Protein AF-0000000085763020 (afdb_homodimer)

pLDDT: mean 85.74, std 18.68, range [18.06, 98.75]

Organism: Holothuria leucospilota (NCBI:txid206669)

Radius of gyration: 32.92 Å; Cα contacts (8 Å, |Δi|>4): 733; chains: 2; bounding box: 54×94×70 Å

Nearest PDB structures (foldseek):
  8j07-assembly1_u7  TM=5.754E-01  e=4.103E-04  Homo sapiens
  1upl-assembly2_B  TM=3.733E-01  e=7.242E-03  Homo sapiens
  1upk-assembly1_A  TM=3.192E-01  e=2.207E-02  Homo sapiens
  8brh-assembly1_A  TM=4.349E-01  e=1.225E-01  Kluyveromyces lactis
  8tno-assembly2_B  TM=2.117E-01  e=2.918E+00  synthetic construct

Solvent-accessible surface area (backbone atoms only — not comparable to full-atom values): 30835 Å² total; per-residue (Å²): 133,74,77,74,65,64,71,57,46,73,58,44,50,56,48,50,54,51,34,58,72,61,44,41,54,61,53,41,44,50,46,42,56,35,86,82,45,52,68,69,56,27,50,52,38,34,43,39,47,25,56,57,42,29,76,89,64,37,41,73,73,55,49,58,64,39,63,87,41,46,63,60,41,50,47,32,36,51,48,47,40,64,71,48,81,47,41,65,57,35,35,34,27,37,42,26,52,33,39,49,55,73,75,42,75,70,47,44,56,48,38,50,73,62,43,42,48,43,45,55,38,51,34,42,74,70,61,45,48,71,50,70,70,36,42,36,26,52,30,46,39,48,31,55,33,21,73,37,69,72,31,34,52,46,27,55,74,43,52,36,57,65,52,38,57,54,44,41,65,45,70,59,85,79,64,80,56,89,70,53,90,69,52,52,72,64,55,54,50,48,45,52,49,32,43,50,27,25,22,34,20,26,45,20,53,29,42,32,15,74,39,54,70,49,31,51,50,40,51,73,68,44,41,60,61,50,42,49,49,43,61,73,36,45,78,68,42,74,66,39,61,68,37,40,53,30,34,37,53,22,50,36,37,38,39,69,54,67,35,69,88,76,49,58,68,68,51,43,65,55,54,50,44,65,68,47,58,54,50,48,45,64,70,50,66,66,86,81,65,76,85,120,132,73,78,75,66,65,71,56,44,73,58,44,50,56,48,51,53,51,34,59,72,62,44,42,56,60,51,43,43,49,46,42,57,37,87,84,47,52,70,70,56,26,52,52,38,33,43,39,48,26,55,57,41,28,76,89,63,39,42,73,73,56,49,58,64,40,62,87,42,44,63,61,42,50,49,32,35,50,48,48,40,64,71,48,83,48,41,66,56,35,35,34,26,39,43,26,50,32,40,50,55,73,75,43,75,70,47,43,56,47,38,50,74,61,44,42,47,44,45,55,38,50,35,43,75,70,61,42,48,70,49,71,71,36,41,37,27,52,30,46,39,47,31,54,32,21,74,37,70,71,31,33,52,45,25,55,74,44,50,36,57,66,50,38,56,55,44,42,65,46,71,59,86,77,64,78,57,89,70,53,89,69,52,51,73,64,56,54,51,48,43,53,49,31,42,50,27,24,23,33,20,26,44,20,53,29,42,32,15,73,40,54,70,49,31,50,50,39,50,74,71,45,42,62,60,49,42,50,48,42,60,72,36,45,78,68,41,75,66,40,60,68,36,40,53,28,34,37,51,24,50,36,37,38,39,69,54,68,35,69,85,77,48,58,67,68,50,42,64,55,56,50,44,63,68,46,59,52,50,49,47,64,70,48,71,68,84,84,64,75,87,120

Secondary structure (DSSP, 8-state):
---------HHHHHHHHHHHHTTHHHHHHHHHH-TTS-HHHHHHHHHHHHHHTSTTT--HHHHHHHHTTHHHHHHHHHHHHHH---HHHHHHHHHHHHHHGGG-THHHHHHHHTTHHHHHHHHHHTT---SHHHHHHHHHHHHHHTTSHHHHHHHHHTTHHHHHHHHHT---TTTT-S-GGG--HHHHHHHHHHHHHHHHHHHHHHHHTTSHHHHHHHHHTTHHHHHHHHHH-GGGGTT-HHHHHHHHHHHHHHHHHH-GGGS-HHHIIIIISTHHHHHHHHH--S------/---------HHHHHHHHHHHHTTHHHHHHHHHH-TTS-HHHHHHHHHHHHHHTSTTT--HHHHHHHHTTHHHHHHHHHHHHHH---HHHHHHHHHHHHHHGGG-THHHHHHHHTTHHHHHHHHHHTT---SHHHHHHHHHHHHHHTTSHHHHHHHHHTTHHHHHHHHHT---TTTT-S-GGG--HHHHHHHHHHHHHHHHHHHHHHHHTTSHHHHHHHHHTTHHHHHHHHHH-GGGGTT-HHHHHHHHHHHHHHHHHH-GGGS-HHHIIIIISTHHHHHHHHH--S------

InterPro domains:
  IPR011989 Armadillo-like helical [G3DSA:1.25.10.10] (3-290)
  IPR016024 Armadillo-type fold [SSF48371] (8-286)
  IPR039921 Inscuteable [PTHR21386] (14-292)
  IPR045789 Protein inscuteable homologue, C-terminal domain [PF19427] (21-292)

Structure (mmCIF, N/CA/C/O backbone):
data_AF-0000000085763020-model_v1
#
loop_
_entity.id
_entity.type
_entity.pdbx_description
1 polymer 'Protein inscuteable-like'
#
loop_
_atom_site.group_PDB
_atom_site.id
_atom_site.type_symbol
_atom_site.label_atom_id
_atom_site.label_alt_id
_atom_site.label_comp_id
_atom_site.label_asym_id
_atom_site.label_entity_id
_atom_site.label_seq_id
_atom_site.pdbx_PDB_ins_code
_atom_site.Cartn_x
_atom_site.Cartn_y
_atom_site.Cartn_z
_atom_site.occupancy
_atom_site.B_iso_or_equiv
_atom_site.auth_seq_id
_atom_site.auth_comp_id
_atom_site.auth_asym_id
_atom_site.auth_atom_id
_atom_site.pdbx_PDB_model_num
ATOM 1 N N . MET A 1 1 ? -5.48 16.906 -8.82 1 18.06 1 MET A N 1
ATOM 2 C CA . MET A 1 1 ? -4.52 16.234 -7.957 1 18.06 1 MET A CA 1
ATOM 3 C C . MET A 1 1 ? -5.23 15.375 -6.91 1 18.06 1 MET A C 1
ATOM 5 O O . MET A 1 1 ? -5.867 15.914 -6 1 18.06 1 MET A O 1
ATOM 9 N N . LYS A 1 2 ? -5.848 14.258 -7.344 1 25.11 2 LYS A N 1
ATOM 10 C CA . LYS A 1 2 ? -6.766 13.367 -6.637 1 25.11 2 LYS A CA 1
ATOM 11 C C . LYS A 1 2 ? -6.18 12.922 -5.297 1 25.11 2 LYS A C 1
ATOM 13 O O . LYS A 1 2 ? -4.988 12.625 -5.203 1 25.11 2 LYS A O 1
ATOM 18 N N . ARG A 1 3 ? -6.801 13.461 -4.238 1 27.48 3 ARG A N 1
ATOM 19 C CA . ARG A 1 3 ? -6.438 12.992 -2.904 1 27.48 3 ARG A CA 1
ATOM 20 C C . ARG A 1 3 ? -5.996 11.539 -2.936 1 27.48 3 ARG A C 1
ATOM 22 O O . ARG A 1 3 ? -6.719 10.672 -3.443 1 27.48 3 ARG A O 1
ATOM 29 N N . VAL A 1 4 ? -4.801 11.336 -3.135 1 29.05 4 VAL A N 1
ATOM 30 C CA . VAL A 1 4 ? -4.207 10.008 -3.164 1 29.05 4 VAL A CA 1
ATOM 31 C C . VAL A 1 4 ? -4.656 9.211 -1.938 1 29.05 4 VAL A C 1
ATOM 33 O O . VAL A 1 4 ? -4.109 9.383 -0.847 1 29.05 4 VAL A O 1
ATOM 36 N N . ASN A 1 5 ? -5.875 9.422 -1.59 1 31.06 5 ASN A N 1
ATOM 37 C CA . ASN A 1 5 ? -6.41 8.523 -0.572 1 31.06 5 ASN A CA 1
ATOM 38 C C . ASN A 1 5 ? -5.965 7.078 -0.807 1 31.06 5 ASN A C 1
ATOM 40 O O . ASN A 1 5 ? -6.332 6.469 -1.813 1 31.06 5 ASN A O 1
ATOM 44 N N . CYS A 1 6 ? -4.836 6.855 -0.563 1 34.22 6 CYS A N 1
ATOM 45 C CA . CYS A 1 6 ? -4.324 5.492 -0.579 1 34.22 6 CYS A CA 1
ATOM 46 C C . CYS A 1 6 ? -5.309 4.531 0.078 1 34.22 6 CYS A C 1
ATOM 48 O O . CYS A 1 6 ? -5.359 4.434 1.306 1 34.22 6 CYS A O 1
ATOM 50 N N . HIS A 1 7 ? -6.496 4.586 -0.314 1 39.91 7 HIS A N 1
ATOM 51 C CA . HIS A 1 7 ? -7.258 3.402 0.075 1 39.91 7 HIS A CA 1
ATOM 52 C C . HIS A 1 7 ? -6.367 2.164 0.111 1 39.91 7 HIS A C 1
ATOM 54 O O . HIS A 1 7 ? -5.84 1.743 -0.921 1 39.91 7 HIS A O 1
ATOM 60 N N . LEU A 1 8 ? -5.664 2.141 1.15 1 44.38 8 LEU A N 1
ATOM 61 C CA . LEU A 1 8 ? -4.797 0.992 1.393 1 44.38 8 LEU A CA 1
ATOM 62 C C . LEU A 1 8 ? -5.523 -0.312 1.071 1 44.38 8 LEU A C 1
ATOM 64 O O . LEU A 1 8 ? -6.586 -0.591 1.632 1 44.38 8 LEU A O 1
ATOM 68 N N . CYS A 1 9 ? -5.41 -0.714 -0.004 1 51.97 9 CYS A N 1
ATOM 69 C CA . CYS A 1 9 ? -5.941 -2.047 -0.268 1 51.97 9 CYS A CA 1
ATOM 70 C C . CYS A 1 9 ? -5.586 -3.008 0.861 1 51.97 9 CYS A C 1
ATOM 72 O O . CYS A 1 9 ? -4.715 -2.715 1.683 1 51.97 9 CYS A O 1
ATOM 74 N N . CYS A 1 10 ? -6.434 -3.912 1.204 1 50.19 10 CYS A N 1
ATOM 75 C CA . CYS A 1 10 ? -6.324 -4.875 2.295 1 50.19 10 CYS A CA 1
ATOM 76 C C . CYS A 1 10 ? -4.879 -5.309 2.496 1 50.19 10 CYS A C 1
ATOM 78 O O . CYS A 1 10 ? -4.387 -5.344 3.625 1 50.19 10 CYS A O 1
ATOM 80 N N . GLY A 1 11 ? -4.215 -5.477 1.397 1 59.91 11 GLY A N 1
ATOM 81 C CA . GLY A 1 11 ? -2.828 -5.887 1.557 1 59.91 11 GLY A CA 1
ATOM 82 C C . GLY A 1 11 ? -1.936 -4.773 2.078 1 59.91 11 GLY A C 1
ATOM 83 O O . GLY A 1 11 ? -1.003 -5.027 2.844 1 59.91 11 GLY A O 1
ATOM 84 N N . CYS A 1 12 ? -2.434 -3.719 1.942 1 70.81 12 CYS A N 1
ATOM 85 C CA . CYS A 1 12 ? -1.632 -2.576 2.361 1 70.81 12 CYS A CA 1
ATOM 86 C C . CYS A 1 12 ? -1.785 -2.32 3.855 1 70.81 12 CYS A C 1
ATOM 88 O O . CYS A 1 12 ? -0.813 -1.991 4.539 1 70.81 12 CYS A O 1
ATOM 90 N N . PHE A 1 13 ? -2.998 -2.643 4.293 1 80.62 13 PHE A N 1
ATOM 91 C CA . PHE A 1 13 ? -3.213 -2.408 5.715 1 80.62 13 PHE A CA 1
ATOM 92 C C . PHE A 1 13 ? -2.373 -3.361 6.555 1 80.62 13 PHE A C 1
ATOM 94 O O . PHE A 1 13 ? -1.693 -2.938 7.492 1 80.62 13 PHE A O 1
ATOM 101 N N . PHE A 1 14 ? -2.365 -4.656 6.227 1 87.5 14 PHE A N 1
ATOM 102 C CA . PHE A 1 14 ? -1.591 -5.633 6.98 1 87.5 14 PHE A CA 1
ATOM 103 C C . PHE A 1 14 ? -0.097 -5.363 6.852 1 87.5 14 PHE A C 1
ATOM 105 O O . PHE A 1 14 ? 0.659 -5.551 7.805 1 87.5 14 PHE A O 1
ATOM 112 N N . MET A 1 15 ? 0.316 -4.941 5.711 1 89.19 15 MET A N 1
ATOM 113 C CA . MET A 1 15 ? 1.722 -4.59 5.531 1 89.19 15 MET A CA 1
ATOM 114 C C . MET A 1 15 ? 2.119 -3.449 6.461 1 89.19 15 MET A C 1
ATOM 116 O O . MET A 1 15 ? 3.221 -3.449 7.016 1 89.19 15 MET A O 1
ATOM 120 N N . CYS A 1 16 ? 1.217 -2.492 6.59 1 88.38 16 CYS A N 1
ATOM 121 C CA . CYS A 1 16 ? 1.46 -1.371 7.492 1 88.38 16 CYS A CA 1
ATOM 122 C C . CYS A 1 16 ? 1.651 -1.855 8.922 1 88.38 16 CYS A C 1
ATOM 124 O O . CYS A 1 16 ? 2.578 -1.425 9.609 1 88.38 16 CYS A O 1
ATOM 126 N N . ILE A 1 17 ? 0.807 -2.768 9.328 1 88.56 17 ILE A N 1
ATOM 127 C CA . ILE A 1 17 ? 0.887 -3.309 10.68 1 88.56 17 ILE A CA 1
ATOM 128 C C . ILE A 1 17 ? 2.234 -4 10.883 1 88.56 17 ILE A C 1
ATOM 130 O O . ILE A 1 17 ? 2.91 -3.777 11.891 1 88.56 17 ILE A O 1
ATOM 134 N N . CYS A 1 18 ? 2.635 -4.828 9.883 1 91.81 18 CYS A N 1
ATOM 135 C CA . CYS A 1 18 ? 3.906 -5.539 9.969 1 91.81 18 CYS A CA 1
ATOM 136 C C . CYS A 1 18 ? 5.078 -4.566 9.984 1 91.81 18 CYS A C 1
ATOM 138 O O . CYS A 1 18 ? 6.043 -4.766 10.727 1 91.81 18 CYS A O 1
ATOM 140 N N . PHE A 1 19 ? 4.891 -3.512 9.227 1 92.5 19 PHE A N 1
ATOM 141 C CA . PHE A 1 19 ? 5.938 -2.502 9.117 1 92.5 19 PHE A CA 1
ATOM 142 C C . PHE A 1 19 ? 6.199 -1.85 10.469 1 92.5 19 PHE A C 1
ATOM 144 O O . PHE A 1 19 ? 7.352 -1.658 10.859 1 92.5 19 PHE A O 1
ATOM 151 N N . PHE A 1 20 ? 5.141 -1.535 11.211 1 90.81 20 PHE A N 1
ATOM 152 C CA . PHE A 1 20 ? 5.262 -0.963 12.547 1 90.81 20 PHE A CA 1
ATOM 153 C C . PHE A 1 20 ? 5.926 -1.949 13.5 1 90.81 20 PHE A C 1
ATOM 155 O O . PHE A 1 20 ? 6.758 -1.561 14.328 1 90.81 20 PHE A O 1
ATOM 162 N N . GLN A 1 21 ? 5.625 -3.193 13.352 1 90.75 21 GLN A N 1
ATOM 163 C CA . GLN A 1 21 ? 6.066 -4.223 14.289 1 90.75 21 GLN A CA 1
ATOM 164 C C . GLN A 1 21 ? 7.562 -4.488 14.148 1 90.75 21 GLN A C 1
ATOM 166 O O . GLN A 1 21 ? 8.242 -4.781 15.133 1 90.75 21 GLN A O 1
ATOM 171 N N . ILE A 1 22 ? 8.094 -4.309 12.969 1 93.5 22 ILE A N 1
ATOM 172 C CA . ILE A 1 22 ? 9.469 -4.746 12.742 1 93.5 22 ILE A CA 1
ATOM 173 C C . ILE A 1 22 ? 10.406 -3.541 12.742 1 93.5 22 ILE A C 1
ATOM 175 O O . ILE A 1 22 ? 11.477 -3.576 12.133 1 93.5 22 ILE A O 1
ATOM 179 N N . GLY A 1 23 ? 9.922 -2.416 13.242 1 93.94 23 GLY A N 1
ATOM 180 C CA . GLY A 1 23 ? 10.789 -1.271 13.438 1 93.94 23 GLY A CA 1
ATOM 181 C C . GLY A 1 23 ? 10.852 -0.348 12.234 1 93.94 23 GLY A C 1
ATOM 182 O O . GLY A 1 23 ? 11.859 0.321 12.008 1 93.94 23 GLY A O 1
ATOM 183 N N . GLY A 1 24 ? 9.828 -0.395 11.461 1 95.5 24 GLY A N 1
ATOM 184 C CA . GLY A 1 24 ? 9.781 0.424 10.258 1 95.5 24 GLY A CA 1
ATOM 185 C C . GLY A 1 24 ? 9.961 1.904 10.539 1 95.5 24 GLY A C 1
ATOM 186 O O . GLY A 1 24 ? 10.617 2.611 9.773 1 95.5 24 GLY A O 1
ATOM 187 N N . ILE A 1 25 ? 9.43 2.396 11.648 1 95.25 25 ILE A N 1
ATOM 188 C CA . ILE A 1 25 ? 9.516 3.814 11.992 1 95.25 25 ILE A CA 1
ATOM 189 C C . ILE A 1 25 ? 10.961 4.188 12.305 1 95.25 25 ILE A C 1
ATOM 191 O O . ILE A 1 25 ? 11.438 5.254 11.914 1 95.25 25 ILE A O 1
ATOM 195 N N . GLY A 1 26 ? 11.594 3.316 13.047 1 96.25 26 GLY A N 1
ATOM 196 C CA . GLY A 1 26 ? 13.008 3.533 13.312 1 96.25 26 GLY A CA 1
ATOM 197 C C . GLY A 1 26 ? 13.844 3.623 12.055 1 96.25 26 GLY A C 1
ATOM 198 O O . GLY A 1 26 ? 14.734 4.473 11.945 1 96.25 26 GLY A O 1
ATOM 199 N N . TYR A 1 27 ? 13.555 2.787 11.148 1 96.62 27 TYR A N 1
ATOM 200 C CA . TYR A 1 27 ? 14.273 2.797 9.883 1 96.62 27 TYR A CA 1
ATOM 201 C C . TYR A 1 27 ? 14.016 4.094 9.125 1 96.62 27 TYR A C 1
ATOM 203 O O . TYR A 1 27 ? 14.953 4.695 8.578 1 96.62 27 TYR A O 1
ATOM 211 N N . LEU A 1 28 ? 12.758 4.543 9.062 1 96.12 28 LEU A N 1
ATOM 212 C CA . LEU A 1 28 ? 12.414 5.797 8.398 1 96.12 28 LEU A CA 1
ATOM 213 C C . LEU A 1 28 ? 13.133 6.969 9.062 1 96.12 28 LEU A C 1
ATOM 215 O O . LEU A 1 28 ? 13.578 7.895 8.383 1 96.12 28 LEU A O 1
ATOM 219 N N . SER A 1 29 ? 13.164 6.938 10.375 1 97.38 29 SER A N 1
ATOM 220 C CA . SER A 1 29 ? 13.867 7.977 11.117 1 97.38 29 SER A CA 1
ATOM 221 C C . SER A 1 29 ? 15.328 8.062 10.711 1 97.38 29 SER A C 1
ATOM 223 O O . SER A 1 29 ? 15.883 9.156 10.586 1 97.38 29 SER A O 1
ATOM 225 N N . GLN A 1 30 ? 15.906 6.922 10.516 1 96.75 30 GLN A N 1
ATOM 226 C CA . GLN A 1 30 ? 17.297 6.875 10.078 1 96.75 30 GLN A CA 1
ATOM 227 C C . GLN A 1 30 ? 17.453 7.457 8.672 1 96.75 30 GLN A C 1
ATOM 229 O O . GLN A 1 30 ? 18.391 8.211 8.406 1 96.75 30 GLN A O 1
ATOM 234 N N . ILE A 1 31 ? 16.562 7.133 7.793 1 96.88 31 ILE A N 1
ATOM 235 C CA . ILE A 1 31 ? 16.625 7.574 6.406 1 96.88 31 ILE A CA 1
ATOM 236 C C . ILE A 1 31 ? 16.484 9.094 6.34 1 96.88 31 ILE A C 1
ATOM 238 O O . ILE A 1 31 ? 17.281 9.781 5.699 1 96.88 31 ILE A O 1
ATOM 242 N N . ILE A 1 32 ? 15.508 9.617 6.988 1 97.06 32 ILE A N 1
ATOM 243 C CA . ILE A 1 32 ? 15.133 11.016 6.805 1 97.06 32 ILE A CA 1
ATOM 244 C C . ILE A 1 32 ? 16.141 11.922 7.512 1 97.06 32 ILE A C 1
ATOM 246 O O . ILE A 1 32 ? 16.312 13.086 7.141 1 97.06 32 ILE A O 1
ATOM 250 N N . SER A 1 33 ? 16.844 11.383 8.523 1 96.31 33 SER A N 1
ATOM 251 C CA . SER A 1 33 ? 17.734 12.203 9.32 1 96.31 33 SER A CA 1
ATOM 252 C C . SER A 1 33 ? 19.188 12.031 8.867 1 96.31 33 SER A C 1
ATOM 254 O O . SER A 1 33 ? 20.062 12.781 9.289 1 96.31 33 SER A O 1
ATOM 256 N N . SER A 1 34 ? 19.422 11.07 8.086 1 93.94 34 SER A N 1
ATOM 257 C CA . SER A 1 34 ? 20.797 10.758 7.703 1 93.94 34 SER A CA 1
ATOM 258 C C . SER A 1 34 ? 21.328 11.766 6.699 1 93.94 34 SER A C 1
ATOM 260 O O . SER A 1 34 ? 20.703 12.023 5.668 1 93.94 34 SER A O 1
ATOM 262 N N . PRO A 1 35 ? 22.547 12.234 6.938 1 89.12 35 PRO A N 1
ATOM 263 C CA . PRO A 1 35 ? 23.156 13.188 6 1 89.12 35 PRO A CA 1
ATOM 264 C C . PRO A 1 35 ? 23.562 12.531 4.684 1 89.12 35 PRO A C 1
ATOM 266 O O . PRO A 1 35 ? 23.797 13.227 3.688 1 89.12 35 PRO A O 1
ATOM 269 N N . THR A 1 36 ? 23.672 11.227 4.68 1 92.88 36 THR A N 1
ATOM 270 C CA . THR A 1 36 ? 24.109 10.516 3.484 1 92.88 36 THR A CA 1
ATOM 271 C C . THR A 1 36 ? 22.922 10.172 2.59 1 92.88 36 THR A C 1
ATOM 273 O O . THR A 1 36 ? 23.094 9.773 1.438 1 92.88 36 THR A O 1
ATOM 276 N N . SER A 1 37 ? 21.75 10.352 3.109 1 93.94 37 SER A N 1
ATOM 277 C CA . SER A 1 37 ? 20.562 10.086 2.299 1 93.94 37 SER A CA 1
ATOM 278 C C . SER A 1 37 ? 20.359 11.172 1.244 1 93.94 37 SER A C 1
ATOM 280 O O . SER A 1 37 ? 20.547 12.352 1.521 1 93.94 37 SER A O 1
ATOM 282 N N . SER A 1 38 ? 20.062 10.758 0.047 1 93.75 38 SER A N 1
ATOM 283 C CA . SER A 1 38 ? 19.734 11.719 -1 1 93.75 38 SER A CA 1
ATOM 284 C C . SER A 1 38 ? 18.453 12.484 -0.657 1 93.75 38 SER A C 1
ATOM 286 O O . SER A 1 38 ? 17.656 12.031 0.151 1 93.75 38 SER A O 1
ATOM 288 N N . GLU A 1 39 ? 18.281 13.633 -1.234 1 91.38 39 GLU A N 1
ATOM 289 C CA . GLU A 1 39 ? 17.078 14.422 -1.006 1 91.38 39 GLU A CA 1
ATOM 290 C C . GLU A 1 39 ? 15.828 13.664 -1.437 1 91.38 39 GLU A C 1
ATOM 292 O O . GLU A 1 39 ? 14.805 13.711 -0.757 1 91.38 39 GLU A O 1
ATOM 297 N N . SER A 1 40 ? 15.977 13 -2.561 1 92.62 40 SER A N 1
ATOM 298 C CA . SER A 1 40 ? 14.844 12.234 -3.08 1 92.62 40 SER A CA 1
ATOM 299 C C . SER A 1 40 ? 14.398 11.172 -2.09 1 92.62 40 SER A C 1
ATOM 301 O O . SER A 1 40 ? 13.203 10.938 -1.92 1 92.62 40 SER A O 1
ATOM 303 N N . LEU A 1 41 ? 15.328 10.508 -1.479 1 93.69 41 LEU A N 1
ATOM 304 C CA . LEU A 1 41 ? 15.016 9.469 -0.502 1 93.69 41 LEU A CA 1
ATOM 305 C C . LEU A 1 41 ? 14.375 10.07 0.745 1 93.69 41 LEU A C 1
ATOM 307 O O . LEU A 1 41 ? 13.461 9.484 1.318 1 93.69 41 LEU A O 1
ATOM 311 N N . ARG A 1 42 ? 14.844 11.219 1.159 1 95.56 42 ARG A N 1
ATOM 312 C CA . ARG A 1 42 ? 14.281 11.891 2.326 1 95.56 42 ARG A CA 1
ATOM 313 C C . ARG A 1 42 ? 12.836 12.32 2.068 1 95.56 42 ARG A C 1
ATOM 315 O O . ARG A 1 42 ? 11.992 12.242 2.961 1 95.56 42 ARG A O 1
ATOM 322 N N . ILE A 1 43 ? 12.617 12.75 0.887 1 94.5 43 ILE A N 1
ATOM 323 C CA . ILE A 1 43 ? 11.266 13.164 0.512 1 94.5 43 ILE A CA 1
ATOM 324 C C . ILE A 1 43 ? 10.336 11.953 0.519 1 94.5 43 ILE A C 1
ATOM 326 O O . ILE A 1 43 ? 9.203 12.039 1.003 1 94.5 43 ILE A O 1
ATOM 330 N N . GLU A 1 44 ? 10.789 10.805 -0.011 1 93 44 GLU A N 1
ATOM 331 C CA . GLU A 1 44 ? 10.008 9.578 0.015 1 93 44 GLU A CA 1
ATOM 332 C C . GLU A 1 44 ? 9.695 9.148 1.446 1 93 44 GLU A C 1
ATOM 334 O O . GLU A 1 44 ? 8.57 8.734 1.745 1 93 44 GLU A O 1
ATOM 339 N N . ALA A 1 45 ? 10.695 9.219 2.219 1 95.25 45 ALA A N 1
ATOM 340 C CA . ALA A 1 45 ? 10.5 8.875 3.625 1 95.25 45 ALA A CA 1
ATOM 341 C C . ALA A 1 45 ? 9.477 9.797 4.281 1 95.25 45 ALA A C 1
ATOM 343 O O . ALA A 1 45 ? 8.609 9.344 5.027 1 95.25 45 ALA A O 1
ATOM 344 N N . ALA A 1 46 ? 9.562 11.07 3.979 1 95.75 46 ALA A N 1
ATOM 345 C CA . ALA A 1 46 ? 8.617 12.039 4.531 1 95.75 46 ALA A CA 1
ATOM 346 C C . ALA A 1 46 ? 7.191 11.727 4.086 1 95.75 46 ALA A C 1
ATOM 348 O O . ALA A 1 46 ? 6.25 11.836 4.879 1 95.75 46 ALA A O 1
ATOM 349 N N . ALA A 1 47 ? 7.078 11.43 2.854 1 93.94 47 ALA A N 1
ATOM 350 C CA . ALA A 1 47 ? 5.766 11.078 2.318 1 93.94 47 ALA A CA 1
ATOM 351 C C . ALA A 1 47 ? 5.188 9.859 3.031 1 93.94 47 ALA A C 1
ATOM 353 O O . ALA A 1 47 ? 4.008 9.844 3.381 1 93.94 47 ALA A O 1
ATOM 354 N N . LEU A 1 48 ? 5.992 8.859 3.197 1 92.25 48 LEU A N 1
ATOM 355 C CA . LEU A 1 48 ? 5.543 7.656 3.895 1 92.25 48 LEU A CA 1
ATOM 356 C C . LEU A 1 48 ? 5.184 7.973 5.344 1 92.25 48 LEU A C 1
ATOM 358 O O . LEU A 1 48 ? 4.188 7.465 5.863 1 92.25 48 LEU A O 1
ATOM 362 N N . ILE A 1 49 ? 5.945 8.758 6.02 1 93.75 49 ILE A N 1
ATOM 363 C CA . ILE A 1 49 ? 5.656 9.172 7.391 1 93.75 49 ILE A CA 1
ATOM 364 C C . ILE A 1 49 ? 4.305 9.883 7.438 1 93.75 49 ILE A C 1
ATOM 366 O O . ILE A 1 49 ? 3.498 9.641 8.336 1 93.75 49 ILE A O 1
ATOM 370 N N . SER A 1 50 ? 4.109 10.797 6.48 1 93.62 50 SER A N 1
ATOM 371 C CA . SER A 1 50 ? 2.834 11.508 6.418 1 93.62 50 SER A CA 1
ATOM 372 C C . SER A 1 50 ? 1.664 10.531 6.301 1 93.62 50 SER A C 1
ATOM 374 O O . SER A 1 50 ? 0.624 10.727 6.934 1 93.62 50 SER A O 1
ATOM 376 N N . GLN A 1 51 ? 1.857 9.516 5.555 1 88.75 51 GLN A N 1
ATOM 377 C CA . GLN A 1 51 ? 0.807 8.516 5.379 1 88.75 51 GLN A CA 1
ATOM 378 C C . GLN A 1 51 ? 0.612 7.695 6.652 1 88.75 51 GLN A C 1
ATOM 380 O O . GLN A 1 51 ? -0.521 7.395 7.035 1 88.75 51 GLN A O 1
ATOM 385 N N . LEU A 1 52 ? 1.681 7.266 7.27 1 90.12 52 LEU A N 1
ATOM 386 C CA . LEU A 1 52 ? 1.64 6.379 8.43 1 90.12 52 LEU A CA 1
ATOM 387 C C . LEU A 1 52 ? 1.109 7.113 9.656 1 90.12 52 LEU A C 1
ATOM 389 O O . LEU A 1 52 ? 0.666 6.484 10.617 1 90.12 52 LEU A O 1
ATOM 393 N N . THR A 1 53 ? 1.213 8.391 9.625 1 91.56 53 THR A N 1
ATOM 394 C CA . THR A 1 53 ? 0.774 9.172 10.773 1 91.56 53 THR A CA 1
ATOM 395 C C . THR A 1 53 ? -0.647 9.688 10.57 1 91.56 53 THR A C 1
ATOM 397 O O . THR A 1 53 ? -1.204 10.352 11.438 1 91.56 53 THR A O 1
ATOM 400 N N . ALA A 1 54 ? -1.179 9.406 9.453 1 87.94 54 ALA A N 1
ATOM 401 C CA . ALA A 1 54 ? -2.553 9.836 9.203 1 87.94 54 ALA A CA 1
ATOM 402 C C . ALA A 1 54 ? -3.504 9.273 10.258 1 87.94 54 ALA A C 1
ATOM 404 O O . ALA A 1 54 ? -3.361 8.125 10.68 1 87.94 54 ALA A O 1
ATOM 405 N N . PRO A 1 55 ? -4.469 10.07 10.672 1 80.31 55 PRO A N 1
ATOM 406 C CA . PRO A 1 55 ? -5.371 9.672 11.758 1 80.31 55 PRO A CA 1
ATOM 407 C C . PRO A 1 55 ? -6.109 8.367 11.453 1 80.31 55 PRO A C 1
ATOM 409 O O . PRO A 1 55 ? -6.422 7.605 12.375 1 80.31 55 PRO A O 1
ATOM 412 N N . GLU A 1 56 ? -6.336 8.078 10.289 1 77.62 56 GLU A N 1
ATOM 413 C CA . GLU A 1 56 ? -7.066 6.875 9.906 1 77.62 56 GLU A CA 1
ATOM 414 C C . GLU A 1 56 ? -6.203 5.625 10.07 1 77.62 56 GLU A C 1
ATOM 416 O O . GLU A 1 56 ? -6.727 4.512 10.141 1 77.62 56 GLU A O 1
ATOM 421 N N . ILE A 1 57 ? -4.984 5.816 10.008 1 74.94 57 ILE A N 1
ATOM 422 C CA . ILE A 1 57 ? -4.059 4.688 10.031 1 74.94 57 ILE A CA 1
ATOM 423 C C . ILE A 1 57 ? -3.486 4.516 11.438 1 74.94 57 ILE A C 1
ATOM 425 O O . ILE A 1 57 ? -3.344 3.391 11.922 1 74.94 57 ILE A O 1
ATOM 429 N N . VAL A 1 58 ? -3.238 5.566 12.039 1 72.56 58 VAL A N 1
ATOM 430 C CA . VAL A 1 58 ? -2.453 5.539 13.273 1 72.56 58 VAL A CA 1
ATOM 431 C C . VAL A 1 58 ? -3.357 5.195 14.453 1 72.56 58 VAL A C 1
ATOM 433 O O . VAL A 1 58 ? -4.383 5.848 14.664 1 72.56 58 VAL A O 1
ATOM 436 N N . SER A 1 59 ? -3.203 4.059 14.828 1 70.38 59 SER A N 1
ATOM 437 C CA . SER A 1 59 ? -3.857 3.607 16.062 1 70.38 59 SER A CA 1
ATOM 438 C C . SER A 1 59 ? -3 3.902 17.281 1 70.38 59 SER A C 1
ATOM 440 O O . SER A 1 59 ? -1.866 4.367 17.156 1 70.38 59 SER A O 1
ATOM 442 N N . ASP A 1 60 ? -3.588 3.686 18.406 1 71.94 60 ASP A N 1
ATOM 443 C CA . ASP A 1 60 ? -2.85 3.947 19.641 1 71.94 60 ASP A CA 1
ATOM 444 C C . ASP A 1 60 ? -1.539 3.162 19.672 1 71.94 60 ASP A C 1
ATOM 446 O O . ASP A 1 60 ? -0.492 3.707 20.031 1 71.94 60 ASP A O 1
ATOM 450 N N . PHE A 1 61 ? -1.688 1.964 19.297 1 68.38 61 PHE A N 1
ATOM 451 C CA . PHE A 1 61 ? -0.503 1.113 19.297 1 68.38 61 PHE A CA 1
ATOM 452 C C . PHE A 1 61 ? 0.547 1.661 18.328 1 68.38 61 PHE A C 1
ATOM 454 O O . PHE A 1 61 ? 1.728 1.743 18.672 1 68.38 61 PHE A O 1
ATOM 461 N N . ARG A 1 62 ? 0.223 2.123 17.312 1 74.81 62 ARG A N 1
ATOM 462 C CA . ARG A 1 62 ? 1.146 2.611 16.297 1 74.81 62 ARG A CA 1
ATOM 463 C C . ARG A 1 62 ? 1.701 3.98 16.672 1 74.81 62 ARG A C 1
ATOM 465 O O . ARG A 1 62 ? 2.863 4.281 16.391 1 74.81 62 ARG A O 1
ATOM 472 N N . GLN A 1 63 ? 0.852 4.625 17.406 1 78.94 63 GLN A N 1
ATOM 473 C CA . GLN A 1 63 ? 1.306 5.922 17.906 1 78.94 63 GLN A CA 1
ATOM 474 C C . GLN A 1 63 ? 2.465 5.758 18.891 1 78.94 63 GLN A C 1
ATOM 476 O O . GLN A 1 63 ? 3.4 6.559 18.891 1 78.94 63 GLN A O 1
ATOM 481 N N . SER A 1 64 ? 2.439 4.684 19.594 1 83.38 64 SER A N 1
ATOM 482 C CA . SER A 1 64 ? 3.488 4.449 20.594 1 83.38 64 SER A CA 1
ATOM 483 C C . SER A 1 64 ? 4.828 4.172 19.922 1 83.38 64 SER A C 1
ATOM 485 O O . SER A 1 64 ? 5.883 4.492 20.469 1 83.38 64 SER A O 1
ATOM 487 N N . ARG A 1 65 ? 4.773 3.697 18.703 1 84.38 65 ARG A N 1
ATOM 488 C CA . ARG A 1 65 ? 5.996 3.365 17.969 1 84.38 65 ARG A CA 1
ATOM 489 C C . ARG A 1 65 ? 6.695 4.625 17.484 1 84.38 65 ARG A C 1
ATOM 491 O O . ARG A 1 65 ? 7.887 4.598 17.156 1 84.38 65 ARG A O 1
ATOM 498 N N . PHE A 1 66 ? 5.961 5.695 17.531 1 87.75 66 PHE A N 1
ATOM 499 C CA . PHE A 1 66 ? 6.527 6.965 17.078 1 87.75 66 PHE A CA 1
ATOM 500 C C . PHE A 1 66 ? 7.203 7.691 18.234 1 87.75 66 PHE A C 1
ATOM 502 O O . PHE A 1 66 ? 8.086 8.523 18.016 1 87.75 66 PHE A O 1
ATOM 509 N N . HIS A 1 67 ? 6.852 7.379 19.391 1 88.81 67 HIS A N 1
ATOM 510 C CA . HIS A 1 67 ? 7.215 8.188 20.562 1 88.81 67 HIS A CA 1
ATOM 511 C C . HIS A 1 67 ? 8.727 8.305 20.688 1 88.81 67 HIS A C 1
ATOM 513 O O . HIS A 1 67 ? 9.25 9.391 20.953 1 88.81 67 HIS A O 1
ATOM 519 N N . GLN A 1 68 ? 9.414 7.219 20.422 1 91.88 68 GLN A N 1
ATOM 520 C CA . GLN A 1 68 ? 10.859 7.23 20.609 1 91.88 68 GLN A CA 1
ATOM 521 C C . GLN A 1 68 ? 11.555 7.973 19.469 1 91.88 68 GLN A C 1
ATOM 523 O O . GLN A 1 68 ? 12.727 8.344 19.578 1 91.88 68 GLN A O 1
ATOM 528 N N . HIS A 1 69 ? 10.797 8.281 18.453 1 95.5 69 HIS A N 1
ATOM 529 C CA . HIS A 1 69 ? 11.438 8.828 17.266 1 95.5 69 HIS A CA 1
ATOM 530 C C . HIS A 1 69 ? 10.922 10.234 16.969 1 95.5 69 HIS A C 1
ATOM 532 O O . HIS A 1 69 ? 11.375 10.883 16.016 1 95.5 69 HIS A O 1
ATOM 538 N N . LEU A 1 70 ? 10.078 10.797 17.75 1 96.5 70 LEU A N 1
ATOM 539 C CA . LEU A 1 70 ? 9.383 12.039 17.453 1 96.5 70 LEU A CA 1
ATOM 540 C C . LEU A 1 70 ? 10.367 13.195 17.297 1 96.5 70 LEU A C 1
ATOM 542 O O . LEU A 1 70 ? 10.258 13.984 16.359 1 96.5 70 LEU A O 1
ATOM 546 N N . GLU A 1 71 ? 11.312 13.242 18.219 1 97.06 71 GLU A N 1
ATOM 547 C CA . GLU A 1 71 ? 12.273 14.352 18.188 1 97.06 71 GLU A CA 1
ATOM 548 C C . GLU A 1 71 ? 13.047 14.367 16.875 1 97.06 71 GLU A C 1
ATOM 550 O O . GLU A 1 71 ? 13.148 15.406 16.219 1 97.06 71 GLU A O 1
ATOM 555 N N . VAL A 1 72 ? 13.594 13.211 16.578 1 97.25 72 VAL A N 1
ATOM 556 C CA . VAL A 1 72 ? 14.414 13.086 15.375 1 97.25 72 VAL A CA 1
ATOM 557 C C . VAL A 1 72 ? 13.555 13.328 14.133 1 97.25 72 VAL A C 1
ATOM 559 O O . VAL A 1 72 ? 13.984 14.008 13.195 1 97.25 72 VAL A O 1
ATOM 562 N N . LEU A 1 73 ? 12.336 12.773 14.062 1 97.88 73 LEU A N 1
ATOM 563 C CA . LEU A 1 73 ? 11.438 12.914 12.922 1 97.88 73 LEU A CA 1
ATOM 564 C C . LEU A 1 73 ? 11.062 14.375 12.703 1 97.88 73 LEU A C 1
ATOM 566 O O . LEU A 1 73 ? 11.133 14.883 11.578 1 97.88 73 LEU A O 1
ATOM 570 N N . LEU A 1 74 ? 10.719 15.07 13.758 1 98.31 74 LEU A N 1
ATOM 571 C CA . LEU A 1 74 ? 10.297 16.469 13.648 1 98.31 74 LEU A CA 1
ATOM 572 C C . LEU A 1 74 ? 11.445 17.344 13.188 1 98.31 74 LEU A C 1
ATOM 574 O O . LEU A 1 74 ? 11.258 18.234 12.344 1 98.31 74 LEU A O 1
ATOM 578 N N . ARG A 1 75 ? 12.586 17.109 13.719 1 98.19 75 ARG A N 1
ATOM 579 C CA . ARG A 1 75 ? 13.758 17.875 13.297 1 98.19 75 ARG A CA 1
ATOM 580 C C . ARG A 1 75 ? 14.023 17.703 11.805 1 98.19 75 ARG A C 1
ATOM 582 O O . ARG A 1 75 ? 14.242 18.672 11.086 1 98.19 75 ARG A O 1
ATOM 589 N N . ALA A 1 76 ? 14.008 16.469 11.422 1 98.06 76 ALA A N 1
ATOM 590 C CA . ALA A 1 76 ? 14.289 16.156 10.016 1 98.06 76 ALA A CA 1
ATOM 591 C C . ALA A 1 76 ? 13.219 16.75 9.102 1 98.06 76 ALA A C 1
ATOM 593 O O . ALA A 1 76 ? 13.523 17.266 8.023 1 98.06 76 ALA A O 1
ATOM 594 N N . LEU A 1 77 ? 11.984 16.656 9.445 1 98.25 77 LEU A N 1
ATOM 595 C CA . LEU A 1 77 ? 10.875 17.156 8.641 1 98.25 77 LEU A CA 1
ATOM 596 C C . LEU A 1 77 ? 10.914 18.672 8.555 1 98.25 77 LEU A C 1
ATOM 598 O O . LEU A 1 77 ? 10.695 19.25 7.484 1 98.25 77 LEU A O 1
ATOM 602 N N . THR A 1 78 ? 11.188 19.359 9.68 1 98.25 78 THR A N 1
ATOM 603 C CA . THR A 1 78 ? 11.289 20.812 9.68 1 98.25 78 THR A CA 1
ATOM 604 C C . THR A 1 78 ? 12.469 21.281 8.836 1 98.25 78 THR A C 1
ATOM 606 O O . THR A 1 78 ? 12.383 22.281 8.125 1 98.25 78 THR A O 1
ATOM 609 N N . ASP A 1 79 ? 13.555 20.531 8.922 1 97.19 79 ASP A N 1
ATOM 610 C CA . ASP A 1 79 ? 14.703 20.828 8.07 1 97.19 79 ASP A CA 1
ATOM 611 C C . ASP A 1 79 ? 14.336 20.734 6.594 1 97.19 79 ASP A C 1
ATOM 613 O O . ASP A 1 79 ? 14.75 21.562 5.789 1 97.19 79 ASP A O 1
ATOM 617 N N . LEU A 1 80 ? 13.633 19.719 6.273 1 96.62 80 LEU A N 1
ATOM 618 C CA . LEU A 1 80 ? 13.203 19.516 4.895 1 96.62 80 LEU A CA 1
ATOM 619 C C . LEU A 1 80 ? 12.336 20.688 4.418 1 96.62 80 LEU A C 1
ATOM 621 O O . LEU A 1 80 ? 12.461 21.125 3.275 1 96.62 80 LEU A O 1
ATOM 625 N N . MET A 1 81 ? 11.438 21.172 5.227 1 97.25 81 MET A N 1
ATOM 626 C CA . MET A 1 81 ? 10.594 22.328 4.906 1 97.25 81 MET A CA 1
ATOM 627 C C . MET A 1 81 ? 11.438 23.562 4.672 1 97.25 81 MET A C 1
ATOM 629 O O . MET A 1 81 ? 11.156 24.359 3.762 1 97.25 81 MET A O 1
ATOM 633 N N . GLU A 1 82 ? 12.414 23.75 5.484 1 96.56 82 GLU A N 1
ATOM 634 C CA . GLU A 1 82 ? 13.25 24.953 5.438 1 96.56 82 GLU A CA 1
ATOM 635 C C . GLU A 1 82 ? 14.156 24.938 4.207 1 96.56 82 GLU A C 1
ATOM 637 O O . GLU A 1 82 ? 14.312 25.969 3.533 1 96.56 82 GLU A O 1
ATOM 642 N N . GLN A 1 83 ? 14.664 23.766 3.9 1 93.94 83 GLN A N 1
ATOM 643 C CA . GLN A 1 83 ? 15.719 23.656 2.893 1 93.94 83 GLN A CA 1
ATOM 644 C C . GLN A 1 83 ? 15.125 23.547 1.49 1 93.94 83 GLN A C 1
ATOM 646 O O . GLN A 1 83 ? 15.734 24 0.517 1 93.94 83 GLN A O 1
ATOM 651 N N . SER A 1 84 ? 14.016 22.953 1.356 1 91.38 84 SER A N 1
ATOM 652 C CA . SER A 1 84 ? 13.469 22.719 0.024 1 91.38 84 SER A CA 1
ATOM 653 C C . SER A 1 84 ? 12.711 23.953 -0.481 1 91.38 84 SER A C 1
ATOM 655 O O . SER A 1 84 ? 12.016 24.609 0.287 1 91.38 84 SER A O 1
ATOM 657 N N . ARG A 1 85 ? 12.828 24.219 -1.757 1 89.88 85 ARG A N 1
ATOM 658 C CA . ARG A 1 85 ? 12.078 25.297 -2.393 1 89.88 85 ARG A CA 1
ATOM 659 C C . ARG A 1 85 ? 10.836 24.75 -3.096 1 89.88 85 ARG A C 1
ATOM 661 O O . ARG A 1 85 ? 9.992 25.531 -3.543 1 89.88 85 ARG A O 1
ATOM 668 N N . ASP A 1 86 ? 10.727 23.484 -3.18 1 92.69 86 ASP A N 1
ATOM 669 C CA . ASP A 1 86 ? 9.602 22.844 -3.855 1 92.69 86 ASP A CA 1
ATOM 670 C C . ASP A 1 86 ? 8.367 22.828 -2.965 1 92.69 86 ASP A C 1
ATOM 672 O O . ASP A 1 86 ? 8.367 22.203 -1.899 1 92.69 86 ASP A O 1
ATOM 676 N N . PRO A 1 87 ? 7.297 23.438 -3.414 1 94.56 87 PRO A N 1
ATOM 677 C CA . PRO A 1 87 ? 6.074 23.484 -2.607 1 94.56 87 PRO A CA 1
ATOM 678 C C . PRO A 1 87 ? 5.527 22.094 -2.289 1 94.56 87 PRO A C 1
ATOM 680 O O . PRO A 1 87 ? 4.902 21.891 -1.243 1 94.56 87 PRO A O 1
ATOM 683 N N . LEU A 1 88 ? 5.777 21.188 -3.143 1 93.75 88 LEU A N 1
ATOM 684 C CA . LEU A 1 88 ? 5.285 19.828 -2.906 1 93.75 88 LEU A CA 1
ATOM 685 C C . LEU A 1 88 ? 6.016 19.188 -1.733 1 93.75 88 LEU A C 1
ATOM 687 O O . LEU A 1 88 ? 5.418 18.438 -0.96 1 93.75 88 LEU A O 1
ATOM 691 N N . VAL A 1 89 ? 7.293 19.438 -1.703 1 95.56 89 VAL A N 1
ATOM 692 C CA . VAL A 1 89 ? 8.078 18.922 -0.584 1 95.56 89 VAL A CA 1
ATOM 693 C C . VAL A 1 89 ? 7.609 19.562 0.715 1 95.56 89 VAL A C 1
ATOM 695 O O . VAL A 1 89 ? 7.453 18.891 1.734 1 95.56 89 VAL A O 1
ATOM 698 N N . PHE A 1 90 ? 7.332 20.891 0.651 1 97.31 90 PHE A N 1
ATOM 699 C CA . PHE A 1 90 ? 6.809 21.609 1.808 1 97.31 90 PHE A CA 1
ATOM 700 C C . PHE A 1 90 ? 5.469 21.031 2.244 1 97.31 90 PHE A C 1
ATOM 702 O O . PHE A 1 90 ? 5.227 20.844 3.438 1 97.31 90 PHE A O 1
ATOM 709 N N . LEU A 1 91 ? 4.676 20.703 1.288 1 96.62 91 LEU A N 1
ATOM 710 C CA . LEU A 1 91 ? 3.363 20.125 1.575 1 96.62 91 LEU A CA 1
ATOM 711 C C . LEU A 1 91 ? 3.498 18.781 2.27 1 96.62 91 LEU A C 1
ATOM 713 O O . LEU A 1 91 ? 2.848 18.531 3.289 1 96.62 91 LEU A O 1
ATOM 717 N N . VAL A 1 92 ? 4.289 17.922 1.767 1 94.81 92 VAL A N 1
ATOM 718 C CA . VAL A 1 92 ? 4.469 16.578 2.303 1 94.81 92 VAL A CA 1
ATOM 719 C C . VAL A 1 92 ? 5.004 16.656 3.73 1 94.81 92 VAL A C 1
ATOM 721 O O . VAL A 1 92 ? 4.469 16.016 4.637 1 94.81 92 VAL A O 1
ATOM 724 N N . ALA A 1 93 ? 6 17.438 3.887 1 97.44 93 ALA A N 1
ATOM 725 C CA . ALA A 1 93 ? 6.629 17.562 5.199 1 97.44 93 ALA A CA 1
ATOM 726 C C . ALA A 1 93 ? 5.676 18.203 6.203 1 97.44 93 ALA A C 1
ATOM 728 O O . ALA A 1 93 ? 5.555 17.734 7.34 1 97.44 93 ALA A O 1
ATOM 729 N N . SER A 1 94 ? 4.984 19.234 5.805 1 98.19 94 SER A N 1
ATOM 730 C CA . SER A 1 94 ? 4.055 19.906 6.715 1 98.19 94 SER A CA 1
ATOM 731 C C . SER A 1 94 ? 2.875 19 7.055 1 98.19 94 SER A C 1
ATOM 733 O O . SER A 1 94 ? 2.346 19.047 8.164 1 98.19 94 SER A O 1
ATOM 735 N N . SER A 1 95 ? 2.471 18.188 6.098 1 97.19 95 SER A N 1
ATOM 736 C CA . SER A 1 95 ? 1.404 17.234 6.367 1 97.19 95 SER A CA 1
ATOM 737 C C . SER A 1 95 ? 1.812 16.25 7.453 1 97.19 95 SER A C 1
ATOM 739 O O . SER A 1 95 ? 1.03 15.945 8.359 1 97.19 95 SER A O 1
ATOM 741 N N . ALA A 1 96 ? 2.998 15.727 7.332 1 96.56 96 ALA A N 1
ATOM 742 C CA . ALA A 1 96 ? 3.51 14.812 8.352 1 96.56 96 ALA A CA 1
ATOM 743 C C . ALA A 1 96 ? 3.578 15.492 9.711 1 96.56 96 ALA A C 1
ATOM 745 O O . ALA A 1 96 ? 3.143 14.922 10.719 1 96.56 96 ALA A O 1
ATOM 746 N N . VAL A 1 97 ? 4.09 16.703 9.758 1 98.38 97 VAL A N 1
ATOM 747 C CA . VAL A 1 97 ? 4.215 17.438 11.008 1 98.38 97 VAL A CA 1
ATOM 748 C C . VAL A 1 97 ? 2.828 17.703 11.594 1 98.38 97 VAL A C 1
ATOM 750 O O . VAL A 1 97 ? 2.605 17.5 12.789 1 98.38 97 VAL A O 1
ATOM 753 N N . ALA A 1 98 ? 1.92 18.141 10.727 1 97.81 98 ALA A N 1
ATOM 754 C CA . ALA A 1 98 ? 0.554 18.375 11.18 1 97.81 98 ALA A CA 1
ATOM 755 C C . ALA A 1 98 ? -0.034 17.141 11.852 1 97.81 98 ALA A C 1
ATOM 757 O O . ALA A 1 98 ? -0.606 17.234 12.938 1 97.81 98 ALA A O 1
ATOM 758 N N . ASN A 1 99 ? 0.151 16.016 11.25 1 95.25 99 ASN A N 1
ATOM 759 C CA . ASN A 1 99 ? -0.362 14.758 11.797 1 95.25 99 ASN A CA 1
ATOM 760 C C . ASN A 1 99 ? 0.292 14.422 13.141 1 95.25 99 ASN A C 1
ATOM 762 O O . ASN A 1 99 ? -0.379 13.961 14.062 1 95.25 99 ASN A O 1
ATOM 766 N N . ILE A 1 100 ? 1.546 14.648 13.25 1 96.62 100 ILE A N 1
ATOM 767 C CA . ILE A 1 100 ? 2.314 14.305 14.445 1 96.62 100 ILE A CA 1
ATOM 768 C C . ILE A 1 100 ? 1.9 15.211 15.602 1 96.62 100 ILE A C 1
ATOM 770 O O . ILE A 1 100 ? 1.965 14.805 16.766 1 96.62 100 ILE A O 1
ATOM 774 N N . THR A 1 101 ? 1.438 16.391 15.328 1 96.5 101 THR A N 1
ATOM 775 C CA . THR A 1 101 ? 1.057 17.344 16.375 1 96.5 101 THR A CA 1
ATOM 776 C C . THR A 1 101 ? -0.114 16.797 17.188 1 96.5 101 THR A C 1
ATOM 778 O O . THR A 1 101 ? -0.385 17.281 18.297 1 96.5 101 THR A O 1
ATOM 781 N N . PHE A 1 102 ? -0.769 15.82 16.75 1 93.56 102 PHE A N 1
ATOM 782 C CA . PHE A 1 102 ? -1.898 15.242 17.469 1 93.56 102 PHE A CA 1
ATOM 783 C C . PHE A 1 102 ? -1.437 14.125 18.406 1 93.56 102 PHE A C 1
ATOM 785 O O . PHE A 1 102 ? -2.238 13.555 19.141 1 93.56 102 PHE A O 1
ATOM 792 N N . MET A 1 103 ? -0.159 13.828 18.453 1 91.88 103 MET A N 1
ATOM 793 C CA . MET A 1 103 ? 0.322 12.625 19.125 1 91.88 103 MET A CA 1
ATOM 794 C C . MET A 1 103 ? 0.714 12.93 20.578 1 91.88 103 MET A C 1
ATOM 796 O O . MET A 1 103 ? 1.161 12.039 21.297 1 91.88 103 MET A O 1
ATOM 800 N N . GLY A 1 104 ? 0.601 14.172 20.969 1 89.5 104 GLY A N 1
ATOM 801 C CA . GLY A 1 104 ? 0.86 14.477 22.359 1 89.5 104 GLY A CA 1
ATOM 802 C C . GLY A 1 104 ? 1.522 15.828 22.562 1 89.5 104 GLY A C 1
ATOM 803 O O . GLY A 1 104 ? 2.031 16.422 21.609 1 89.5 104 GLY A O 1
ATOM 804 N N . SER A 1 105 ? 1.562 16.281 23.781 1 93.25 105 SER A N 1
ATOM 805 C CA . SER A 1 105 ? 2.014 17.641 24.109 1 93.25 105 SER A CA 1
ATOM 806 C C . SER A 1 105 ? 3.529 17.75 23.984 1 93.25 105 SER A C 1
ATOM 808 O O . SER A 1 105 ? 4.062 18.859 23.828 1 93.25 105 SER A O 1
ATOM 810 N N . ILE A 1 106 ? 4.234 16.625 24.094 1 94.12 106 ILE A N 1
ATOM 811 C CA . ILE A 1 106 ? 5.691 16.641 24.031 1 94.12 106 ILE A CA 1
ATOM 812 C C . ILE A 1 106 ? 6.133 17.156 22.656 1 94.12 106 ILE A C 1
ATOM 814 O O . ILE A 1 106 ? 7.227 17.719 22.531 1 94.12 106 ILE A O 1
ATOM 818 N N . VAL A 1 107 ? 5.297 16.984 21.656 1 96.88 107 VAL A N 1
ATOM 819 C CA . VAL A 1 107 ? 5.582 17.391 20.281 1 96.88 107 VAL A CA 1
ATOM 820 C C . VAL A 1 107 ? 5.816 18.891 20.219 1 96.88 107 VAL A C 1
ATOM 822 O O . VAL A 1 107 ? 6.672 19.359 19.453 1 96.88 107 VAL A O 1
ATOM 825 N N . PHE A 1 108 ? 5.141 19.672 21 1 97.5 108 PHE A N 1
ATOM 826 C CA . PHE A 1 108 ? 5.207 21.125 20.953 1 97.5 108 PHE A CA 1
ATOM 827 C C . PHE A 1 108 ? 6.562 21.625 21.438 1 97.5 108 PHE A C 1
ATOM 829 O O . PHE A 1 108 ? 7.078 22.625 20.938 1 97.5 108 PHE A O 1
ATOM 836 N N . GLU A 1 109 ? 7.133 20.938 22.375 1 95.81 109 GLU A N 1
ATOM 837 C CA . GLU A 1 109 ? 8.477 21.281 22.828 1 95.81 109 GLU A CA 1
ATOM 838 C C . GLU A 1 109 ? 9.492 21.125 21.703 1 95.81 109 GLU A C 1
ATOM 840 O O . GLU A 1 109 ? 10.359 21.984 21.516 1 95.81 109 GLU A O 1
ATOM 845 N N . PHE A 1 110 ? 9.359 20.047 21.016 1 97.31 110 PHE A N 1
ATOM 846 C CA . PHE A 1 110 ? 10.273 19.781 19.906 1 97.31 110 PHE A CA 1
ATOM 847 C C . PHE A 1 110 ? 10.094 20.812 18.797 1 97.31 110 PHE A C 1
ATOM 849 O O . PHE A 1 110 ? 11.078 21.297 18.219 1 97.31 110 PHE A O 1
ATOM 856 N N . LEU A 1 111 ? 8.867 21.172 18.453 1 98.19 111 LEU A N 1
ATOM 857 C CA . LEU A 1 111 ? 8.586 22.141 17.406 1 98.19 111 LEU A CA 1
ATOM 858 C C . LEU A 1 111 ? 9.141 23.516 17.766 1 98.19 111 LEU A C 1
ATOM 860 O O . LEU A 1 111 ? 9.664 24.234 16.906 1 98.19 111 LEU A O 1
ATOM 864 N N . ALA A 1 112 ? 8.992 23.859 19.031 1 96.94 112 ALA A N 1
ATOM 865 C CA . ALA A 1 112 ? 9.555 25.125 19.5 1 96.94 112 ALA A CA 1
ATOM 866 C C . ALA A 1 112 ? 11.07 25.141 19.375 1 96.94 112 ALA A C 1
ATOM 868 O O . ALA A 1 112 ? 11.656 26.109 18.906 1 96.94 112 ALA A O 1
ATOM 869 N N . GLN A 1 113 ? 11.656 24.062 19.797 1 96 113 GLN A N 1
ATOM 870 C CA . GLN A 1 113 ? 13.109 23.922 19.734 1 96 113 GLN A CA 1
ATOM 871 C C . GLN A 1 113 ? 13.609 24 18.297 1 96 113 GLN A C 1
ATOM 873 O O . GLN A 1 113 ? 14.68 24.562 18.031 1 96 113 GLN A O 1
ATOM 878 N N . ASP A 1 114 ? 12.828 23.5 17.391 1 97.31 114 ASP A N 1
ATOM 879 C CA . ASP A 1 114 ? 13.234 23.422 15.984 1 97.31 114 ASP A CA 1
ATOM 880 C C . ASP A 1 114 ? 12.797 24.672 15.219 1 97.31 114 ASP A C 1
ATOM 882 O O . ASP A 1 114 ? 12.883 24.703 13.992 1 97.31 114 ASP A O 1
ATOM 886 N N . ASN A 1 115 ? 12.266 25.688 15.883 1 97.44 115 ASN A N 1
ATOM 887 C CA . ASN A 1 115 ? 11.828 26.938 15.289 1 97.44 115 ASN A CA 1
ATOM 888 C C . ASN A 1 115 ? 10.805 26.719 14.188 1 97.44 115 ASN A C 1
ATOM 890 O O . ASN A 1 115 ? 10.898 27.312 13.109 1 97.44 115 ASN A O 1
ATOM 894 N N . ALA A 1 116 ? 9.875 25.812 14.461 1 98.44 116 ALA A N 1
ATOM 895 C CA . ALA A 1 116 ? 8.859 25.453 13.469 1 98.44 116 ALA A CA 1
ATOM 896 C C . ALA A 1 116 ? 8.047 26.688 13.062 1 98.44 116 ALA A C 1
ATOM 898 O O . ALA A 1 116 ? 7.742 26.859 11.875 1 98.44 116 ALA A O 1
ATOM 899 N N . ALA A 1 117 ? 7.691 27.547 13.984 1 98.5 117 ALA A N 1
ATOM 900 C CA . ALA A 1 117 ? 6.914 28.75 13.688 1 98.5 117 ALA A CA 1
ATOM 901 C C . ALA A 1 117 ? 7.629 29.625 12.664 1 98.5 117 ALA A C 1
ATOM 903 O O . ALA A 1 117 ? 7.02 30.094 11.703 1 98.5 117 ALA A O 1
ATOM 904 N N . LYS A 1 118 ? 8.891 29.828 12.859 1 98.5 118 LYS A N 1
ATOM 905 C CA . LYS A 1 118 ? 9.703 30.625 11.938 1 98.5 118 LYS A CA 1
ATOM 906 C C . LYS A 1 118 ? 9.688 30.016 10.539 1 98.5 118 LYS A C 1
ATOM 908 O O . LYS A 1 118 ? 9.477 30.734 9.555 1 98.5 118 LYS A O 1
ATOM 913 N N . ILE A 1 119 ? 9.883 28.781 10.492 1 98.44 119 ILE A N 1
ATOM 914 C CA . ILE A 1 119 ? 9.992 28.062 9.227 1 98.44 119 ILE A CA 1
ATOM 915 C C . ILE A 1 119 ? 8.672 28.156 8.469 1 98.44 119 ILE A C 1
ATOM 917 O O . ILE A 1 119 ? 8.664 28.375 7.254 1 98.44 119 ILE A O 1
ATOM 921 N N . LEU A 1 120 ? 7.574 27.984 9.141 1 98.44 120 LEU A N 1
ATOM 922 C CA . LEU A 1 120 ? 6.262 28.047 8.516 1 98.44 120 LEU A CA 1
ATOM 923 C C . LEU A 1 120 ? 5.984 29.453 7.977 1 98.44 120 LEU A C 1
ATOM 925 O O . LEU A 1 120 ? 5.52 29.594 6.844 1 98.44 120 LEU A O 1
ATOM 929 N N . VAL A 1 121 ? 6.297 30.484 8.727 1 98.5 121 VAL A N 1
ATOM 930 C CA . VAL A 1 121 ? 6.059 31.875 8.328 1 98.5 121 VAL A CA 1
ATOM 931 C C . VAL A 1 121 ? 6.969 32.219 7.152 1 98.5 121 VAL A C 1
ATOM 933 O O . VAL A 1 121 ? 6.512 32.812 6.156 1 98.5 121 VAL A O 1
ATOM 936 N N . GLU A 1 122 ? 8.219 31.875 7.289 1 97.75 122 GLU A N 1
ATOM 937 C CA . GLU A 1 122 ? 9.156 32.156 6.207 1 97.75 122 GLU A CA 1
ATOM 938 C C . GLU A 1 122 ? 8.766 31.406 4.934 1 97.75 122 GLU A C 1
ATOM 940 O O . GLU A 1 122 ? 8.906 31.938 3.83 1 97.75 122 GLU A O 1
ATOM 945 N N . GLY A 1 123 ? 8.336 30.172 5.129 1 96.88 123 GLY A N 1
ATOM 946 C CA . GLY A 1 123 ? 7.832 29.438 3.98 1 96.88 123 GLY A CA 1
ATOM 947 C C . GLY A 1 123 ? 6.699 30.156 3.27 1 96.88 123 GLY A C 1
ATOM 948 O O . GLY A 1 123 ? 6.629 30.156 2.039 1 96.88 123 GLY A O 1
ATOM 949 N N . SER A 1 124 ? 5.797 30.688 3.971 1 96.56 124 SER A N 1
ATOM 950 C CA . SER A 1 124 ? 4.691 31.453 3.402 1 96.56 124 SER A CA 1
ATOM 951 C C . SER A 1 124 ? 5.195 32.688 2.666 1 96.56 124 SER A C 1
ATOM 953 O O . SER A 1 124 ? 4.746 32.969 1.554 1 96.56 124 SER A O 1
ATOM 955 N N . LYS A 1 125 ? 6.117 33.406 3.238 1 96 125 LYS A N 1
ATOM 956 C CA . LYS A 1 125 ? 6.68 34.594 2.641 1 96 125 LYS A CA 1
ATOM 957 C C . LYS A 1 125 ? 7.426 34.281 1.348 1 96 125 LYS A C 1
ATOM 959 O O . LYS A 1 125 ? 7.449 35.094 0.419 1 96 125 LYS A O 1
ATOM 964 N N . GLU A 1 126 ? 7.977 33.094 1.333 1 95.62 126 GLU A N 1
ATOM 965 C CA . GLU A 1 126 ? 8.766 32.688 0.182 1 95.62 126 GLU A CA 1
ATOM 966 C C . GLU A 1 126 ? 7.879 32.125 -0.929 1 95.62 126 GLU A C 1
ATOM 968 O O . GLU A 1 126 ? 8.367 31.75 -1.996 1 95.62 126 GLU A O 1
ATOM 973 N N . GLY A 1 127 ? 6.672 32.031 -0.696 1 94.06 127 GLY A N 1
ATOM 974 C CA . GLY A 1 127 ? 5.742 31.609 -1.727 1 94.06 127 GLY A CA 1
ATOM 975 C C . GLY A 1 127 ? 5.535 30.094 -1.744 1 94.06 127 GLY A C 1
ATOM 976 O O . GLY A 1 127 ? 5.008 29.547 -2.715 1 94.06 127 GLY A O 1
ATOM 977 N N . LYS A 1 128 ? 5.914 29.391 -0.686 1 93.12 128 LYS A N 1
ATOM 978 C CA . LYS A 1 128 ? 5.754 27.938 -0.625 1 93.12 128 LYS A CA 1
ATOM 979 C C . LYS A 1 128 ? 4.34 27.547 -0.206 1 93.12 128 LYS A C 1
ATOM 981 O O . LYS A 1 128 ? 3.904 26.422 -0.427 1 93.12 128 LYS A O 1
ATOM 986 N N . VAL A 1 129 ? 3.639 28.438 0.418 1 92.31 129 VAL A N 1
ATOM 987 C CA . VAL A 1 129 ? 2.324 28.188 0.998 1 92.31 129 VAL A CA 1
ATOM 988 C C . VAL A 1 129 ? 1.242 28.828 0.135 1 92.31 129 VAL A C 1
ATOM 990 O O . VAL A 1 129 ? 0.604 29.797 0.549 1 92.31 129 VAL A O 1
ATOM 993 N N . GLU A 1 130 ? 1.049 28.312 -1.021 1 91 130 GLU A N 1
ATOM 994 C CA . GLU A 1 130 ? 0.132 28.984 -1.943 1 91 130 GLU A CA 1
ATOM 995 C C . GLU A 1 130 ? -1.147 28.172 -2.127 1 91 130 GLU A C 1
ATOM 997 O O . GLU A 1 130 ? -2.24 28.734 -2.201 1 91 130 GLU A O 1
ATOM 1002 N N . SER A 1 131 ? -1.014 26.938 -2.123 1 93.5 131 SER A N 1
ATOM 1003 C CA . SER A 1 131 ? -2.186 26.094 -2.332 1 93.5 131 SER A CA 1
ATOM 1004 C C . SER A 1 131 ? -3.008 25.953 -1.056 1 93.5 131 SER A C 1
ATOM 1006 O O . SER A 1 131 ? -2.475 26.094 0.049 1 93.5 131 SER A O 1
ATOM 1008 N N . LEU A 1 132 ? -4.309 25.719 -1.216 1 95.62 132 LEU A N 1
ATOM 1009 C CA . LEU A 1 132 ? -5.195 25.562 -0.07 1 95.62 132 LEU A CA 1
ATOM 1010 C C . LEU A 1 132 ? -4.758 24.375 0.79 1 95.62 132 LEU A C 1
ATOM 1012 O O . LEU A 1 132 ? -4.871 24.422 2.018 1 95.62 132 LEU A O 1
ATOM 1016 N N . ASN A 1 133 ? -4.238 23.375 0.142 1 95.38 133 ASN A N 1
ATOM 1017 C CA . ASN A 1 133 ? -3.803 22.188 0.872 1 95.38 133 ASN A CA 1
ATOM 1018 C C . ASN A 1 133 ? -2.658 22.5 1.829 1 95.38 133 ASN A C 1
ATOM 1020 O O . ASN A 1 133 ? -2.641 22.031 2.965 1 95.38 133 ASN A O 1
ATOM 1024 N N . ILE A 1 134 ? -1.711 23.266 1.399 1 97 134 ILE A N 1
ATOM 1025 C CA . ILE A 1 134 ? -0.569 23.609 2.238 1 97 134 ILE A CA 1
ATOM 1026 C C . ILE A 1 134 ? -1.016 24.562 3.352 1 97 134 ILE A C 1
ATOM 1028 O O . ILE A 1 134 ? -0.564 24.438 4.492 1 97 134 ILE A O 1
ATOM 1032 N N . LYS A 1 135 ? -1.896 25.484 2.992 1 97.75 135 LYS A N 1
ATOM 1033 C CA . LYS A 1 135 ? -2.436 26.406 3.988 1 97.75 135 LYS A CA 1
ATOM 1034 C C . LYS A 1 135 ? -3.131 25.656 5.117 1 97.75 135 LYS A C 1
ATOM 1036 O O . LYS A 1 135 ? -2.996 26.016 6.285 1 97.75 135 LYS A O 1
ATOM 1041 N N . ASP A 1 136 ? -3.828 24.625 4.73 1 97.62 136 ASP A N 1
ATOM 1042 C CA . ASP A 1 136 ? -4.539 23.828 5.723 1 97.62 136 ASP A CA 1
ATOM 1043 C C . ASP A 1 136 ? -3.562 23.156 6.695 1 97.62 136 ASP A C 1
ATOM 1045 O O . ASP A 1 136 ? -3.83 23.094 7.895 1 97.62 136 ASP A O 1
ATOM 1049 N N . GLN A 1 137 ? -2.463 22.656 6.156 1 97.69 137 GLN A N 1
ATOM 1050 C CA . GLN A 1 137 ? -1.464 22.031 7.016 1 97.69 137 GLN A CA 1
ATOM 1051 C C . GLN A 1 137 ? -0.829 23.062 7.953 1 97.69 137 GLN A C 1
ATOM 1053 O O . GLN A 1 137 ? -0.643 22.797 9.141 1 97.69 137 GLN A O 1
ATOM 1058 N N . VAL A 1 138 ? -0.525 24.203 7.449 1 98.44 138 VAL A N 1
ATOM 1059 C CA . VAL A 1 138 ? 0.135 25.266 8.211 1 98.44 138 VAL A CA 1
ATOM 1060 C C . VAL A 1 138 ? -0.758 25.703 9.367 1 98.44 138 VAL A C 1
ATOM 1062 O O . VAL A 1 138 ? -0.313 25.75 10.516 1 98.44 138 VAL A O 1
ATOM 1065 N N . VAL A 1 139 ? -2.043 25.922 9.102 1 98.62 139 VAL A N 1
ATOM 1066 C CA . VAL A 1 139 ? -2.938 26.406 10.148 1 98.62 139 VAL A CA 1
ATOM 1067 C C . VAL A 1 139 ? -3.158 25.297 11.18 1 98.62 139 VAL A C 1
ATOM 1069 O O . VAL A 1 139 ? -3.326 25.578 12.367 1 98.62 139 VAL A O 1
ATOM 1072 N N . THR A 1 140 ? -3.176 24.062 10.734 1 98.38 140 THR A N 1
ATOM 1073 C CA . THR A 1 140 ? -3.305 22.953 11.664 1 98.38 140 THR A CA 1
ATOM 1074 C C . THR A 1 140 ? -2.143 22.938 12.656 1 98.38 140 THR A C 1
ATOM 1076 O O . THR A 1 140 ? -2.352 22.797 13.859 1 98.38 140 THR A O 1
ATOM 1079 N N . ILE A 1 141 ? -0.975 23.062 12.133 1 98.69 141 ILE A N 1
ATOM 1080 C CA . ILE A 1 141 ? 0.216 23.062 12.977 1 98.69 141 ILE A CA 1
ATOM 1081 C C . ILE A 1 141 ? 0.155 24.219 13.961 1 98.69 141 ILE A C 1
ATOM 1083 O O . ILE A 1 141 ? 0.337 24.031 15.164 1 98.69 141 ILE A O 1
ATOM 1087 N N . PHE A 1 142 ? -0.19 25.406 13.5 1 98.75 142 PHE A N 1
ATOM 1088 C CA . PHE A 1 142 ? -0.262 26.594 14.344 1 98.75 142 PHE A CA 1
ATOM 1089 C C . PHE A 1 142 ? -1.332 26.422 15.414 1 98.75 142 PHE A C 1
ATOM 1091 O O . PHE A 1 142 ? -1.106 26.766 16.578 1 98.75 142 PHE A O 1
ATOM 1098 N N . ALA A 1 143 ? -2.477 25.953 14.984 1 98.44 143 ALA A N 1
ATOM 1099 C CA . ALA A 1 143 ? -3.576 25.797 15.93 1 98.44 143 ALA A CA 1
ATOM 1100 C C . ALA A 1 143 ? -3.186 24.859 17.062 1 98.44 143 ALA A C 1
ATOM 1102 O O . ALA A 1 143 ? -3.498 25.125 18.234 1 98.44 143 ALA A O 1
ATOM 1103 N N . ASN A 1 144 ? -2.506 23.828 16.766 1 97.81 144 ASN A N 1
ATOM 1104 C CA . ASN A 1 144 ? -2.107 22.859 17.781 1 97.81 144 ASN A CA 1
ATOM 1105 C C . ASN A 1 144 ? -0.945 23.375 18.625 1 97.81 144 ASN A C 1
ATOM 1107 O O . ASN A 1 144 ? -0.948 23.219 19.844 1 97.81 144 ASN A O 1
ATOM 1111 N N . MET A 1 145 ? 0.008 23.969 18 1 97.94 145 MET A N 1
ATOM 1112 C CA . MET A 1 145 ? 1.14 24.562 18.703 1 97.94 145 MET A CA 1
ATOM 1113 C C . MET A 1 145 ? 0.666 25.609 19.703 1 97.94 145 MET A C 1
ATOM 1115 O O . MET A 1 145 ? 1.216 25.719 20.797 1 97.94 145 MET A O 1
ATOM 1119 N N . ALA A 1 146 ? -0.362 26.344 19.375 1 98 146 ALA A N 1
ATOM 1120 C CA . ALA A 1 146 ? -0.84 27.469 20.172 1 98 146 ALA A CA 1
ATOM 1121 C C . ALA A 1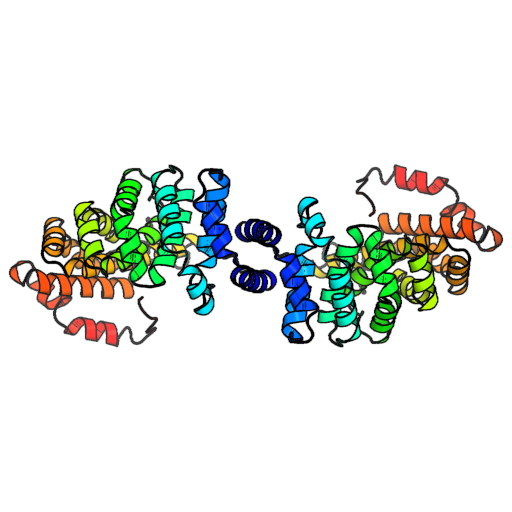 146 ? -1.431 27 21.5 1 98 146 ALA A C 1
ATOM 1123 O O . ALA A 1 146 ? -1.677 27.797 22.391 1 98 146 ALA A O 1
ATOM 1124 N N . GLU A 1 147 ? -1.61 25.719 21.641 1 96.25 147 GLU A N 1
ATOM 1125 C CA . GLU A 1 147 ? -2.049 25.172 22.922 1 96.25 147 GLU A CA 1
ATOM 1126 C C . GLU A 1 147 ? -0.957 25.297 23.984 1 96.25 147 GLU A C 1
ATOM 1128 O O . GLU A 1 147 ? -1.247 25.328 25.172 1 96.25 147 GLU A O 1
ATOM 1133 N N . ASP A 1 148 ? 0.204 25.328 23.562 1 96.5 148 ASP A N 1
ATOM 1134 C CA . ASP A 1 148 ? 1.364 25.359 24.453 1 96.5 148 ASP A CA 1
ATOM 1135 C C . ASP A 1 148 ? 1.885 26.781 24.609 1 96.5 148 ASP A C 1
ATOM 1137 O O . ASP A 1 148 ? 1.938 27.547 23.641 1 96.5 148 ASP A O 1
ATOM 1141 N N . GLN A 1 149 ? 2.334 27.141 25.781 1 94.75 149 GLN A N 1
ATOM 1142 C CA . GLN A 1 149 ? 2.732 28.5 26.109 1 94.75 149 GLN A CA 1
ATOM 1143 C C . GLN A 1 149 ? 4.004 28.891 25.359 1 94.75 149 GLN A C 1
ATOM 1145 O O . GLN A 1 149 ? 4.09 29.984 24.797 1 94.75 149 GLN A O 1
ATOM 1150 N N . ALA A 1 150 ? 4.977 28.031 25.391 1 94.62 150 ALA A N 1
ATOM 1151 C CA . ALA A 1 150 ? 6.23 28.328 24.703 1 94.62 150 ALA A CA 1
ATOM 1152 C C . ALA A 1 150 ? 6.008 28.531 23.203 1 94.62 150 ALA A C 1
ATOM 1154 O O . ALA A 1 150 ? 6.637 29.391 22.594 1 94.62 150 ALA A O 1
ATOM 1155 N N . CYS A 1 151 ? 5.09 27.766 22.672 1 97.31 151 CYS A N 1
ATOM 1156 C CA . CYS A 1 151 ? 4.781 27.859 21.25 1 97.31 151 CYS A CA 1
ATOM 1157 C C . CYS A 1 151 ? 4.055 29.156 20.938 1 97.31 151 CYS A C 1
ATOM 1159 O O . CYS A 1 151 ? 4.277 29.766 19.891 1 97.31 151 CYS A O 1
ATOM 1161 N N . ARG A 1 152 ? 3.203 29.625 21.844 1 97.38 152 ARG A N 1
ATOM 1162 C CA . ARG A 1 152 ? 2.535 30.906 21.625 1 97.38 152 ARG A CA 1
ATOM 1163 C C . ARG A 1 152 ? 3.549 32.031 21.516 1 97.38 152 ARG A C 1
ATOM 1165 O O . ARG A 1 152 ? 3.432 32.906 20.656 1 97.38 152 ARG A O 1
ATOM 1172 N N . GLU A 1 153 ? 4.512 31.984 22.344 1 96.38 153 GLU A N 1
ATOM 1173 C CA . GLU A 1 153 ? 5.551 33 22.312 1 96.38 153 GLU A CA 1
ATOM 1174 C C . GLU A 1 153 ? 6.332 32.969 21 1 96.38 153 GLU A C 1
ATOM 1176 O O . GLU A 1 153 ? 6.625 34 20.422 1 96.38 153 GLU A O 1
ATOM 1181 N N . SER A 1 154 ? 6.652 31.781 20.609 1 97.31 154 SER A N 1
ATOM 1182 C CA . SER A 1 154 ? 7.391 31.594 19.359 1 97.31 154 SER A CA 1
ATOM 1183 C C . SER A 1 154 ? 6.582 32.094 18.172 1 97.31 154 SER A C 1
ATOM 1185 O O . SER A 1 154 ? 7.125 32.719 17.266 1 97.31 154 SER A O 1
ATOM 1187 N N . ILE A 1 155 ? 5.309 31.734 18.109 1 98.38 155 ILE A N 1
ATOM 1188 C CA . ILE A 1 155 ? 4.43 32.125 17.016 1 98.38 155 ILE A CA 1
ATOM 1189 C C . ILE A 1 155 ? 4.375 33.656 16.922 1 98.38 155 ILE A C 1
ATOM 1191 O O . ILE A 1 155 ? 4.465 34.219 15.836 1 98.38 155 ILE A O 1
ATOM 1195 N N . LYS A 1 156 ? 4.23 34.312 18.062 1 97.94 156 LYS A N 1
ATOM 1196 C CA . LYS A 1 156 ? 4.215 35.781 18.094 1 97.94 156 LYS A CA 1
ATOM 1197 C C . LYS A 1 156 ? 5.547 36.344 17.625 1 97.94 156 LYS A C 1
ATOM 1199 O O . LYS A 1 156 ? 5.574 37.25 16.797 1 97.94 156 LYS A O 1
ATOM 1204 N N . GLN A 1 157 ? 6.613 35.812 18.156 1 97.56 157 GLN A N 1
ATOM 1205 C CA . GLN A 1 157 ? 7.961 36.312 17.875 1 97.56 157 GLN A CA 1
ATOM 1206 C C . GLN A 1 157 ? 8.25 36.281 16.375 1 97.56 157 GLN A C 1
ATOM 1208 O O . GLN A 1 157 ? 8.875 37.219 15.844 1 97.56 157 GLN A O 1
ATOM 1213 N N . TYR A 1 158 ? 7.762 35.312 15.68 1 97.88 158 TYR A N 1
ATOM 1214 C CA . TYR A 1 158 ? 8.125 35.125 14.281 1 97.88 158 TYR A CA 1
ATOM 1215 C C . TYR A 1 158 ? 6.984 35.562 13.359 1 97.88 158 TYR A C 1
ATOM 1217 O O . TYR A 1 158 ? 6.855 35.031 12.25 1 97.88 158 TYR A O 1
ATOM 1225 N N . GLU A 1 159 ? 6.078 36.344 13.852 1 98.06 159 GLU A N 1
ATOM 1226 C CA . GLU A 1 159 ? 5.039 37 13.062 1 98.06 159 GLU A CA 1
ATOM 1227 C C . GLU A 1 159 ? 4.02 35.969 12.555 1 98.06 159 GLU A C 1
ATOM 1229 O O . GLU A 1 159 ? 3.562 36.062 11.414 1 98.06 159 GLU A O 1
ATOM 1234 N N . GLY A 1 160 ? 3.744 35.031 13.383 1 98.62 160 GLY A N 1
ATOM 1235 C CA . GLY A 1 160 ? 2.719 34.031 13.047 1 98.62 160 GLY A CA 1
ATOM 1236 C C . GLY A 1 160 ? 1.316 34.625 13.07 1 98.62 160 GLY A C 1
ATOM 1237 O O . GLY A 1 160 ? 0.44 34.156 12.336 1 98.62 160 GLY A O 1
ATOM 1238 N N . ILE A 1 161 ? 1.045 35.656 13.867 1 98.75 161 ILE A N 1
ATOM 1239 C CA . ILE A 1 161 ? -0.281 36.219 14.047 1 98.75 161 ILE A CA 1
ATOM 1240 C C . ILE A 1 161 ? -0.727 36.906 12.758 1 98.75 161 ILE A C 1
ATOM 1242 O O . ILE A 1 161 ? -1.82 36.656 12.25 1 98.75 161 ILE A O 1
ATOM 1246 N N . PRO A 1 162 ? 0.125 37.781 12.102 1 98.69 162 PRO A N 1
ATOM 1247 C CA . PRO A 1 162 ? -0.29 38.344 10.82 1 98.69 162 PRO A CA 1
ATOM 1248 C C . PRO A 1 162 ? -0.636 37.312 9.773 1 98.69 162 PRO A C 1
ATOM 1250 O O . PRO A 1 162 ? -1.6 37.469 9.023 1 98.69 162 PRO A O 1
ATOM 1253 N N . LEU A 1 163 ? 0.134 36.281 9.75 1 98.44 163 LEU A N 1
ATOM 1254 C CA . LEU A 1 163 ? -0.129 35.219 8.797 1 98.44 163 LEU A CA 1
ATOM 1255 C C . LEU A 1 163 ? -1.476 34.562 9.078 1 98.44 163 LEU A C 1
ATOM 1257 O O . LEU A 1 163 ? -2.248 34.312 8.148 1 98.44 163 LEU A O 1
ATOM 1261 N N . LEU A 1 164 ? -1.769 34.219 10.289 1 98.75 164 LEU A N 1
ATOM 1262 C CA . LEU A 1 164 ? -3.02 33.562 10.672 1 98.75 164 LEU A CA 1
ATOM 1263 C C . LEU A 1 164 ? -4.215 34.469 10.336 1 98.75 164 LEU A C 1
ATOM 1265 O O . LEU A 1 164 ? -5.262 33.969 9.922 1 98.75 164 LEU A O 1
ATOM 1269 N N . ILE A 1 165 ? -4.059 35.781 10.539 1 98.56 165 ILE A N 1
ATOM 1270 C CA . ILE A 1 165 ? -5.121 36.719 10.195 1 98.56 165 ILE A CA 1
ATOM 1271 C C . ILE A 1 165 ? -5.363 36.688 8.688 1 98.56 165 ILE A C 1
ATOM 1273 O O . ILE A 1 165 ? -6.512 36.75 8.242 1 98.56 165 ILE A O 1
ATOM 1277 N N . GLU A 1 166 ? -4.266 36.656 8 1 97.62 166 GLU A N 1
ATOM 1278 C CA . GLU A 1 166 ? -4.383 36.562 6.547 1 97.62 166 GLU A CA 1
ATOM 1279 C C . GLU A 1 166 ? -5.105 35.281 6.148 1 97.62 166 GLU A C 1
ATOM 1281 O O . GLU A 1 166 ? -5.996 35.281 5.297 1 97.62 166 GLU A O 1
ATOM 1286 N N . LEU A 1 167 ? -4.738 34.156 6.734 1 97.88 167 LEU A N 1
ATOM 1287 C CA . LEU A 1 167 ? -5.316 32.844 6.406 1 97.88 167 LEU A CA 1
ATOM 1288 C C . LEU A 1 167 ? -6.777 32.781 6.832 1 97.88 167 LEU A C 1
ATOM 1290 O O . LEU A 1 167 ? -7.586 32.094 6.195 1 97.88 167 LEU A O 1
ATOM 1294 N N . LEU A 1 168 ? -7.164 33.469 7.867 1 97.94 168 LEU A N 1
ATOM 1295 C CA . LEU A 1 168 ? -8.539 33.562 8.336 1 97.94 168 LEU A CA 1
ATOM 1296 C C . LEU A 1 168 ? -9.438 34.156 7.25 1 97.94 168 LEU A C 1
ATOM 1298 O O . LEU A 1 168 ? -10.633 33.875 7.203 1 97.94 168 LEU A O 1
ATOM 1302 N N . GLN A 1 169 ? -8.875 34.875 6.352 1 96 169 GLN A N 1
ATOM 1303 C CA . GLN A 1 169 ? -9.641 35.594 5.324 1 96 169 GLN A CA 1
ATOM 1304 C C . GLN A 1 169 ? -9.586 34.844 3.994 1 96 169 GLN A C 1
ATOM 1306 O O . GLN A 1 169 ? -9.922 35.406 2.949 1 96 169 GLN A O 1
ATOM 1311 N N . THR A 1 170 ? -9.125 33.594 4.07 1 94.62 170 THR A N 1
ATOM 1312 C CA . THR A 1 170 ? -9.039 32.781 2.855 1 94.62 170 THR A CA 1
ATOM 1313 C C . THR A 1 170 ? -10.422 32.531 2.26 1 94.62 170 THR A C 1
ATOM 1315 O O . THR A 1 170 ? -11.367 32.219 2.979 1 94.62 170 THR A O 1
ATOM 1318 N N . GLN A 1 171 ? -10.609 32.781 0.97 1 86.62 171 GLN A N 1
ATOM 1319 C CA . GLN A 1 171 ? -11.875 32.594 0.271 1 86.62 171 GLN A CA 1
ATOM 1320 C C . GLN A 1 171 ? -11.672 31.859 -1.052 1 86.62 171 GLN A C 1
ATOM 1322 O O . GLN A 1 171 ? -10.57 31.859 -1.604 1 86.62 171 GLN A O 1
ATOM 1327 N N . VAL A 1 172 ? -12.695 30.969 -1.347 1 74.5 172 VAL A N 1
ATOM 1328 C CA . VAL A 1 172 ? -12.656 30.328 -2.652 1 74.5 172 VAL A CA 1
ATOM 1329 C C . VAL A 1 172 ? -13.148 31.281 -3.727 1 74.5 172 VAL A C 1
ATOM 1331 O O . VAL A 1 172 ? -14.148 31.984 -3.535 1 74.5 172 VAL A O 1
ATOM 1334 N N . ALA A 1 173 ? -12.25 31.531 -4.734 1 62.09 173 ALA A N 1
ATOM 1335 C CA . ALA A 1 173 ? -12.688 32.375 -5.852 1 62.09 173 ALA A CA 1
ATOM 1336 C C . ALA A 1 173 ? -13.891 31.75 -6.559 1 62.09 173 ALA A C 1
ATOM 1338 O O . ALA A 1 173 ? -13.922 30.547 -6.816 1 62.09 173 ALA A O 1
ATOM 1339 N N . GLY A 1 174 ? -14.93 32.469 -6.75 1 57.94 174 GLY A N 1
ATOM 1340 C CA . GLY A 1 174 ? -16.047 32.094 -7.586 1 57.94 174 GLY A CA 1
ATOM 1341 C C . GLY A 1 174 ? -17.172 31.406 -6.805 1 57.94 174 GLY A C 1
ATOM 1342 O O . GLY A 1 174 ? -18.141 30.922 -7.395 1 57.94 174 GLY A O 1
ATOM 1343 N N . PHE A 1 175 ? -16.922 30.953 -5.656 1 56.09 175 PHE A N 1
ATOM 1344 C CA . PHE A 1 175 ? -17.953 30.219 -4.922 1 56.09 175 PHE A CA 1
ATOM 1345 C C . PHE A 1 175 ? -19.172 31.094 -4.656 1 56.09 175 PHE A C 1
ATOM 1347 O O . PHE A 1 175 ? -20.156 30.641 -4.102 1 56.09 175 PHE A O 1
ATOM 1354 N N . GLU A 1 176 ? -19.109 32.344 -4.906 1 52.38 176 GLU A N 1
ATOM 1355 C CA . GLU A 1 176 ? -20.234 33.188 -4.527 1 52.38 176 GLU A CA 1
ATOM 1356 C C . GLU A 1 176 ? -21.531 32.656 -5.117 1 52.38 176 GLU A C 1
ATOM 1358 O O . GLU A 1 176 ? -22.609 33.156 -4.773 1 52.38 176 GLU A O 1
ATOM 1363 N N . THR A 1 177 ? -21.547 32.062 -6.328 1 49.09 177 THR A N 1
ATOM 1364 C CA . THR A 1 177 ? -22.828 32.094 -7.035 1 49.09 177 THR A CA 1
ATOM 1365 C C . THR A 1 177 ? -23.75 30.984 -6.527 1 49.09 177 THR A C 1
ATOM 1367 O O . THR A 1 177 ? -23.297 29.891 -6.195 1 49.09 177 THR A O 1
ATOM 1370 N N . GLU A 1 178 ? -25 31.328 -6.098 1 49.28 178 GLU A N 1
ATOM 1371 C CA . GLU A 1 178 ? -26.188 30.625 -5.637 1 49.28 178 GLU A CA 1
ATOM 1372 C C . GLU A 1 178 ? -26.297 29.234 -6.242 1 49.28 178 GLU A C 1
ATOM 1374 O O . GLU A 1 178 ? -27.047 28.391 -5.762 1 49.28 178 GLU A O 1
ATOM 1379 N N . ASP A 1 179 ? -25.922 28.969 -7.488 1 50.09 179 ASP A N 1
ATOM 1380 C CA . ASP A 1 179 ? -26.25 27.766 -8.266 1 50.09 179 ASP A CA 1
ATOM 1381 C C . ASP A 1 179 ? -25.234 26.656 -8.016 1 50.09 179 ASP A C 1
ATOM 1383 O O . ASP A 1 179 ? -24.562 26.188 -8.945 1 50.09 179 ASP A O 1
ATOM 1387 N N . ASN A 1 180 ? -24.781 26.547 -6.934 1 53.22 180 ASN A N 1
ATOM 1388 C CA . ASN A 1 180 ? -23.688 25.672 -6.516 1 53.22 180 ASN A CA 1
ATOM 1389 C C . ASN A 1 180 ? -24 24.203 -6.836 1 53.22 180 ASN A C 1
ATOM 1391 O O . ASN A 1 180 ? -23.234 23.312 -6.461 1 53.22 180 ASN A O 1
ATOM 1395 N N . LYS A 1 181 ? -25.234 23.953 -7.035 1 55.19 181 LYS A N 1
ATOM 1396 C CA . LYS A 1 181 ? -25.641 22.578 -7.266 1 55.19 181 LYS A CA 1
ATOM 1397 C C . LYS A 1 181 ? -24.875 21.953 -8.43 1 55.19 181 LYS A C 1
ATOM 1399 O O . LYS A 1 181 ? -24.906 20.734 -8.617 1 55.19 181 LYS A O 1
ATOM 1404 N N . GLN A 1 182 ? -24.344 22.859 -9.109 1 59.22 182 GLN A N 1
ATOM 1405 C CA . GLN A 1 182 ? -23.688 22.266 -10.266 1 59.22 182 GLN A CA 1
ATOM 1406 C C . GLN A 1 182 ? -22.172 22.422 -10.172 1 59.22 182 GLN A C 1
ATOM 1408 O O . GLN A 1 182 ? -21.469 22.281 -11.172 1 59.22 182 GLN A O 1
ATOM 1413 N N . ALA A 1 183 ? -21.672 22.781 -8.922 1 67.94 183 ALA A N 1
ATOM 1414 C CA . ALA A 1 183 ? -20.219 22.984 -8.836 1 67.94 183 ALA A CA 1
ATOM 1415 C C . ALA A 1 183 ? -19.469 21.672 -9.008 1 67.94 183 ALA A C 1
ATOM 1417 O O . ALA A 1 183 ? -19.953 20.609 -8.609 1 67.94 183 ALA A O 1
ATOM 1418 N N . SER A 1 184 ? -18.531 21.781 -9.75 1 81.19 184 SER A N 1
ATOM 1419 C CA . SER A 1 184 ? -17.672 20.625 -9.969 1 81.19 184 SER A CA 1
ATOM 1420 C C . SER A 1 184 ? -17.141 20.078 -8.648 1 81.19 184 SER A C 1
ATOM 1422 O O . SER A 1 184 ? -17.125 20.781 -7.637 1 81.19 184 SER A O 1
ATOM 1424 N N . ASP A 1 185 ? -16.906 18.875 -8.562 1 84.19 185 ASP A N 1
ATOM 1425 C CA . ASP A 1 185 ? -16.344 18.203 -7.395 1 84.19 185 ASP A CA 1
ATOM 1426 C C . ASP A 1 185 ? -15.117 18.938 -6.871 1 84.19 185 ASP A C 1
ATOM 1428 O O . ASP A 1 185 ? -14.891 19 -5.664 1 84.19 185 ASP A O 1
ATOM 1432 N N . GLU A 1 186 ? -14.438 19.547 -7.699 1 85 186 GLU A N 1
ATOM 1433 C CA . GLU A 1 186 ? -13.219 20.266 -7.336 1 85 186 GLU A CA 1
ATOM 1434 C C . GLU A 1 186 ? -13.547 21.547 -6.57 1 85 186 GLU A C 1
ATOM 1436 O O . GLU A 1 186 ? -12.891 21.859 -5.578 1 85 186 GLU A O 1
ATOM 1441 N N . VAL A 1 187 ? -14.555 22.234 -6.98 1 83.88 187 VAL A N 1
ATOM 1442 C CA . VAL A 1 187 ? -14.953 23.469 -6.328 1 83.88 187 VAL A CA 1
ATOM 1443 C C . VAL A 1 187 ? -15.492 23.172 -4.93 1 83.88 187 VAL A C 1
ATOM 1445 O O . VAL A 1 187 ? -15.219 23.922 -3.982 1 83.88 187 VAL A O 1
ATOM 1448 N N . VAL A 1 188 ? -16.219 22.172 -4.828 1 86.75 188 VAL A N 1
ATOM 1449 C CA . VAL A 1 188 ? -16.766 21.766 -3.539 1 86.75 188 VAL A CA 1
ATOM 1450 C C . VAL A 1 188 ? -15.633 21.406 -2.584 1 86.75 188 VAL A C 1
ATOM 1452 O O . VAL A 1 188 ? -15.656 21.781 -1.408 1 86.75 188 VAL A O 1
ATOM 1455 N N . HIS A 1 189 ? -14.68 20.719 -3.037 1 90.31 189 HIS A N 1
ATOM 1456 C CA . HIS A 1 189 ? -13.508 20.359 -2.242 1 90.31 189 HIS A CA 1
ATOM 1457 C C . HIS A 1 189 ? -12.766 21.609 -1.765 1 90.31 189 HIS A C 1
ATOM 1459 O O . HIS A 1 189 ? -12.398 21.703 -0.591 1 90.31 189 HIS A O 1
ATOM 1465 N N . ASP A 1 190 ? -12.594 22.5 -2.652 1 91 190 ASP A N 1
ATOM 1466 C CA . ASP A 1 190 ? -11.875 23.719 -2.316 1 91 190 ASP A CA 1
ATOM 1467 C C . ASP A 1 190 ? -12.648 24.547 -1.285 1 91 190 ASP A C 1
ATOM 1469 O O . ASP A 1 190 ? -12.055 25.156 -0.394 1 91 190 ASP A O 1
ATOM 1473 N N . ALA A 1 191 ? -13.906 24.562 -1.41 1 91 191 ALA A N 1
ATOM 1474 C CA . ALA A 1 191 ? -14.742 25.281 -0.455 1 91 191 ALA A CA 1
ATOM 1475 C C . ALA A 1 191 ? -14.609 24.688 0.946 1 91 191 ALA A C 1
ATOM 1477 O O . ALA A 1 191 ? -14.516 25.422 1.931 1 91 191 ALA A O 1
ATOM 1478 N N . LYS A 1 192 ? -14.656 23.453 0.974 1 93.12 192 LYS A N 1
ATOM 1479 C CA . LYS A 1 192 ? -14.516 22.781 2.26 1 93.12 192 LYS A CA 1
ATOM 1480 C C . LYS A 1 192 ? -13.156 23.062 2.885 1 93.12 192 LYS A C 1
ATOM 1482 O O . LYS A 1 192 ? -13.047 23.266 4.098 1 93.12 192 LYS A O 1
ATOM 1487 N N . LEU A 1 193 ? -12.156 23 2.104 1 94.88 193 LEU A N 1
ATOM 1488 C CA . LEU A 1 193 ? -10.812 23.281 2.588 1 94.88 193 LEU A CA 1
ATOM 1489 C C . LEU A 1 193 ? -10.727 24.719 3.117 1 94.88 193 LEU A C 1
ATOM 1491 O O . LEU A 1 193 ? -10.078 24.969 4.133 1 94.88 193 LEU A O 1
ATOM 1495 N N . CYS A 1 194 ? -11.32 25.609 2.438 1 95.38 194 CYS A N 1
ATOM 1496 C CA . CYS A 1 194 ? -11.328 27.016 2.857 1 95.38 194 CYS A CA 1
ATOM 1497 C C . CYS A 1 194 ? -11.992 27.172 4.219 1 95.38 194 CYS A C 1
ATOM 1499 O O . CYS A 1 194 ? -11.492 27.891 5.078 1 95.38 194 CYS A O 1
ATOM 1501 N N . GLU A 1 195 ? -13.078 26.484 4.316 1 96.12 195 GLU A N 1
ATOM 1502 C CA . GLU A 1 195 ? -13.773 26.516 5.598 1 96.12 195 GLU A CA 1
ATOM 1503 C C . GLU A 1 195 ? -12.891 25.984 6.719 1 96.12 195 GLU A C 1
ATOM 1505 O O . GLU A 1 195 ? -12.859 26.547 7.816 1 96.12 195 GLU A O 1
ATOM 1510 N N . GLN A 1 196 ? -12.219 24.906 6.453 1 97.06 196 GLN A N 1
ATOM 1511 C CA . GLN A 1 196 ? -11.32 24.328 7.441 1 97.06 196 GLN A CA 1
ATOM 1512 C C . GLN A 1 196 ? -10.195 25.281 7.809 1 97.06 196 GLN A C 1
ATOM 1514 O O . GLN A 1 196 ? -9.844 25.422 8.984 1 97.06 196 GLN A O 1
ATOM 1519 N N . ILE A 1 197 ? -9.664 25.906 6.836 1 98.06 197 ILE A N 1
ATOM 1520 C CA . ILE A 1 197 ? -8.578 26.859 7.043 1 98.06 197 ILE A CA 1
ATOM 1521 C C . ILE A 1 197 ? -9.07 28.016 7.918 1 98.06 197 ILE A C 1
ATOM 1523 O O . ILE A 1 197 ? -8.398 28.406 8.875 1 98.06 197 ILE A O 1
ATOM 1527 N N . GLN A 1 198 ? -10.234 28.516 7.586 1 97.88 198 GLN A N 1
ATOM 1528 C CA . GLN A 1 198 ? -10.805 29.594 8.375 1 97.88 198 GLN A CA 1
ATOM 1529 C C . GLN A 1 198 ? -11.055 29.172 9.812 1 97.88 198 GLN A C 1
ATOM 1531 O O . GLN A 1 198 ? -10.695 29.875 10.75 1 97.88 198 GLN A O 1
ATOM 1536 N N . GLN A 1 199 ? -11.617 28.016 9.914 1 97.44 199 GLN A N 1
ATOM 1537 C CA . GLN A 1 199 ? -11.93 27.516 11.242 1 97.44 199 GLN A CA 1
ATOM 1538 C C . GLN A 1 199 ? -10.664 27.328 12.078 1 97.44 199 GLN A C 1
ATOM 1540 O O . GLN A 1 199 ? -10.594 27.797 13.219 1 97.44 199 GLN A O 1
ATOM 1545 N N . LYS A 1 200 ? -9.719 26.688 11.547 1 98.44 200 LYS A N 1
ATOM 1546 C CA . LYS A 1 200 ? -8.484 26.391 12.273 1 98.44 200 LYS A CA 1
ATOM 1547 C C . LYS A 1 200 ? -7.699 27.672 12.539 1 98.44 200 LYS A C 1
ATOM 1549 O O . LYS A 1 200 ? -7.039 27.797 13.578 1 98.44 200 LYS A O 1
ATOM 1554 N N . SER A 1 201 ? -7.773 28.594 11.641 1 98.69 201 SER A N 1
ATOM 1555 C CA . SER A 1 201 ? -7.156 29.891 11.891 1 98.69 201 SER A CA 1
ATOM 1556 C C . SER A 1 201 ? -7.805 30.578 13.086 1 98.69 201 SER A C 1
ATOM 1558 O O . SER A 1 201 ? -7.109 31.125 13.945 1 98.69 201 SER A O 1
ATOM 1560 N N . ALA A 1 202 ? -9.125 30.562 13.109 1 98.25 202 ALA A N 1
ATOM 1561 C CA . ALA A 1 202 ? -9.852 31.156 14.227 1 98.25 202 ALA A CA 1
ATOM 1562 C C . ALA A 1 202 ? -9.492 30.484 15.547 1 98.25 202 ALA A C 1
ATOM 1564 O O . ALA A 1 202 ? -9.305 31.156 16.562 1 98.25 202 ALA A O 1
ATOM 1565 N N . ILE A 1 203 ? -9.375 29.234 15.492 1 98.25 203 ILE A N 1
ATOM 1566 C CA . ILE A 1 203 ? -9.023 28.469 16.688 1 98.25 203 ILE A CA 1
ATOM 1567 C C . ILE A 1 203 ? -7.621 28.859 17.156 1 98.25 203 ILE A C 1
ATOM 1569 O O . ILE A 1 203 ? -7.391 29.078 18.344 1 98.25 203 ILE A O 1
ATOM 1573 N N . ALA A 1 204 ? -6.73 28.859 16.234 1 98.75 204 ALA A N 1
ATOM 1574 C CA . ALA A 1 204 ? -5.359 29.25 16.562 1 98.75 204 ALA A CA 1
ATOM 1575 C C . ALA A 1 204 ? -5.312 30.625 17.203 1 98.75 204 ALA A C 1
ATOM 1577 O O . ALA A 1 204 ? -4.664 30.828 18.234 1 98.75 204 ALA A O 1
ATOM 1578 N N . LEU A 1 205 ? -6.008 31.578 16.625 1 98.69 205 LEU A N 1
ATOM 1579 C CA . LEU A 1 205 ? -6.016 32.938 17.125 1 98.69 205 LEU A CA 1
ATOM 1580 C C . LEU A 1 205 ? -6.684 33.031 18.5 1 98.69 205 LEU A C 1
ATOM 1582 O O . LEU A 1 205 ? -6.25 33.781 19.359 1 98.69 205 LEU A O 1
ATOM 1586 N N . ALA A 1 206 ? -7.707 32.25 18.672 1 97.56 206 ALA A N 1
ATOM 1587 C CA . ALA A 1 206 ? -8.344 32.188 19.984 1 97.56 206 ALA A CA 1
ATOM 1588 C C . ALA A 1 206 ? -7.371 31.672 21.031 1 97.56 206 ALA A C 1
ATOM 1590 O O . ALA A 1 206 ? -7.301 32.219 22.141 1 97.56 206 ALA A O 1
ATOM 1591 N N . ARG A 1 207 ? -6.645 30.688 20.719 1 97.69 207 ARG A N 1
ATOM 1592 C CA . ARG A 1 207 ? -5.672 30.109 21.656 1 97.69 207 ARG A CA 1
ATOM 1593 C C . ARG A 1 207 ? -4.535 31.094 21.922 1 97.69 207 ARG A C 1
ATOM 1595 O O . ARG A 1 207 ? -4.066 31.203 23.062 1 97.69 207 ARG A O 1
ATOM 1602 N N . LEU A 1 208 ? -4.105 31.766 20.906 1 98.25 208 LEU A N 1
ATOM 1603 C CA . LEU A 1 208 ? -3.062 32.781 21.062 1 98.25 208 LEU A CA 1
ATOM 1604 C C . LEU A 1 208 ? -3.537 33.906 21.984 1 98.25 208 LEU A C 1
ATOM 1606 O O . LEU A 1 208 ? -2.734 34.5 22.703 1 98.25 208 LEU A O 1
ATOM 1610 N N . SER A 1 209 ? -4.812 34.156 22 1 97.06 209 SER A N 1
ATOM 1611 C CA . SER A 1 209 ? -5.395 35.25 22.766 1 97.06 209 SER A CA 1
ATOM 1612 C C . SER A 1 209 ? -5.379 34.969 24.266 1 97.06 209 SER A C 1
ATOM 1614 O O . SER A 1 209 ? -5.711 35.844 25.062 1 97.06 209 SER A O 1
ATOM 1616 N N . LYS A 1 210 ? -5.027 33.75 24.594 1 95.31 210 LYS A N 1
ATOM 1617 C CA . LYS A 1 210 ? -4.805 33.469 26 1 95.31 210 LYS A CA 1
ATOM 1618 C C . LYS A 1 210 ? -3.701 34.375 26.578 1 95.31 210 LYS A C 1
ATOM 1620 O O . LYS A 1 210 ? -3.697 34.656 27.766 1 95.31 210 LYS A O 1
ATOM 1625 N N . ASP A 1 211 ? -2.803 34.688 25.781 1 95.38 211 ASP A N 1
ATOM 1626 C CA . ASP A 1 211 ? -1.749 35.656 26.125 1 95.38 211 ASP A CA 1
ATOM 1627 C C . ASP A 1 211 ? -2.162 37.062 25.781 1 95.38 211 ASP A C 1
ATOM 1629 O O . ASP A 1 211 ? -2.467 37.375 24.625 1 95.38 211 ASP A O 1
ATOM 1633 N N . LYS A 1 212 ? -2.082 37.938 26.688 1 95.12 212 LYS A N 1
ATOM 1634 C CA . LYS A 1 212 ? -2.547 39.312 26.531 1 95.12 212 LYS A CA 1
ATOM 1635 C C . LYS A 1 212 ? -1.763 40.031 25.438 1 95.12 212 LYS A C 1
ATOM 1637 O O . LYS A 1 212 ? -2.314 40.875 24.719 1 95.12 212 LYS A O 1
ATOM 1642 N N . THR A 1 213 ? -0.519 39.781 25.375 1 96.62 213 THR A N 1
ATOM 1643 C CA . THR A 1 213 ? 0.307 40.438 24.359 1 96.62 213 THR A CA 1
ATOM 1644 C C . THR A 1 213 ? -0.102 40 22.953 1 96.62 213 THR A C 1
ATOM 1646 O O . THR A 1 213 ? -0.082 40.812 22.016 1 96.62 213 THR A O 1
ATOM 1649 N N . CYS A 1 214 ? -0.433 38.719 22.797 1 97.81 214 CYS A N 1
ATOM 1650 C CA . CYS A 1 214 ? -0.928 38.219 21.516 1 97.81 214 CYS A CA 1
ATOM 1651 C C . CYS A 1 214 ? -2.273 38.844 21.172 1 97.81 214 CYS A C 1
ATOM 1653 O O . CYS A 1 214 ? -2.498 39.281 20.031 1 97.81 214 CYS A O 1
ATOM 1655 N N . ALA A 1 215 ? -3.131 38.906 22.188 1 97.38 215 ALA A N 1
ATOM 1656 C CA . ALA A 1 215 ? -4.449 39.531 21.984 1 97.38 215 ALA A CA 1
ATOM 1657 C C . ALA A 1 215 ? -4.324 40.969 21.531 1 97.38 215 ALA A C 1
ATOM 1659 O O . ALA A 1 215 ? -5.059 41.406 20.641 1 97.38 215 ALA A O 1
ATOM 1660 N N . ALA A 1 216 ? -3.459 41.656 22.125 1 97.38 216 ALA A N 1
ATOM 1661 C CA . ALA A 1 216 ? -3.225 43.062 21.766 1 97.38 216 ALA A CA 1
ATOM 1662 C C . ALA A 1 216 ? -2.758 43.188 20.328 1 97.38 216 ALA A C 1
ATOM 1664 O O . ALA A 1 216 ? -3.152 44.094 19.609 1 97.38 216 ALA A O 1
ATOM 1665 N N . GLU A 1 217 ? -1.892 42.312 19.969 1 97.88 217 GLU A N 1
ATOM 1666 C CA . GLU A 1 217 ? -1.406 42.344 18.594 1 97.88 217 GLU A CA 1
ATOM 1667 C C . GLU A 1 217 ? -2.531 42.031 17.609 1 97.88 217 GLU A C 1
ATOM 1669 O O . GLU A 1 217 ? -2.605 42.656 16.547 1 97.88 217 GLU A O 1
ATOM 1674 N N . ILE A 1 218 ? -3.367 41.062 17.906 1 98.19 218 ILE A N 1
ATOM 1675 C CA . ILE A 1 218 ? -4.512 40.719 17.062 1 98.19 218 ILE A CA 1
ATOM 1676 C C . ILE A 1 218 ? -5.398 41.969 16.891 1 98.19 218 ILE A C 1
ATOM 1678 O O . ILE A 1 218 ? -5.867 42.25 15.789 1 98.19 218 ILE A O 1
ATOM 1682 N N . LYS A 1 219 ? -5.617 42.656 17.984 1 96.94 219 LYS A N 1
ATOM 1683 C CA . LYS A 1 219 ? -6.398 43.875 17.938 1 96.94 219 LYS A CA 1
ATOM 1684 C C . LYS A 1 219 ? -5.742 44.906 17.031 1 96.94 219 LYS A C 1
ATOM 1686 O O . LYS A 1 219 ? -6.41 45.531 16.203 1 96.94 219 LYS A O 1
ATOM 1691 N N . GLN A 1 220 ? -4.469 45.094 17.188 1 97.06 220 GLN A N 1
ATOM 1692 C CA . GLN A 1 220 ? -3.717 46.062 16.406 1 97.06 220 GLN A CA 1
ATOM 1693 C C . GLN A 1 220 ? -3.812 45.781 14.914 1 97.06 220 GLN A C 1
ATOM 1695 O O . GLN A 1 220 ? -3.803 46.688 14.086 1 97.06 220 GLN A O 1
ATOM 1700 N N . LEU A 1 221 ? -3.92 44.5 14.57 1 97.25 221 LEU A N 1
ATOM 1701 C CA . LEU A 1 221 ? -3.982 44.094 13.18 1 97.25 221 LEU A CA 1
ATOM 1702 C C . LEU A 1 221 ? -5.426 44 12.703 1 97.25 221 LEU A C 1
ATOM 1704 O O . LEU A 1 221 ? -5.719 43.375 11.688 1 97.25 221 LEU A O 1
ATOM 1708 N N . GLU A 1 222 ? -6.355 44.531 13.406 1 96.06 222 GLU A N 1
ATOM 1709 C CA . GLU A 1 222 ? -7.773 44.625 13.078 1 96.06 222 GLU A CA 1
ATOM 1710 C C . GLU A 1 222 ? -8.445 43.25 13.078 1 96.06 222 GLU A C 1
ATOM 1712 O O . GLU A 1 222 ? -9.367 43 12.297 1 96.06 222 GLU A O 1
ATOM 1717 N N . GLY A 1 223 ? -7.852 42.406 13.898 1 96.88 223 GLY A N 1
ATOM 1718 C CA . GLY A 1 223 ? -8.406 41.062 13.984 1 96.88 223 GLY A CA 1
ATOM 1719 C C . GLY A 1 223 ? -9.852 41.062 14.453 1 96.88 223 GLY A C 1
ATOM 1720 O O . GLY A 1 223 ? -10.664 40.281 13.945 1 96.88 223 GLY A O 1
ATOM 1721 N N . ILE A 1 224 ? -10.203 41.875 15.383 1 95.06 224 ILE A N 1
ATOM 1722 C CA . ILE A 1 224 ? -11.539 41.938 15.945 1 95.06 224 ILE A CA 1
ATOM 1723 C C . ILE A 1 224 ? -12.555 42.281 14.867 1 95.06 224 ILE A C 1
ATOM 1725 O O . ILE A 1 224 ? -13.602 41.656 14.742 1 95.06 224 ILE A O 1
ATOM 1729 N N . SER A 1 225 ? -12.258 43.312 14.047 1 94.44 225 SER A N 1
ATOM 1730 C CA . SER A 1 225 ? -13.141 43.719 12.969 1 94.44 225 SER A CA 1
ATOM 1731 C C . SER A 1 225 ? -13.328 42.625 11.938 1 94.44 225 SER A C 1
ATOM 1733 O O . SER A 1 225 ? -14.414 42.438 11.398 1 94.44 225 SER A O 1
ATOM 1735 N N . ILE A 1 226 ? -12.273 41.969 11.695 1 96.25 226 ILE A N 1
ATOM 1736 C CA . ILE A 1 226 ? -12.312 40.906 10.711 1 96.25 226 ILE A CA 1
ATOM 1737 C C . ILE A 1 226 ? -13.203 39.75 11.219 1 96.25 226 ILE A C 1
ATOM 1739 O O . ILE A 1 226 ? -14.062 39.25 10.492 1 96.25 226 ILE A O 1
ATOM 1743 N N . PHE A 1 227 ? -12.992 39.312 12.445 1 95.5 227 PHE A N 1
ATOM 1744 C CA . PHE A 1 227 ? -13.844 38.281 13.055 1 95.5 227 PHE A CA 1
ATOM 1745 C C . PHE A 1 227 ? -15.312 38.719 12.977 1 95.5 227 PHE A C 1
ATOM 1747 O O . PHE A 1 227 ? -16.172 37.906 12.625 1 95.5 227 PHE A O 1
ATOM 1754 N N . SER A 1 228 ? -15.555 39.906 13.344 1 92.31 228 SER A N 1
ATOM 1755 C CA . SER A 1 228 ? -16.922 40.406 13.352 1 92.31 228 SER A CA 1
ATOM 1756 C C . SER A 1 228 ? -17.547 40.344 11.961 1 92.31 228 SER A C 1
ATOM 1758 O O . SER A 1 228 ? -18.719 39.969 11.812 1 92.31 228 SER A O 1
ATOM 1760 N N . ARG A 1 229 ? -16.812 40.75 10.961 1 92.25 229 ARG A N 1
ATOM 1761 C CA . ARG A 1 229 ? -17.297 40.719 9.586 1 92.25 229 ARG A CA 1
ATOM 1762 C C . ARG A 1 229 ? -17.641 39.281 9.164 1 92.25 229 ARG A C 1
ATOM 1764 O O . ARG A 1 229 ? -18.688 39.062 8.547 1 92.25 229 ARG A O 1
ATOM 1771 N N . ILE A 1 230 ? -16.75 38.344 9.469 1 93.12 230 ILE A N 1
ATOM 1772 C CA . ILE A 1 230 ? -16.969 36.969 9.117 1 93.12 230 ILE A CA 1
ATOM 1773 C C . ILE A 1 230 ? -18.219 36.438 9.82 1 93.12 230 ILE A C 1
ATOM 1775 O O . ILE A 1 230 ? -18.969 35.625 9.25 1 93.12 230 ILE A O 1
ATOM 1779 N N . CYS A 1 231 ? -18.469 36.844 11.016 1 90.12 231 CYS A N 1
ATOM 1780 C CA . CYS A 1 231 ? -19.625 36.406 11.781 1 90.12 231 CYS A CA 1
ATOM 1781 C C . CYS A 1 231 ? -20.906 37.031 11.234 1 90.12 231 CYS A C 1
ATOM 1783 O O . CYS A 1 231 ? -21.953 36.375 11.188 1 90.12 231 CYS A O 1
ATOM 1785 N N . ARG A 1 232 ? -20.859 38.188 10.812 1 87.94 232 ARG A N 1
ATOM 1786 C CA . ARG A 1 232 ? -22.047 38.938 10.391 1 87.94 232 ARG A CA 1
ATOM 1787 C C . ARG A 1 232 ? -22.438 38.562 8.961 1 87.94 232 ARG A C 1
ATOM 1789 O O . ARG A 1 232 ? -23.625 38.5 8.633 1 87.94 232 ARG A O 1
ATOM 1796 N N . THR A 1 233 ? -21.469 38.375 8.148 1 87.25 233 THR A N 1
ATOM 1797 C CA . THR A 1 233 ? -21.719 38.094 6.742 1 87.25 233 THR A CA 1
ATOM 1798 C C . THR A 1 233 ? -21.422 36.625 6.406 1 87.25 233 THR A C 1
ATOM 1800 O O . THR A 1 233 ? -20.25 36.25 6.281 1 87.25 233 THR A O 1
ATOM 1803 N N . SER A 1 234 ? -22.438 35.969 6.09 1 86.75 234 SER A N 1
ATOM 1804 C CA . SER A 1 234 ? -22.312 34.531 5.914 1 86.75 234 SER A CA 1
ATOM 1805 C C . SER A 1 234 ? -21.531 34.188 4.66 1 86.75 234 SER A C 1
ATOM 1807 O O . SER A 1 234 ? -20.891 33.125 4.59 1 86.75 234 SER A O 1
ATOM 1809 N N . SER A 1 235 ? -21.484 35 3.693 1 86.06 235 SER A N 1
ATOM 1810 C CA . SER A 1 235 ? -20.766 34.719 2.447 1 86.06 235 SER A CA 1
ATOM 1811 C C . SER A 1 235 ? -19.266 34.656 2.672 1 86.06 235 SER A C 1
ATOM 1813 O O . SER A 1 235 ? -18.547 34 1.915 1 86.06 235 SER A O 1
ATOM 1815 N N . TYR A 1 236 ? -18.812 35.312 3.717 1 89.69 236 TYR A N 1
ATOM 1816 C CA . TYR A 1 236 ? -17.375 35.344 4.008 1 89.69 236 TYR A CA 1
ATOM 1817 C C . TYR A 1 236 ? -16.906 34.031 4.594 1 89.69 236 TYR A C 1
ATOM 1819 O O . TYR A 1 236 ? -15.703 33.75 4.656 1 89.69 236 TYR A O 1
ATOM 1827 N N . ARG A 1 237 ? -17.875 33.156 5.012 1 89.81 237 ARG A N 1
ATOM 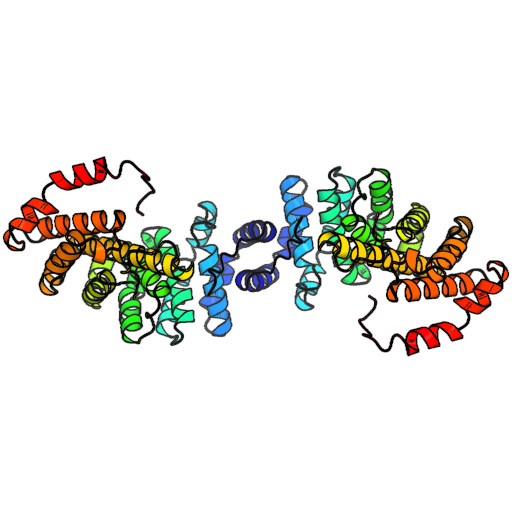1828 C CA . ARG A 1 237 ? -17.531 31.875 5.594 1 89.81 237 ARG A CA 1
ATOM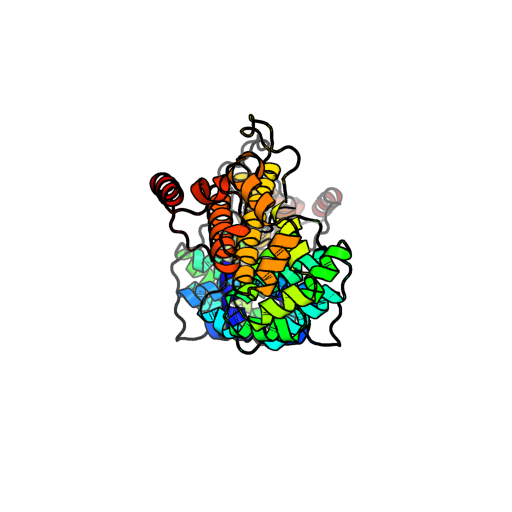 1829 C C . ARG A 1 237 ? -18.234 30.734 4.879 1 89.81 237 ARG A C 1
ATOM 1831 O O . ARG A 1 237 ? -18.453 29.672 5.457 1 89.81 237 ARG A O 1
ATOM 1838 N N . ASN A 1 238 ? -18.703 31.016 3.695 1 86.56 238 ASN A N 1
ATOM 1839 C CA . ASN A 1 238 ? -19.422 30.016 2.898 1 86.56 238 ASN A CA 1
ATOM 1840 C C . ASN A 1 238 ? -20.562 29.375 3.68 1 86.56 238 ASN A C 1
ATOM 1842 O O . ASN A 1 238 ? -20.797 28.172 3.582 1 86.56 238 ASN A O 1
ATOM 1846 N N . LYS A 1 239 ? -21.109 30.125 4.559 1 85.44 239 LYS A N 1
ATOM 1847 C CA . LYS A 1 239 ? -22.266 29.75 5.363 1 85.44 239 LYS A CA 1
ATOM 1848 C C . LYS A 1 239 ? -21.922 28.609 6.324 1 85.44 239 LYS A C 1
ATOM 1850 O O . LYS A 1 239 ? -22.797 27.875 6.762 1 85.44 239 LYS A O 1
ATOM 1855 N N . SER A 1 240 ? -20.703 28.469 6.598 1 90.5 240 SER A N 1
ATOM 1856 C CA . SER A 1 240 ? -20.234 27.391 7.457 1 90.5 240 SER A CA 1
ATOM 1857 C C . SER A 1 240 ? -20.516 27.672 8.93 1 90.5 240 SER A C 1
ATOM 1859 O O . SER A 1 240 ? -20.062 28.688 9.461 1 90.5 240 SER A O 1
ATOM 1861 N N . VAL A 1 241 ? -21.172 26.844 9.57 1 89.81 241 VAL A N 1
ATOM 1862 C CA . VAL A 1 241 ? -21.516 26.984 10.984 1 89.81 241 VAL A CA 1
ATOM 1863 C C . VAL A 1 241 ? -20.281 26.766 11.852 1 89.81 241 VAL A C 1
ATOM 1865 O O . VAL A 1 241 ? -20.016 27.547 12.766 1 89.81 241 VAL A O 1
ATOM 1868 N N . PRO A 1 242 ? -19.5 25.734 11.586 1 93.25 242 PRO A N 1
ATOM 1869 C CA . PRO A 1 242 ? -18.281 25.547 12.391 1 93.25 242 PRO A CA 1
ATOM 1870 C C . PRO A 1 242 ? -17.375 26.766 12.383 1 93.25 242 PRO A C 1
ATOM 1872 O O . PRO A 1 242 ? -16.781 27.109 13.414 1 93.25 242 PRO A O 1
ATOM 1875 N N . VAL A 1 243 ? -17.25 27.406 11.258 1 95.56 243 VAL A N 1
ATOM 1876 C CA . VAL A 1 243 ? -16.438 28.609 11.18 1 95.56 243 VAL A CA 1
ATOM 1877 C C . VAL A 1 243 ? -17.047 29.703 12.062 1 95.56 243 VAL A C 1
ATOM 1879 O O . VAL A 1 243 ? -16.328 30.391 12.789 1 95.56 243 VAL A O 1
ATOM 1882 N N . LEU A 1 244 ? -18.297 29.828 11.977 1 92.44 244 LEU A N 1
ATOM 1883 C CA . LEU A 1 244 ? -19 30.812 12.805 1 92.44 244 LEU A CA 1
ATOM 1884 C C . LEU A 1 244 ? -18.719 30.578 14.281 1 92.44 244 LEU A C 1
ATOM 1886 O O . LEU A 1 244 ? -18.391 31.5 15.016 1 92.44 244 LEU A O 1
ATOM 1890 N N . ILE A 1 245 ? -18.844 29.422 14.719 1 92.75 245 ILE A N 1
ATOM 1891 C CA . ILE A 1 245 ? -18.656 29.062 16.125 1 92.75 245 ILE A CA 1
ATOM 1892 C C . ILE A 1 245 ? -17.219 29.391 16.547 1 92.75 245 ILE A C 1
ATOM 1894 O O . ILE A 1 245 ? -17.016 29.969 17.625 1 92.75 245 ILE A O 1
ATOM 1898 N N . ALA A 1 246 ? -16.266 28.969 15.758 1 95.38 246 ALA A N 1
ATOM 1899 C CA . ALA A 1 246 ? -14.852 29.234 16.062 1 95.38 246 ALA A CA 1
ATOM 1900 C C . ALA A 1 246 ? -14.578 30.734 16.156 1 95.38 246 ALA A C 1
ATOM 1902 O O . ALA A 1 246 ? -13.836 31.172 17.031 1 95.38 246 ALA A O 1
ATOM 1903 N N . CYS A 1 247 ? -15.164 31.5 15.242 1 95.44 247 CYS A N 1
ATOM 1904 C CA . CYS A 1 247 ? -14.961 32.938 15.234 1 95.44 247 CYS A CA 1
ATOM 1905 C C . CYS A 1 247 ? -15.602 33.594 16.453 1 95.44 247 CYS A C 1
ATOM 1907 O O . CYS A 1 247 ? -15.016 34.5 17.062 1 95.44 247 CYS A O 1
ATOM 1909 N N . LEU A 1 248 ? -16.734 33.156 16.797 1 91.94 248 LEU A N 1
ATOM 1910 C CA . LEU A 1 248 ? -17.391 33.656 17.984 1 91.94 248 LEU A CA 1
ATOM 1911 C C . LEU A 1 248 ? -16.578 33.375 19.234 1 91.94 248 LEU A C 1
ATOM 1913 O O . LEU A 1 248 ? -16.438 34.219 20.109 1 91.94 248 LEU A O 1
ATOM 1917 N N . ALA A 1 249 ? -16.109 32.188 19.344 1 93 249 ALA A N 1
ATOM 1918 C CA . ALA A 1 249 ? -15.266 31.812 20.469 1 93 249 ALA A CA 1
ATOM 1919 C C . ALA A 1 249 ? -14.023 32.688 20.531 1 93 249 ALA A C 1
ATOM 1921 O O . ALA A 1 249 ? -13.586 33.094 21.609 1 93 249 ALA A O 1
ATOM 1922 N N . ALA A 1 250 ? -13.461 32.938 19.406 1 96.06 250 ALA A N 1
ATOM 1923 C CA . ALA A 1 250 ? -12.281 33.781 19.344 1 96.06 250 ALA A CA 1
ATOM 1924 C C . ALA A 1 250 ? -12.609 35.219 19.828 1 96.06 250 ALA A C 1
ATOM 1926 O O . ALA A 1 250 ? -11.844 35.812 20.594 1 96.06 250 ALA A O 1
ATOM 1927 N N . LEU A 1 251 ? -13.734 35.75 19.406 1 93.44 251 LEU A N 1
ATOM 1928 C CA . LEU A 1 251 ? -14.164 37.062 19.828 1 93.44 251 LEU A CA 1
ATOM 1929 C C . LEU A 1 251 ? -14.367 37.125 21.344 1 93.44 251 LEU A C 1
ATOM 1931 O O . LEU A 1 251 ? -13.977 38.094 22 1 93.44 251 LEU A O 1
ATOM 1935 N N . ARG A 1 252 ? -14.93 36.125 21.828 1 90.94 252 ARG A N 1
ATOM 1936 C CA . ARG A 1 252 ? -15.156 36.062 23.266 1 90.94 252 ARG A CA 1
ATOM 1937 C C . ARG A 1 252 ? -13.828 36.062 24.031 1 90.94 252 ARG A C 1
ATOM 1939 O O . ARG A 1 252 ? -13.688 36.719 25.062 1 90.94 252 ARG A O 1
ATOM 1946 N N . ARG A 1 253 ? -12.938 35.312 23.578 1 93.06 253 ARG A N 1
ATOM 1947 C CA . ARG A 1 253 ? -11.625 35.219 24.203 1 93.06 253 ARG A CA 1
ATOM 1948 C C . ARG A 1 253 ? -10.906 36.562 24.141 1 93.06 253 ARG A C 1
ATOM 1950 O O . ARG A 1 253 ? -10.25 36.969 25.094 1 93.06 253 ARG A O 1
ATOM 1957 N N . LEU A 1 254 ? -11 37.156 23 1 94.75 254 LEU A N 1
ATOM 1958 C CA . LEU A 1 254 ? -10.383 38.469 22.828 1 94.75 254 LEU A CA 1
ATOM 1959 C C . LEU A 1 254 ? -11.023 39.5 23.766 1 94.75 254 LEU A C 1
ATOM 1961 O O . LEU A 1 254 ? -10.32 40.344 24.359 1 94.75 254 LEU A O 1
ATOM 1965 N N . HIS A 1 255 ? -12.32 39.375 23.859 1 91.62 255 HIS A N 1
ATOM 1966 C CA . HIS A 1 255 ? -13.031 40.25 24.781 1 91.62 255 HIS A CA 1
ATOM 1967 C C . HIS A 1 255 ? -12.57 40.062 26.219 1 91.62 255 HIS A C 1
ATOM 1969 O O . HIS A 1 255 ? -12.414 41.031 26.969 1 91.62 255 HIS A O 1
ATOM 1975 N N . HIS A 1 256 ? -12.43 38.844 26.547 1 90 256 HIS A N 1
ATOM 1976 C CA . HIS A 1 256 ? -11.977 38.531 27.891 1 90 256 HIS A CA 1
ATOM 1977 C C . HIS A 1 256 ? -10.562 39.031 28.141 1 90 256 HIS A C 1
ATOM 1979 O O . HIS A 1 256 ? -10.266 39.531 29.234 1 90 256 HIS A O 1
ATOM 1985 N N . ALA A 1 257 ? -9.711 38.938 27.203 1 92.38 257 ALA A N 1
ATOM 1986 C CA . ALA A 1 257 ? -8.297 39.312 27.344 1 92.38 257 ALA A CA 1
ATOM 1987 C C . ALA A 1 257 ? -8.117 40.812 27.312 1 92.38 257 ALA A C 1
ATOM 1989 O O . ALA A 1 257 ? -7.266 41.375 28.016 1 92.38 257 ALA A O 1
ATOM 1990 N N . LEU A 1 258 ? -8.852 41.531 26.5 1 92.94 258 LEU A N 1
ATOM 1991 C CA . LEU A 1 258 ? -8.586 42.938 26.219 1 92.94 258 LEU A CA 1
ATOM 1992 C C . LEU A 1 258 ? -9.578 43.844 26.953 1 92.94 258 LEU A C 1
ATOM 1994 O O . LEU A 1 258 ? -9.32 45.031 27.141 1 92.94 258 LEU A O 1
ATOM 1998 N N . GLY A 1 259 ? -10.688 43.312 27.359 1 87.31 259 GLY A N 1
ATOM 1999 C CA . GLY A 1 259 ? -11.711 44.125 28 1 87.31 259 GLY A CA 1
ATOM 2000 C C . GLY A 1 259 ? -12.695 44.75 27.031 1 87.31 259 GLY A C 1
ATOM 2001 O O . GLY A 1 259 ? -12.484 44.688 25.812 1 87.31 259 GLY A O 1
ATOM 2002 N N . PRO A 1 260 ? -13.789 45.281 27.484 1 82.44 260 PRO A N 1
ATOM 2003 C CA . PRO A 1 260 ? -14.898 45.781 26.672 1 82.44 260 PRO A CA 1
ATOM 2004 C C . PRO A 1 260 ? -14.531 47 25.844 1 82.44 260 PRO A C 1
ATOM 2006 O O . PRO A 1 260 ? -15.133 47.25 24.797 1 82.44 260 PRO A O 1
ATOM 2009 N N . SER A 1 261 ? -13.617 47.781 26.266 1 82.06 261 SER A N 1
ATOM 2010 C CA . SER A 1 261 ? -13.266 49 25.594 1 82.06 261 SER A CA 1
ATOM 2011 C C . SER A 1 261 ? -12.719 48.75 24.188 1 82.06 261 SER A C 1
ATOM 2013 O O . SER A 1 261 ? -12.703 49.656 23.344 1 82.06 261 SER A O 1
ATOM 2015 N N . SER A 1 262 ? -12.344 47.562 23.953 1 82.69 262 SER A N 1
ATOM 2016 C CA . SER A 1 262 ? -11.727 47.219 22.688 1 82.69 262 SER A CA 1
ATOM 2017 C C . SER A 1 262 ? -12.773 46.812 21.656 1 82.69 262 SER A C 1
ATOM 2019 O O . SER A 1 262 ? -12.453 46.594 20.484 1 82.69 262 SER A O 1
ATOM 2021 N N . PHE A 1 263 ? -14 46.75 22.031 1 84.94 263 PHE A N 1
ATOM 2022 C CA . PHE A 1 263 ? -15.07 46.25 21.188 1 84.94 263 PHE A CA 1
ATOM 2023 C C . PHE A 1 263 ? -16.125 47.312 20.953 1 84.94 263 PHE A C 1
ATOM 2025 O O . PHE A 1 263 ? -16.359 48.156 21.812 1 84.94 263 PHE A O 1
ATOM 2032 N N . HIS A 1 264 ? -16.641 47.281 19.703 1 79.06 264 HIS A N 1
ATOM 2033 C CA . HIS A 1 264 ? -17.875 48.031 19.531 1 79.06 264 HIS A CA 1
ATOM 2034 C C . HIS A 1 264 ? -19.016 47.406 20.328 1 79.06 264 HIS A C 1
ATOM 2036 O O . HIS A 1 264 ? -19.156 46.188 20.375 1 79.06 264 HIS A O 1
ATOM 2042 N N . GLN A 1 265 ? -19.781 48.281 20.891 1 73.25 265 GLN A N 1
ATOM 2043 C CA . GLN A 1 265 ? -20.859 47.844 21.766 1 73.25 265 GLN A CA 1
ATOM 2044 C C . GLN A 1 265 ? -21.797 46.875 21.047 1 73.25 265 GLN A C 1
ATOM 2046 O O . GLN A 1 265 ? -22.25 45.875 21.625 1 73.25 265 GLN A O 1
ATOM 2051 N N . ASP A 1 266 ? -22.031 47.125 19.828 1 70 266 ASP A N 1
ATOM 2052 C CA . ASP A 1 266 ? -22.922 46.281 19.062 1 70 266 ASP A CA 1
ATOM 2053 C C . ASP A 1 266 ? -22.344 44.875 18.938 1 70 266 ASP A C 1
ATOM 2055 O O . ASP A 1 266 ? -23.094 43.875 18.984 1 70 266 ASP A O 1
ATOM 2059 N N . ASP A 1 267 ? -21.141 44.875 18.797 1 71.25 267 ASP A N 1
ATOM 2060 C CA . ASP A 1 267 ? -20.469 43.562 18.641 1 71.25 267 ASP A CA 1
ATOM 2061 C C . ASP A 1 267 ? -20.5 42.781 19.938 1 71.25 267 ASP A C 1
ATOM 2063 O O . ASP A 1 267 ? -20.688 41.562 19.938 1 71.25 267 ASP A O 1
ATOM 2067 N N . ILE A 1 268 ? -20.328 43.469 20.969 1 71.38 268 ILE A N 1
ATOM 2068 C CA . ILE A 1 268 ? -20.344 42.812 22.281 1 71.38 268 ILE A CA 1
ATOM 2069 C C . ILE A 1 268 ? -21.719 42.188 22.531 1 71.38 268 ILE A C 1
ATOM 2071 O O . ILE A 1 268 ? -21.812 41 22.906 1 71.38 268 ILE A O 1
ATOM 2075 N N . ASP A 1 269 ? -22.688 42.875 22.281 1 68.12 269 ASP A N 1
ATOM 2076 C CA . ASP A 1 269 ? -24.047 42.469 22.609 1 68.12 269 ASP A CA 1
ATOM 2077 C C . ASP A 1 269 ? -24.5 41.312 21.719 1 68.12 269 ASP A C 1
ATOM 2079 O O . ASP A 1 269 ? -25.219 40.406 22.188 1 68.12 269 ASP A O 1
ATOM 2083 N N . ILE A 1 270 ? -23.984 41.312 20.578 1 67.25 270 ILE A N 1
ATOM 2084 C CA . ILE A 1 270 ? -24.516 40.344 19.609 1 67.25 270 ILE A CA 1
ATOM 2085 C C . ILE A 1 270 ? -23.609 39.125 19.547 1 67.25 270 ILE A C 1
ATOM 2087 O O . ILE A 1 270 ? -24.078 38 19.484 1 67.25 270 ILE A O 1
ATOM 2091 N N . LEU A 1 271 ? -22.406 39.406 19.672 1 71.44 271 LEU A N 1
ATOM 2092 C CA . LEU A 1 271 ? -21.484 38.344 19.281 1 71.44 271 LEU A CA 1
ATOM 2093 C C . LEU A 1 271 ? -20.812 37.75 20.516 1 71.44 271 LEU A C 1
ATOM 2095 O O . LEU A 1 271 ? -20.406 36.594 20.516 1 71.44 271 LEU A O 1
ATOM 2099 N N . VAL A 1 272 ? -20.656 38.438 21.547 1 70.44 272 VAL A N 1
ATOM 2100 C CA . VAL A 1 272 ? -19.891 38 22.703 1 70.44 272 VAL A CA 1
ATOM 2101 C C . VAL A 1 272 ? -20.828 37.469 23.781 1 70.44 272 VAL A C 1
ATOM 2103 O O . VAL A 1 272 ? -20.547 36.438 24.406 1 70.44 272 VAL A O 1
ATOM 2106 N N . ARG A 1 273 ? -21.969 38.094 24.016 1 62.5 273 ARG A N 1
ATOM 2107 C CA . ARG A 1 273 ? -22.891 37.656 25.062 1 62.5 273 ARG A CA 1
ATOM 2108 C C . ARG A 1 273 ? -23.703 36.438 24.625 1 62.5 273 ARG A C 1
ATOM 2110 O O . ARG A 1 273 ? -23.969 36.25 23.438 1 62.5 273 ARG A O 1
ATOM 2117 N N . PRO A 1 274 ? -23.812 35.312 25.453 1 57.28 274 PRO A N 1
ATOM 2118 C CA . PRO A 1 274 ? -24.297 33.938 25.328 1 57.28 274 PRO A CA 1
ATOM 2119 C C . PRO A 1 274 ? -25.547 33.812 24.469 1 57.28 274 PRO A C 1
ATOM 2121 O O . PRO A 1 274 ? -25.859 32.75 23.969 1 57.28 274 PRO A O 1
ATOM 2124 N N . LYS A 1 275 ? -26.312 34.625 24.281 1 52.56 275 LYS A N 1
ATOM 2125 C CA . LYS A 1 275 ? -27.625 34.375 23.719 1 52.56 275 LYS A CA 1
ATOM 2126 C C . LYS A 1 275 ? -27.516 33.781 22.312 1 52.56 275 LYS A C 1
ATOM 2128 O O . LYS A 1 275 ? -28.312 32.906 21.938 1 52.56 275 LYS A O 1
ATOM 2133 N N . MET A 1 276 ? -26.641 34.156 21.594 1 50.72 276 MET A N 1
ATOM 2134 C CA . MET A 1 276 ? -26.578 33.719 20.203 1 50.72 276 MET A CA 1
ATOM 2135 C C . MET A 1 276 ? -26.031 32.312 20.094 1 50.72 276 MET A C 1
ATOM 2137 O O . MET A 1 276 ? -26.484 31.516 19.266 1 50.72 276 MET A O 1
ATOM 2141 N N . ILE A 1 277 ? -25.016 31.984 20.891 1 53.47 277 ILE A N 1
ATOM 2142 C CA . ILE A 1 277 ? -24.453 30.641 20.875 1 53.47 277 ILE A CA 1
ATOM 2143 C C . ILE A 1 277 ? -25.531 29.609 21.188 1 53.47 277 ILE A C 1
ATOM 2145 O O . ILE A 1 277 ? -25.594 28.547 20.562 1 53.47 277 ILE A O 1
ATOM 2149 N N .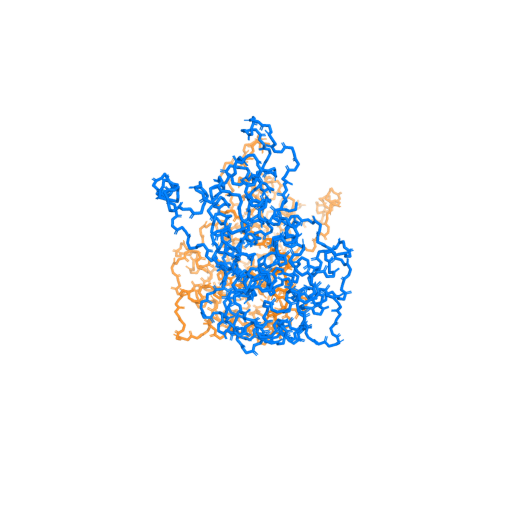 GLU A 1 278 ? -26.344 30.016 22.125 1 51.19 278 GLU A N 1
ATOM 2150 C CA . GLU A 1 278 ? -27.453 29.141 22.453 1 51.19 278 GLU A CA 1
ATOM 2151 C C . GLU A 1 278 ? -28.359 28.922 21.234 1 51.19 278 GLU A C 1
ATOM 2153 O O . GLU A 1 278 ? -28.828 27.797 21 1 51.19 278 GLU A O 1
ATOM 2158 N N . SER A 1 279 ? -28.609 29.938 20.578 1 48.53 279 SER A N 1
ATOM 2159 C CA . SER A 1 279 ? -29.469 29.797 19.422 1 48.53 279 SER A CA 1
ATOM 2160 C C . SER A 1 279 ? -28.797 28.969 18.328 1 48.53 279 SER A C 1
ATOM 2162 O O . SER A 1 279 ? -29.453 28.188 17.641 1 48.53 279 SER A O 1
ATOM 2164 N N . ILE A 1 280 ? -27.562 29.266 18.094 1 52.78 280 ILE A N 1
ATOM 2165 C CA . ILE A 1 280 ? -26.844 28.516 17.062 1 52.78 280 ILE A CA 1
ATOM 2166 C C . ILE A 1 280 ? -26.766 27.047 17.453 1 52.78 280 ILE A C 1
ATOM 2168 O O . ILE A 1 280 ? -26.969 26.156 16.625 1 52.78 280 ILE A O 1
ATOM 2172 N N . PHE A 1 281 ? -26.375 26.797 18.781 1 48.75 281 PHE A N 1
ATOM 2173 C CA . PHE A 1 281 ? -26.344 25.406 19.25 1 48.75 281 PHE A CA 1
ATOM 2174 C C . PHE A 1 281 ? -27.75 24.797 19.188 1 48.75 281 PHE A C 1
ATOM 2176 O O . PHE A 1 281 ? -27.891 23.594 19 1 48.75 281 PHE A O 1
ATOM 2183 N N . SER A 1 282 ? -28.656 25.594 19.562 1 46.47 282 SER A N 1
ATOM 2184 C CA . SER A 1 282 ? -30.016 25.078 19.406 1 46.47 282 SER A CA 1
ATOM 2185 C C . SER A 1 282 ? -30.312 24.703 17.969 1 46.47 282 SER A C 1
ATOM 2187 O O . SER A 1 282 ? -31.062 23.766 17.703 1 46.47 282 SER A O 1
ATOM 2189 N N . CYS A 1 283 ? -29.953 25.438 17.031 1 41 283 CYS A N 1
ATOM 2190 C CA . CYS A 1 283 ? -30.125 25.094 15.625 1 41 283 CYS A CA 1
ATOM 2191 C C . CYS A 1 283 ? -29.109 24.031 15.211 1 41 283 CYS A C 1
ATOM 2193 O O . CYS A 1 283 ? -29.328 23.297 14.242 1 41 283 CYS A O 1
ATOM 2195 N N . SER A 1 284 ? -27.812 24.141 15.617 1 40.41 284 SER A N 1
ATOM 2196 C CA . SER A 1 284 ? -26.812 23.125 15.297 1 40.41 284 SER A CA 1
ATOM 2197 C C . SER A 1 284 ? -26.984 21.891 16.172 1 40.41 284 SER A C 1
ATOM 2199 O O . SER A 1 284 ? -26.328 21.75 17.203 1 40.41 284 SER A O 1
ATOM 2201 N N . SER A 1 285 ? -27.969 21.484 16.781 1 36.62 285 SER A N 1
ATOM 2202 C CA . SER A 1 285 ? -28.141 20.172 17.391 1 36.62 285 SER A CA 1
ATOM 2203 C C . SER A 1 285 ? -27.281 19.109 16.703 1 36.62 285 SER A C 1
ATOM 2205 O O . SER A 1 285 ? -27.328 17.938 17.047 1 36.62 285 SER A O 1
ATOM 2207 N N . MET A 1 286 ? -26.969 19.25 15.375 1 34.06 286 MET A N 1
ATOM 2208 C CA . MET A 1 286 ? -26.438 18.062 14.711 1 34.06 286 MET A CA 1
ATOM 2209 C C . MET A 1 286 ? -25.125 17.625 15.344 1 34.06 286 MET A C 1
ATOM 2211 O O . MET A 1 286 ? -24.656 18.25 16.297 1 34.06 286 MET A O 1
ATOM 2215 N N . SER A 1 287 ? -23.828 17.312 14.477 1 31.14 287 SER A N 1
ATOM 2216 C CA . SER A 1 287 ? -22.75 16.359 14.617 1 31.14 287 SER A CA 1
ATOM 2217 C C . SER A 1 287 ? -21.719 16.828 15.641 1 31.14 287 SER A C 1
ATOM 2219 O O . SER A 1 287 ? -21.125 17.891 15.484 1 31.14 287 SER A O 1
ATOM 2221 N N . GLU A 1 288 ? -21.812 16.766 16.938 1 30.97 288 GLU A N 1
ATOM 2222 C CA . GLU A 1 288 ? -20.828 16.719 18.016 1 30.97 288 GLU A CA 1
ATOM 2223 C C . GLU A 1 288 ? -19.5 16.156 17.5 1 30.97 288 GLU A C 1
ATOM 2225 O O . GLU A 1 288 ? -19.094 15.07 17.906 1 30.97 288 GLU A O 1
ATOM 2230 N N . GLU A 1 289 ? -19.156 16.078 16.156 1 31.2 289 GLU A N 1
ATOM 2231 C CA . GLU A 1 289 ? -17.828 15.523 15.93 1 31.2 289 GLU A CA 1
ATOM 2232 C C . GLU A 1 289 ? -16.766 16.344 16.641 1 31.2 289 GLU A C 1
ATOM 2234 O O . GLU A 1 289 ? -16.891 17.562 16.766 1 31.2 289 GLU A O 1
ATOM 2239 N N . SER A 1 290 ? -15.977 15.758 17.547 1 28.98 290 SER A N 1
ATOM 2240 C CA . SER A 1 290 ? -14.812 16.219 18.297 1 28.98 290 SER A CA 1
ATOM 2241 C C . SER A 1 290 ? -14 17.219 17.5 1 28.98 290 SER A C 1
ATOM 2243 O O . SER A 1 290 ? -13.555 16.922 16.391 1 28.98 290 SER A O 1
ATOM 2245 N N . PHE A 1 291 ? -14.273 18.5 17.609 1 27.7 291 PHE A N 1
ATOM 2246 C CA . PHE A 1 291 ? -13.625 19.703 17.109 1 27.7 291 PHE A CA 1
ATOM 2247 C C . PHE A 1 291 ? -12.109 19.625 17.266 1 27.7 291 PHE A C 1
ATOM 2249 O O . PHE A 1 291 ? -11.406 20.625 17.094 1 27.7 291 PHE A O 1
ATOM 2256 N N . VAL A 1 292 ? -11.414 18.547 17.844 1 27.55 292 VAL A N 1
ATOM 2257 C CA . VAL A 1 292 ? -9.953 18.625 17.781 1 27.55 292 VAL A CA 1
ATOM 2258 C C . VAL A 1 292 ? -9.492 18.391 16.344 1 27.55 292 VAL A C 1
ATOM 2260 O O . VAL A 1 292 ? -10.023 17.531 15.641 1 27.55 292 VAL A O 1
ATOM 2263 N N . MET B 1 1 ? -15.453 -9.094 -8.734 1 18.06 1 MET B N 1
ATOM 2264 C CA . MET B 1 1 ? -14.336 -9.164 -7.797 1 18.06 1 MET B CA 1
ATOM 2265 C C . MET B 1 1 ? -13.086 -8.516 -8.391 1 18.06 1 MET B C 1
ATOM 2267 O O . MET B 1 1 ? -12.508 -9.031 -9.352 1 18.06 1 MET B O 1
ATOM 2271 N N . LYS B 1 2 ? -13.086 -7.16 -8.477 1 24.94 2 LYS B N 1
ATOM 2272 C CA . LYS B 1 2 ? -12.156 -6.285 -9.188 1 24.94 2 LYS B CA 1
ATOM 2273 C C . LYS B 1 2 ? -10.711 -6.598 -8.812 1 24.94 2 LYS B C 1
ATOM 2275 O O . LYS B 1 2 ? -10.406 -6.859 -7.648 1 24.94 2 LYS B O 1
ATOM 2280 N N . ARG B 1 3 ? -10.039 -7.152 -9.789 1 26.78 3 ARG B N 1
ATOM 2281 C CA . ARG B 1 3 ? -8.609 -7.379 -9.625 1 26.78 3 ARG B CA 1
ATOM 2282 C C . ARG B 1 3 ? -7.98 -6.309 -8.742 1 26.78 3 ARG B C 1
ATOM 2284 O O . ARG B 1 3 ? -8.133 -5.113 -9 1 26.78 3 ARG B O 1
ATOM 2291 N N . VAL B 1 4 ? -7.992 -6.527 -7.52 1 28.7 4 VAL B N 1
ATOM 2292 C CA . VAL B 1 4 ? -7.41 -5.621 -6.535 1 28.7 4 VAL B CA 1
ATOM 2293 C C . VAL B 1 4 ? -5.992 -5.242 -6.957 1 28.7 4 VAL B C 1
ATOM 2295 O O . VAL B 1 4 ? -5.055 -6.02 -6.773 1 28.7 4 VAL B O 1
ATOM 2298 N N . ASN B 1 5 ? -5.832 -5.086 -8.219 1 30.92 5 ASN B N 1
ATOM 2299 C CA . ASN B 1 5 ? -4.566 -4.5 -8.633 1 30.92 5 ASN B CA 1
ATOM 2300 C C . ASN B 1 5 ? -4.121 -3.395 -7.68 1 30.92 5 ASN B C 1
ATOM 2302 O O . ASN B 1 5 ? -4.785 -2.363 -7.562 1 30.92 5 ASN B O 1
ATOM 2306 N N . CYS B 1 6 ? -3.705 -3.762 -6.648 1 34.19 6 CYS B N 1
ATOM 2307 C CA . CYS B 1 6 ? -3.088 -2.842 -5.699 1 34.19 6 CYS B CA 1
ATOM 2308 C C . CYS B 1 6 ? -2.195 -1.836 -6.414 1 34.19 6 CYS B C 1
ATOM 2310 O O . CYS B 1 6 ? -1.046 -2.141 -6.742 1 34.19 6 CYS B O 1
ATOM 2312 N N . HIS B 1 7 ? -2.684 -1.27 -7.414 1 39.78 7 HIS B N 1
ATOM 2313 C CA . HIS B 1 7 ? -1.925 -0.083 -7.793 1 39.78 7 HIS B CA 1
ATOM 2314 C C . HIS B 1 7 ? -1.322 0.601 -6.57 1 39.78 7 HIS B C 1
ATOM 2316 O O . HIS B 1 7 ? -2.051 1.093 -5.707 1 39.78 7 HIS B O 1
ATOM 2322 N N . LEU B 1 8 ? -0.309 -0.031 -6.168 1 44.22 8 LEU B N 1
ATOM 2323 C CA . LEU B 1 8 ? 0.444 0.512 -5.043 1 44.22 8 LEU B CA 1
ATOM 2324 C C . LEU B 1 8 ? 0.612 2.021 -5.18 1 44.22 8 LEU B C 1
ATOM 2326 O O . LEU B 1 8 ? 1.144 2.504 -6.18 1 44.22 8 LEU B O 1
ATOM 2330 N N . CYS B 1 9 ? -0.205 2.674 -4.691 1 51.91 9 CYS B N 1
ATOM 2331 C CA . CYS B 1 9 ? 0.038 4.113 -4.656 1 51.91 9 CYS B CA 1
ATOM 2332 C C . CYS B 1 9 ? 1.484 4.41 -4.277 1 51.91 9 CYS B C 1
ATOM 2334 O O . CYS B 1 9 ? 2.191 3.537 -3.773 1 51.91 9 CYS B O 1
ATOM 2336 N N . CYS B 1 10 ? 2.088 5.391 -4.836 1 50.28 10 CYS B N 1
ATOM 2337 C CA . CYS B 1 10 ? 3.477 5.805 -4.672 1 50.28 10 CYS B CA 1
ATOM 2338 C C . CYS B 1 10 ? 3.963 5.531 -3.252 1 50.28 10 CYS B C 1
ATOM 2340 O O . CYS B 1 10 ? 5.055 4.992 -3.059 1 50.28 10 CYS B O 1
ATOM 2342 N N . GLY B 1 11 ? 3.082 5.766 -2.34 1 60.28 11 GLY B N 1
ATOM 2343 C CA . GLY B 1 11 ? 3.514 5.512 -0.974 1 60.28 11 GLY B CA 1
ATOM 2344 C C . GLY B 1 11 ? 3.621 4.031 -0.649 1 60.28 11 GLY B C 1
ATOM 2345 O O . GLY B 1 11 ? 4.492 3.621 0.119 1 60.28 11 GLY B O 1
ATOM 2346 N N . CYS B 1 12 ? 3.035 3.375 -1.431 1 71 12 CYS B N 1
ATOM 2347 C CA . CYS B 1 12 ? 3.027 1.94 -1.171 1 71 12 CYS B CA 1
ATOM 2348 C C . CYS B 1 12 ? 4.277 1.275 -1.736 1 71 12 CYS B C 1
ATOM 2350 O O . CYS B 1 12 ? 4.848 0.381 -1.109 1 71 12 CYS B O 1
ATOM 2352 N N . PHE B 1 13 ? 4.695 1.878 -2.857 1 80.94 13 PHE B N 1
ATOM 2353 C CA . PHE B 1 13 ? 5.883 1.28 -3.457 1 80.94 13 PHE B CA 1
ATOM 2354 C C . PHE B 1 13 ? 7.102 1.478 -2.561 1 80.94 13 PHE B C 1
ATOM 2356 O O . PHE B 1 13 ? 7.84 0.528 -2.293 1 80.94 13 PHE B O 1
ATOM 2363 N N . PHE B 1 14 ? 7.32 2.688 -2.043 1 87.5 14 PHE B N 1
ATOM 2364 C CA . PHE B 1 14 ? 8.461 2.961 -1.177 1 87.5 14 PHE B CA 1
ATOM 2365 C C . PHE B 1 14 ? 8.352 2.178 0.126 1 87.5 14 PHE B C 1
ATOM 2367 O O . PHE B 1 14 ? 9.359 1.714 0.665 1 87.5 14 PHE B O 1
ATOM 2374 N N . MET B 1 15 ? 7.18 2.031 0.621 1 89.19 15 MET B N 1
ATOM 2375 C CA . MET B 1 15 ? 6.992 1.233 1.83 1 89.19 15 MET B CA 1
ATOM 2376 C C . MET B 1 15 ? 7.414 -0.213 1.6 1 89.19 15 MET B C 1
ATOM 2378 O O . MET B 1 15 ? 8.008 -0.839 2.48 1 89.19 15 MET B O 1
ATOM 2382 N N . CYS B 1 16 ? 7.082 -0.714 0.418 1 88.38 16 CYS B N 1
ATOM 2383 C CA . CYS B 1 16 ? 7.477 -2.072 0.061 1 88.38 16 CYS B CA 1
ATOM 2384 C C . CYS B 1 16 ? 8.992 -2.219 0.074 1 88.38 16 CYS B C 1
ATOM 2386 O O . CYS B 1 16 ? 9.523 -3.186 0.625 1 88.38 16 CYS B O 1
ATOM 2388 N N . ILE B 1 17 ? 9.656 -1.238 -0.491 1 88.62 17 ILE B N 1
ATOM 2389 C CA . ILE B 1 17 ? 11.117 -1.266 -0.542 1 88.62 17 ILE B CA 1
ATOM 2390 C C . ILE B 1 17 ? 11.68 -1.28 0.876 1 88.62 17 ILE B C 1
ATOM 2392 O O . ILE B 1 17 ? 12.562 -2.082 1.19 1 88.62 17 ILE B O 1
ATOM 2396 N N . CYS B 1 18 ? 11.133 -0.398 1.753 1 91.88 18 CYS B N 1
ATOM 2397 C CA . CYS B 1 18 ? 11.594 -0.326 3.135 1 91.88 18 CYS B CA 1
ATOM 2398 C C . CYS B 1 18 ? 11.312 -1.632 3.871 1 91.88 18 CYS B C 1
ATOM 2400 O O . CYS B 1 18 ? 12.148 -2.098 4.652 1 91.88 18 CYS B O 1
ATOM 2402 N N . PHE B 1 19 ? 10.188 -2.209 3.514 1 92.5 19 PHE B N 1
ATOM 2403 C CA . PHE B 1 19 ? 9.773 -3.451 4.156 1 92.5 19 PHE B CA 1
ATOM 2404 C C . PHE B 1 19 ? 10.766 -4.566 3.867 1 92.5 19 PHE B C 1
ATOM 2406 O O . PHE B 1 19 ? 11.141 -5.32 4.77 1 92.5 19 PHE B O 1
ATOM 2413 N N . PHE B 1 20 ? 11.234 -4.656 2.617 1 90.81 20 PHE B N 1
ATOM 2414 C CA . PHE B 1 20 ? 12.242 -5.641 2.232 1 90.81 20 PHE B CA 1
ATOM 2415 C C . PHE B 1 20 ? 13.555 -5.387 2.959 1 90.81 20 PHE B C 1
ATOM 2417 O O . PHE B 1 20 ? 14.219 -6.328 3.406 1 90.81 20 PHE B O 1
ATOM 2424 N N . GLN B 1 21 ? 13.898 -4.148 3.135 1 90.75 21 GLN B N 1
ATOM 2425 C CA . GLN B 1 21 ? 15.195 -3.764 3.672 1 90.75 21 GLN B CA 1
ATOM 2426 C C . GLN B 1 21 ? 15.289 -4.082 5.16 1 90.75 21 GLN B C 1
ATOM 2428 O O . GLN B 1 21 ? 16.359 -4.43 5.66 1 90.75 21 GLN B O 1
ATOM 2433 N N . ILE B 1 22 ? 14.18 -4.055 5.848 1 93.56 22 ILE B N 1
ATOM 2434 C CA . ILE B 1 22 ? 14.258 -4.148 7.301 1 93.56 22 ILE B CA 1
ATOM 2435 C C . ILE B 1 22 ? 13.859 -5.555 7.75 1 93.56 22 ILE B C 1
ATOM 2437 O O . ILE B 1 22 ? 13.406 -5.746 8.883 1 93.56 22 ILE B O 1
ATOM 2441 N N . GLY B 1 23 ? 13.828 -6.48 6.82 1 93.88 23 GLY B N 1
ATOM 2442 C CA . GLY B 1 23 ? 13.625 -7.875 7.184 1 93.88 23 GLY B CA 1
ATOM 2443 C C . GLY B 1 23 ? 12.164 -8.281 7.199 1 93.88 23 GLY B C 1
ATOM 2444 O O . GLY B 1 23 ? 11.766 -9.18 7.949 1 93.88 23 GLY B O 1
ATOM 2445 N N . GLY B 1 24 ? 11.391 -7.578 6.453 1 95.5 24 GLY B N 1
ATOM 2446 C CA . GLY B 1 24 ? 9.969 -7.855 6.406 1 95.5 24 GLY B CA 1
ATOM 2447 C C . GLY B 1 24 ? 9.648 -9.281 6.008 1 95.5 24 GLY B C 1
ATOM 2448 O O . GLY B 1 24 ? 8.727 -9.891 6.551 1 95.5 24 GLY B O 1
ATOM 2449 N N . ILE B 1 25 ? 10.414 -9.859 5.113 1 95.31 25 ILE B N 1
ATOM 2450 C CA . ILE B 1 25 ? 10.164 -11.219 4.633 1 95.31 25 ILE B CA 1
ATOM 2451 C C . ILE B 1 25 ? 10.422 -12.219 5.754 1 95.31 25 ILE B C 1
ATOM 2453 O O . ILE B 1 25 ? 9.68 -13.188 5.914 1 95.31 25 ILE B O 1
ATOM 2457 N N . GLY B 1 26 ? 11.516 -11.984 6.457 1 96.19 26 GLY B N 1
ATOM 2458 C CA . GLY B 1 26 ? 11.789 -12.82 7.613 1 96.19 26 GLY B CA 1
ATOM 2459 C C . GLY B 1 26 ? 10.672 -12.812 8.641 1 96.19 26 GLY B C 1
ATOM 2460 O O . GLY B 1 26 ? 10.312 -13.852 9.188 1 96.19 26 GLY B O 1
ATOM 2461 N N . TYR B 1 27 ? 10.156 -11.672 8.859 1 96.69 27 TYR B N 1
ATOM 2462 C CA . TYR B 1 27 ? 9.055 -11.539 9.805 1 96.69 27 TYR B CA 1
ATOM 2463 C C . TYR B 1 27 ? 7.82 -12.289 9.312 1 96.69 27 TYR B C 1
ATOM 2465 O O . TYR B 1 27 ? 7.164 -12.992 10.078 1 96.69 27 TYR B O 1
ATOM 2473 N N . LEU B 1 28 ? 7.477 -12.148 8.023 1 96.12 28 LEU B N 1
ATOM 2474 C CA . LEU B 1 28 ? 6.344 -12.859 7.445 1 96.12 28 LEU B CA 1
ATOM 2475 C C . LEU B 1 28 ? 6.539 -14.367 7.547 1 96.12 28 LEU B C 1
ATOM 2477 O O . LEU B 1 28 ? 5.586 -15.109 7.805 1 96.12 28 LEU B O 1
ATOM 2481 N N . SER B 1 29 ? 7.754 -14.789 7.281 1 97.38 29 SER B N 1
ATOM 2482 C CA . SER B 1 29 ? 8.078 -16.203 7.398 1 97.38 29 SER B CA 1
ATOM 2483 C C . SER B 1 29 ? 7.789 -16.719 8.805 1 97.38 29 SER B C 1
ATOM 2485 O O . SER B 1 29 ? 7.281 -17.828 8.969 1 97.38 29 SER B O 1
ATOM 2487 N N . GLN B 1 30 ? 8.117 -15.922 9.766 1 96.69 30 GLN B N 1
ATOM 2488 C CA . GLN B 1 30 ? 7.848 -16.297 11.148 1 96.69 30 GLN B CA 1
ATOM 2489 C C . GLN B 1 30 ? 6.344 -16.375 11.422 1 96.69 30 GLN B C 1
ATOM 2491 O O . GLN B 1 30 ? 5.879 -17.297 12.086 1 96.69 30 GLN B O 1
ATOM 2496 N N . ILE B 1 31 ? 5.602 -15.445 10.914 1 96.88 31 ILE B N 1
ATOM 2497 C CA . ILE B 1 31 ? 4.164 -15.383 11.148 1 96.88 31 ILE B CA 1
ATOM 2498 C C . ILE B 1 31 ? 3.484 -16.594 10.516 1 96.88 31 ILE B C 1
ATOM 2500 O O . ILE B 1 31 ? 2.691 -17.281 11.164 1 96.88 31 ILE B O 1
ATOM 2504 N N . ILE B 1 32 ? 3.781 -16.875 9.297 1 97.06 32 ILE B N 1
ATOM 2505 C CA . ILE B 1 32 ? 3.021 -17.859 8.531 1 97.06 32 ILE B CA 1
ATOM 2506 C C . ILE B 1 32 ? 3.391 -19.266 8.984 1 97.06 32 ILE B C 1
ATOM 2508 O O . ILE B 1 32 ? 2.604 -20.203 8.828 1 97.06 32 ILE B O 1
ATOM 2512 N N . SER B 1 33 ? 4.594 -19.422 9.562 1 96.31 33 SER B N 1
ATOM 2513 C CA . SER B 1 33 ? 5.066 -20.766 9.93 1 96.31 33 SER B CA 1
ATOM 2514 C C . SER B 1 33 ? 4.852 -21.031 11.414 1 96.31 33 SER B C 1
ATOM 2516 O O . SER B 1 33 ? 5.016 -22.172 11.875 1 96.31 33 SER B O 1
ATOM 2518 N N . SER B 1 34 ? 4.527 -20.047 12.125 1 93.81 34 SER B N 1
ATOM 2519 C CA . SER B 1 34 ? 4.422 -20.203 13.57 1 93.81 34 SER B CA 1
ATOM 2520 C C . SER B 1 34 ? 3.146 -20.938 13.961 1 93.81 34 SER B C 1
ATOM 2522 O O . SER B 1 34 ? 2.053 -20.578 13.531 1 93.81 34 SER B O 1
ATOM 2524 N N . PRO B 1 35 ? 3.283 -21.906 14.859 1 89 35 PRO B N 1
ATOM 2525 C CA . PRO B 1 35 ? 2.098 -22.641 15.312 1 89 35 PRO B CA 1
ATOM 2526 C C . PRO B 1 35 ? 1.194 -21.812 16.219 1 89 35 PRO B C 1
ATOM 2528 O O . PRO B 1 35 ? 0.03 -22.156 16.422 1 89 35 PRO B O 1
ATOM 2531 N N . THR B 1 36 ? 1.726 -20.734 16.766 1 92.81 36 THR B N 1
ATOM 2532 C CA . THR B 1 36 ? 0.956 -19.906 17.672 1 92.81 36 THR B CA 1
ATOM 2533 C C . THR B 1 36 ? 0.179 -18.828 16.922 1 92.81 36 THR B C 1
ATOM 2535 O O . THR B 1 36 ? -0.695 -18.172 17.484 1 92.81 36 THR B O 1
ATOM 2538 N N . SER B 1 37 ? 0.487 -18.688 15.656 1 93.88 37 SER B N 1
ATOM 2539 C CA . SER B 1 37 ? -0.244 -17.719 14.859 1 93.88 37 SER B CA 1
ATOM 2540 C C . SER B 1 37 ? -1.656 -18.203 14.547 1 93.88 37 SER B C 1
ATOM 2542 O O . SER B 1 37 ? -1.863 -19.375 14.25 1 93.88 37 SER B O 1
ATOM 2544 N N . SER B 1 38 ? -2.615 -17.328 14.688 1 93.69 38 SER B N 1
ATOM 2545 C CA . SER B 1 38 ? -3.982 -17.656 14.305 1 93.69 38 SER B CA 1
ATOM 2546 C C . SER B 1 38 ? -4.086 -17.906 12.805 1 93.69 38 SER B C 1
ATOM 2548 O O . SER B 1 38 ? -3.23 -17.469 12.031 1 93.69 38 SER B O 1
ATOM 2550 N N . GLU B 1 39 ? -5.09 -18.641 12.391 1 91.44 39 GLU B N 1
ATOM 2551 C CA . GLU B 1 39 ? -5.301 -18.906 10.969 1 91.44 39 GLU B CA 1
ATOM 2552 C C . GLU B 1 39 ? -5.496 -17.609 10.188 1 91.44 39 GLU B C 1
ATOM 2554 O O . GLU B 1 39 ? -4.98 -17.469 9.07 1 91.44 39 GLU B O 1
ATOM 2559 N N . SER B 1 40 ? -6.238 -16.719 10.797 1 92.62 40 SER B N 1
ATOM 2560 C CA . SER B 1 40 ? -6.504 -15.445 10.148 1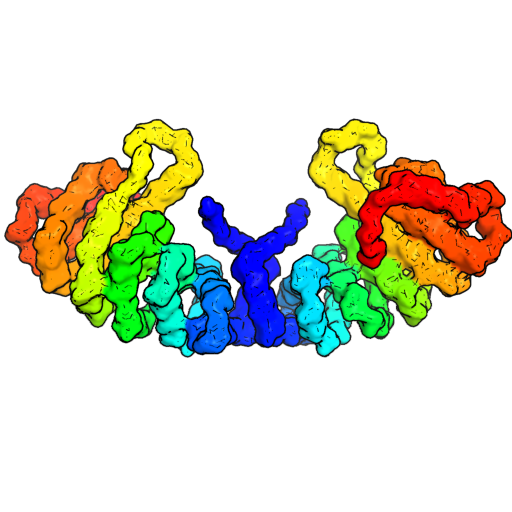 92.62 40 SER B CA 1
ATOM 2561 C C . SER B 1 40 ? -5.211 -14.688 9.867 1 92.62 40 SER B C 1
ATOM 2563 O O . SER B 1 40 ? -5.062 -14.07 8.805 1 92.62 40 SER B O 1
ATOM 2565 N N . LEU B 1 41 ? -4.312 -14.703 10.789 1 93.75 41 LEU B N 1
ATOM 2566 C CA . LEU B 1 41 ? -3.031 -14.023 10.633 1 93.75 41 LEU B CA 1
ATOM 2567 C C . LEU B 1 41 ? -2.184 -14.703 9.555 1 93.75 41 LEU B C 1
ATOM 2569 O O . LEU B 1 41 ? -1.507 -14.023 8.781 1 93.75 41 LEU B O 1
ATOM 2573 N N . ARG B 1 42 ? -2.23 -16 9.508 1 95.56 42 ARG B N 1
ATOM 2574 C CA . ARG B 1 42 ? -1.479 -16.75 8.5 1 95.56 42 ARG B CA 1
ATOM 2575 C C . ARG B 1 42 ? -2.008 -16.453 7.098 1 95.56 42 ARG B C 1
ATOM 2577 O O . ARG B 1 42 ? -1.231 -16.359 6.145 1 95.56 42 ARG B O 1
ATOM 2584 N N . ILE B 1 43 ? -3.277 -16.344 7.02 1 94.5 43 ILE B N 1
ATOM 2585 C CA . ILE B 1 43 ? -3.898 -16.031 5.734 1 94.5 43 ILE B CA 1
ATOM 2586 C C . ILE B 1 43 ? -3.488 -14.625 5.289 1 94.5 43 ILE B C 1
ATOM 2588 O O . ILE B 1 43 ? -3.172 -14.414 4.117 1 94.5 43 ILE B O 1
ATOM 2592 N N . GLU B 1 44 ? -3.475 -13.641 6.215 1 93 44 GLU B N 1
ATOM 2593 C CA . GLU B 1 44 ? -3.023 -12.289 5.906 1 93 44 GLU B CA 1
ATOM 2594 C C . GLU B 1 44 ? -1.573 -12.289 5.43 1 93 44 GLU B C 1
ATOM 2596 O O . GLU B 1 44 ? -1.229 -11.586 4.477 1 93 44 GLU B O 1
ATOM 2601 N N . ALA B 1 45 ? -0.815 -13 6.133 1 95.31 45 ALA B N 1
ATOM 2602 C CA . ALA B 1 45 ? 0.59 -13.102 5.746 1 95.31 45 ALA B CA 1
ATOM 2603 C C . ALA B 1 45 ? 0.733 -13.703 4.352 1 95.31 45 ALA B C 1
ATOM 2605 O O . ALA B 1 45 ? 1.521 -13.219 3.535 1 95.31 45 ALA B O 1
ATOM 2606 N N . ALA B 1 46 ? -0.039 -14.727 4.078 1 95.75 46 ALA B N 1
ATOM 2607 C CA . ALA B 1 46 ? -0.001 -15.367 2.764 1 95.75 46 ALA B CA 1
ATOM 2608 C C . ALA B 1 46 ? -0.4 -14.383 1.667 1 95.75 46 ALA B C 1
ATOM 2610 O O . ALA B 1 46 ? 0.199 -14.367 0.589 1 95.75 46 ALA B O 1
ATOM 2611 N N . ALA B 1 47 ? -1.418 -13.664 1.947 1 94 47 ALA B N 1
ATOM 2612 C CA . ALA B 1 47 ? -1.876 -12.664 0.989 1 94 47 ALA B CA 1
ATOM 2613 C C . ALA B 1 47 ? -0.784 -11.633 0.708 1 94 47 ALA B C 1
ATOM 2615 O O . ALA B 1 47 ? -0.554 -11.266 -0.445 1 94 47 ALA B O 1
ATOM 2616 N N . LEU B 1 48 ? -0.169 -11.156 1.744 1 92.31 48 LEU B N 1
ATOM 2617 C CA . LEU B 1 48 ? 0.911 -10.188 1.579 1 92.31 48 LEU B CA 1
ATOM 2618 C C . LEU B 1 48 ? 2.078 -10.805 0.812 1 92.31 48 LEU B C 1
ATOM 2620 O O . LEU B 1 48 ? 2.674 -10.148 -0.047 1 92.31 48 LEU B O 1
ATOM 2624 N N . ILE B 1 49 ? 2.445 -12 1.075 1 93.75 49 ILE B N 1
ATOM 2625 C CA . ILE B 1 49 ? 3.508 -12.695 0.356 1 93.75 49 ILE B CA 1
ATOM 2626 C C . ILE B 1 49 ? 3.154 -12.781 -1.127 1 93.75 49 ILE B C 1
ATOM 2628 O O . ILE B 1 49 ? 4.008 -12.555 -1.989 1 93.75 49 ILE B O 1
ATOM 2632 N N . SER B 1 50 ? 1.897 -13.156 -1.392 1 93.62 50 SER B N 1
ATOM 2633 C CA . SER B 1 50 ? 1.452 -13.234 -2.779 1 93.62 50 SER B CA 1
ATOM 2634 C C . SER B 1 50 ? 1.637 -11.898 -3.494 1 93.62 50 SER B C 1
ATOM 2636 O O . SER B 1 50 ? 2.037 -11.859 -4.66 1 93.62 50 SER B O 1
ATOM 2638 N N . GLN B 1 51 ? 1.389 -10.852 -2.797 1 88.75 51 GLN B N 1
ATOM 2639 C CA . GLN B 1 51 ? 1.543 -9.523 -3.379 1 88.75 51 GLN B CA 1
ATOM 2640 C C . GLN B 1 51 ? 3.016 -9.172 -3.572 1 88.75 51 GLN B C 1
ATOM 2642 O O . GLN B 1 51 ? 3.395 -8.602 -4.594 1 88.75 51 GLN B O 1
ATOM 2647 N N . LEU B 1 52 ? 3.836 -9.445 -2.594 1 90.12 52 LEU B N 1
ATOM 2648 C CA . LEU B 1 52 ? 5.246 -9.07 -2.598 1 90.12 52 LEU B CA 1
ATOM 2649 C C . LEU B 1 52 ? 6.031 -9.898 -3.609 1 90.12 52 LEU B C 1
ATOM 2651 O O . LEU B 1 52 ? 7.125 -9.508 -4.02 1 90.12 52 LEU B O 1
ATOM 2655 N N . THR B 1 53 ? 5.492 -11.008 -3.947 1 91.5 53 THR B N 1
ATOM 2656 C CA . THR B 1 53 ? 6.195 -11.883 -4.875 1 91.5 53 THR B CA 1
ATOM 2657 C C . THR B 1 53 ? 5.68 -11.695 -6.297 1 91.5 53 THR B C 1
ATOM 2659 O O . THR B 1 53 ? 6.156 -12.336 -7.234 1 91.5 53 THR B O 1
ATOM 2662 N N . ALA B 1 54 ? 4.73 -10.867 -6.43 1 87.81 54 ALA B N 1
ATOM 2663 C CA . ALA B 1 54 ? 4.215 -10.594 -7.766 1 87.81 54 ALA B CA 1
ATOM 2664 C C . ALA B 1 54 ? 5.316 -10.086 -8.688 1 87.81 54 ALA B C 1
ATOM 2666 O O . ALA B 1 54 ? 6.176 -9.312 -8.273 1 87.81 54 ALA B O 1
ATOM 2667 N N . PRO B 1 55 ? 5.301 -10.516 -9.938 1 80 55 PRO B N 1
ATOM 2668 C CA . PRO B 1 55 ? 6.371 -10.18 -10.875 1 80 55 PRO B CA 1
ATOM 2669 C C . PRO B 1 55 ? 6.562 -8.672 -11.039 1 80 55 PRO B C 1
ATOM 2671 O O . PRO B 1 55 ? 7.68 -8.211 -11.273 1 80 55 PRO B O 1
ATOM 2674 N N . GLU B 1 56 ? 5.598 -7.945 -10.867 1 77.62 56 GLU B N 1
ATOM 2675 C CA . GLU B 1 56 ? 5.672 -6.496 -11.039 1 77.62 56 GLU B CA 1
ATOM 2676 C C . GLU B 1 56 ? 6.387 -5.836 -9.867 1 77.62 56 GLU B C 1
ATOM 2678 O O . GLU B 1 56 ? 6.859 -4.703 -9.977 1 77.62 56 GLU B O 1
ATOM 2683 N N . ILE B 1 57 ? 6.363 -6.473 -8.797 1 74.94 57 ILE B N 1
ATOM 2684 C CA . ILE B 1 57 ? 6.91 -5.891 -7.574 1 74.94 57 ILE B CA 1
ATOM 2685 C C . ILE B 1 57 ? 8.312 -6.453 -7.32 1 74.94 57 ILE B C 1
ATOM 2687 O O . ILE B 1 57 ? 9.219 -5.719 -6.914 1 74.94 57 ILE B O 1
ATOM 2691 N N . VAL B 1 58 ? 8.453 -7.641 -7.602 1 72.75 58 VAL B N 1
ATOM 2692 C CA . VAL B 1 58 ? 9.648 -8.352 -7.164 1 72.75 58 VAL B CA 1
ATOM 2693 C C . VAL B 1 58 ? 10.797 -8.102 -8.148 1 72.75 58 VAL B C 1
ATOM 2695 O O . VAL B 1 58 ? 10.641 -8.305 -9.352 1 72.75 58 VAL B O 1
ATOM 2698 N N . SER B 1 59 ? 11.617 -7.32 -7.691 1 70.56 59 SER B N 1
ATOM 2699 C CA . SER B 1 59 ? 12.859 -7.086 -8.422 1 70.56 59 SER B CA 1
ATOM 2700 C C . SER B 1 59 ? 13.93 -8.094 -8.023 1 70.56 59 SER B C 1
ATOM 2702 O O . SER B 1 59 ? 13.727 -8.898 -7.117 1 70.56 59 SER B O 1
ATOM 2704 N N . ASP B 1 60 ? 15 -8.062 -8.75 1 72.06 60 ASP B N 1
ATOM 2705 C CA . ASP B 1 60 ? 16.078 -8.992 -8.445 1 72.06 60 ASP B CA 1
ATOM 2706 C C . ASP B 1 60 ? 16.531 -8.859 -6.996 1 72.06 60 ASP B C 1
ATOM 2708 O O . ASP B 1 60 ? 16.719 -9.867 -6.305 1 72.06 60 ASP B O 1
ATOM 2712 N N . PHE B 1 61 ? 16.656 -7.656 -6.637 1 68.56 61 PHE B N 1
ATOM 2713 C CA . PHE B 1 61 ? 17.078 -7.402 -5.266 1 68.56 61 PHE B CA 1
ATOM 2714 C C . PHE B 1 61 ? 16.078 -7.965 -4.273 1 68.56 61 PHE B C 1
ATOM 2716 O O . PHE B 1 61 ? 16.453 -8.625 -3.301 1 68.56 61 PHE B O 1
ATOM 2723 N N . ARG B 1 62 ? 14.93 -7.891 -4.496 1 74.38 62 ARG B N 1
ATOM 2724 C CA . ARG B 1 62 ? 13.875 -8.328 -3.584 1 74.38 62 ARG B CA 1
ATOM 2725 C C . ARG B 1 62 ? 13.719 -9.844 -3.621 1 74.38 62 ARG B C 1
ATOM 2727 O O . ARG B 1 62 ? 13.445 -10.469 -2.596 1 74.38 62 ARG B O 1
ATOM 2734 N N . GLN B 1 63 ? 14.062 -10.289 -4.781 1 79.44 63 GLN B N 1
ATOM 2735 C CA . GLN B 1 63 ? 14.031 -11.742 -4.914 1 79.44 63 GLN B CA 1
ATOM 2736 C C . GLN B 1 63 ? 15.094 -12.398 -4.027 1 79.44 63 GLN B C 1
ATOM 2738 O O . GLN B 1 63 ? 14.852 -13.453 -3.438 1 79.44 63 GLN B O 1
ATOM 2743 N N . SER B 1 64 ? 16.188 -11.711 -3.867 1 83.62 64 SER B N 1
ATOM 2744 C CA . SER B 1 64 ? 17.266 -12.258 -3.057 1 83.62 64 SER B CA 1
ATOM 2745 C C . SER B 1 64 ? 16.875 -12.336 -1.586 1 83.62 64 SER B C 1
ATOM 2747 O O . SER B 1 64 ? 17.344 -13.219 -0.859 1 83.62 64 SER B O 1
ATOM 2749 N N . ARG B 1 65 ? 15.961 -11.5 -1.191 1 84.44 65 ARG B N 1
ATOM 2750 C CA . ARG B 1 65 ? 15.531 -11.453 0.203 1 84.44 65 ARG B CA 1
ATOM 2751 C C . ARG B 1 65 ? 14.633 -12.641 0.531 1 84.44 65 ARG B C 1
ATOM 2753 O O . ARG B 1 65 ? 14.453 -12.992 1.7 1 84.44 65 ARG B O 1
ATOM 2760 N N . PHE B 1 66 ? 14.18 -13.273 -0.514 1 87.75 66 PHE B N 1
ATOM 2761 C CA . PHE B 1 66 ? 13.312 -14.43 -0.324 1 87.75 66 PHE B CA 1
ATOM 2762 C C . PHE B 1 66 ? 14.133 -15.711 -0.223 1 87.75 66 PHE B C 1
ATOM 2764 O O . PHE B 1 66 ? 13.672 -16.703 0.34 1 87.75 66 PHE B O 1
ATOM 2771 N N . HIS B 1 67 ? 15.289 -15.703 -0.708 1 88.75 67 HIS B N 1
ATOM 2772 C CA . HIS B 1 67 ? 16.062 -16.922 -0.914 1 88.75 67 HIS B CA 1
ATOM 2773 C C . HIS B 1 67 ? 16.25 -17.688 0.396 1 88.75 67 HIS B C 1
ATOM 2775 O O . HIS B 1 67 ? 16.109 -18.906 0.44 1 88.75 67 HIS B O 1
ATOM 2781 N N . GLN B 1 68 ? 16.5 -16.938 1.442 1 91.81 68 GLN B N 1
ATOM 2782 C CA . GLN B 1 68 ? 16.797 -17.594 2.715 1 91.81 68 GLN B CA 1
ATOM 2783 C C . GLN B 1 68 ? 15.508 -18.109 3.361 1 91.81 68 GLN B C 1
ATOM 2785 O O . GLN B 1 68 ? 15.562 -18.938 4.277 1 91.81 68 GLN B O 1
ATOM 2790 N N . HIS B 1 69 ? 14.391 -17.719 2.812 1 95.5 69 HIS B N 1
ATOM 2791 C CA . HIS B 1 69 ? 13.141 -18.047 3.484 1 95.5 69 HIS B CA 1
ATOM 2792 C C . HIS B 1 69 ? 12.266 -18.938 2.613 1 95.5 69 HIS B C 1
ATOM 2794 O O . HIS B 1 69 ? 11.18 -19.344 3.029 1 95.5 69 HIS B O 1
ATOM 2800 N N . LEU B 1 70 ? 12.688 -19.344 1.468 1 96.5 70 LEU B N 1
ATOM 2801 C CA . LEU B 1 70 ? 11.859 -20.031 0.479 1 96.5 70 LEU B CA 1
ATOM 2802 C C . LEU B 1 70 ? 11.336 -21.344 1.033 1 96.5 70 LEU B C 1
ATOM 2804 O O . LEU B 1 70 ? 10.148 -21.656 0.882 1 96.5 70 LEU B O 1
ATOM 2808 N N . GLU B 1 71 ? 12.227 -22.078 1.673 1 97.12 71 GLU B N 1
ATOM 2809 C CA . GLU B 1 71 ? 11.828 -23.391 2.182 1 97.12 71 GLU B CA 1
ATOM 2810 C C . GLU B 1 71 ? 10.695 -23.266 3.189 1 97.12 71 GLU B C 1
ATOM 2812 O O . GLU B 1 71 ? 9.688 -23.969 3.08 1 97.12 71 GLU B O 1
ATOM 2817 N N . VAL B 1 72 ? 10.93 -22.406 4.145 1 97.25 72 VAL B N 1
ATOM 2818 C CA . VAL B 1 72 ? 9.945 -22.219 5.211 1 97.25 72 VAL B CA 1
ATOM 2819 C C . VAL B 1 72 ? 8.648 -21.672 4.633 1 97.25 72 VAL B C 1
ATOM 2821 O O . VAL B 1 72 ? 7.559 -22.094 5.008 1 97.25 72 VAL B O 1
ATOM 2824 N N . LEU B 1 73 ? 8.703 -20.688 3.725 1 97.88 73 LEU B N 1
ATOM 2825 C CA . LEU B 1 73 ? 7.531 -20.062 3.117 1 97.88 73 LEU B CA 1
ATOM 2826 C C . LEU B 1 73 ? 6.719 -21.094 2.332 1 97.88 73 LEU B C 1
ATOM 2828 O O . LEU B 1 73 ? 5.5 -21.172 2.484 1 97.88 73 LEU B O 1
ATOM 2832 N N . LEU B 1 74 ? 7.379 -21.875 1.541 1 98.31 74 LEU B N 1
ATOM 2833 C CA . LEU B 1 74 ? 6.688 -22.859 0.709 1 98.31 74 LEU B CA 1
ATOM 2834 C C . LEU B 1 74 ? 6.008 -23.922 1.568 1 98.31 74 LEU B C 1
ATOM 2836 O O . LEU B 1 74 ? 4.867 -24.312 1.3 1 98.31 74 LEU B O 1
ATOM 2840 N N . ARG B 1 75 ? 6.684 -24.359 2.572 1 98.19 75 ARG B N 1
ATOM 2841 C CA . ARG B 1 75 ? 6.086 -25.344 3.473 1 98.19 75 ARG B CA 1
ATOM 2842 C C . ARG B 1 75 ? 4.82 -24.797 4.121 1 98.19 75 ARG B C 1
ATOM 2844 O O . ARG B 1 75 ? 3.791 -25.469 4.16 1 98.19 75 ARG B O 1
ATOM 2851 N N . ALA B 1 76 ? 4.957 -23.609 4.613 1 98.06 76 ALA B N 1
ATOM 2852 C CA . ALA B 1 76 ? 3.824 -22.984 5.297 1 98.06 76 ALA B CA 1
ATOM 2853 C C . ALA B 1 76 ? 2.664 -22.75 4.336 1 98.06 76 ALA B C 1
ATOM 2855 O O . ALA B 1 76 ? 1.501 -22.953 4.691 1 98.06 76 ALA B O 1
ATOM 2856 N N . LEU B 1 77 ? 2.916 -22.297 3.152 1 98.25 77 LEU B N 1
ATOM 2857 C CA . LEU B 1 77 ? 1.892 -22.016 2.152 1 98.25 77 LEU B CA 1
ATOM 2858 C C . LEU B 1 77 ? 1.206 -23.297 1.697 1 98.25 77 LEU B C 1
ATOM 2860 O O . LEU B 1 77 ? -0.018 -23.328 1.553 1 98.25 77 LEU B O 1
ATOM 2864 N N . THR B 1 78 ? 1.981 -24.375 1.46 1 98.25 78 THR B N 1
ATOM 2865 C CA . THR B 1 78 ? 1.405 -25.656 1.062 1 98.25 78 THR B CA 1
ATOM 2866 C C . THR B 1 78 ? 0.547 -26.234 2.184 1 98.25 78 THR B C 1
ATOM 2868 O O . THR B 1 78 ? -0.51 -26.812 1.927 1 98.25 78 THR B O 1
ATOM 2871 N N . ASP B 1 79 ? 1.016 -26.047 3.406 1 97.12 79 ASP B N 1
ATOM 2872 C CA . ASP B 1 79 ? 0.218 -26.469 4.551 1 97.12 79 ASP B CA 1
ATOM 2873 C C . ASP B 1 79 ? -1.124 -25.75 4.586 1 97.12 79 ASP B C 1
ATOM 2875 O O . ASP B 1 79 ? -2.158 -26.359 4.871 1 97.12 79 ASP B O 1
ATOM 2879 N N . LEU B 1 80 ? -1.071 -24.484 4.363 1 96.56 80 LEU B N 1
ATOM 2880 C CA . LEU B 1 80 ? -2.285 -23.688 4.352 1 96.56 80 LEU B CA 1
ATOM 2881 C C . LEU B 1 80 ? -3.256 -24.172 3.285 1 96.56 80 LEU B C 1
ATOM 2883 O O . LEU B 1 80 ? -4.465 -24.219 3.518 1 96.56 80 LEU B O 1
ATOM 2887 N N . MET B 1 81 ? -2.797 -24.5 2.102 1 97.25 81 MET B N 1
ATOM 2888 C CA . MET B 1 81 ? -3.621 -25.031 1.021 1 97.25 81 MET B CA 1
ATOM 2889 C C . MET B 1 81 ? -4.262 -26.359 1.429 1 97.25 81 MET B C 1
ATOM 2891 O O . MET B 1 81 ? -5.43 -26.609 1.115 1 97.25 81 MET B O 1
ATOM 2895 N N . GLU B 1 82 ? -3.5 -27.172 2.08 1 96.62 82 GLU B N 1
ATOM 2896 C CA . GLU B 1 82 ? -3.955 -28.516 2.455 1 96.62 82 GLU B CA 1
ATOM 2897 C C . GLU B 1 82 ? -4.996 -28.453 3.568 1 96.62 82 GLU B C 1
ATOM 2899 O O . GLU B 1 82 ? -6.008 -29.156 3.523 1 96.62 82 GLU B O 1
ATOM 2904 N N . GLN B 1 83 ? -4.77 -27.547 4.508 1 94 83 GLN B N 1
ATOM 2905 C CA . GLN B 1 83 ? -5.559 -27.547 5.734 1 94 83 GLN B CA 1
ATOM 2906 C C . GLN B 1 83 ? -6.848 -26.734 5.551 1 94 83 GLN B C 1
ATOM 2908 O O . GLN B 1 83 ? -7.863 -27.047 6.18 1 94 83 GLN B O 1
ATOM 2913 N N . SER B 1 84 ? -6.82 -25.734 4.77 1 91.44 84 SER B N 1
ATOM 2914 C CA . SER B 1 84 ? -7.992 -24.875 4.652 1 91.44 84 SER B CA 1
ATOM 2915 C C . SER B 1 84 ? -9 -25.438 3.666 1 91.44 84 SER B C 1
ATOM 2917 O O . SER B 1 84 ? -8.625 -25.984 2.629 1 91.44 84 SER B O 1
ATOM 2919 N N . ARG B 1 85 ? -10.266 -25.281 3.975 1 89.94 85 ARG B N 1
ATOM 2920 C CA . ARG B 1 85 ? -11.344 -25.688 3.07 1 89.94 85 ARG B CA 1
ATOM 2921 C C . ARG B 1 85 ? -11.867 -24.5 2.277 1 89.94 85 ARG B C 1
ATOM 2923 O O . ARG B 1 85 ? -12.656 -24.672 1.346 1 89.94 85 ARG B O 1
ATOM 2930 N N . ASP B 1 86 ? -11.445 -23.359 2.615 1 92.81 86 ASP B N 1
ATOM 2931 C CA . ASP B 1 86 ? -11.891 -22.125 1.962 1 92.81 86 ASP B CA 1
ATOM 2932 C C . ASP B 1 86 ? -11.172 -21.922 0.632 1 92.81 86 ASP B C 1
ATOM 2934 O O . ASP B 1 86 ? -9.953 -21.75 0.6 1 92.81 86 ASP B O 1
ATOM 2938 N N . PRO B 1 87 ? -11.922 -21.875 -0.454 1 94.69 87 PRO B N 1
ATOM 2939 C CA . PRO B 1 87 ? -11.305 -21.703 -1.771 1 94.69 87 PRO B CA 1
ATOM 2940 C C . PRO B 1 87 ? -10.5 -20.406 -1.88 1 94.69 87 PRO B C 1
ATOM 2942 O O . PRO B 1 87 ? -9.523 -20.344 -2.627 1 94.69 87 PRO B O 1
ATOM 2945 N N . LEU B 1 88 ? -10.898 -19.422 -1.141 1 93.81 88 LEU B N 1
ATOM 2946 C CA . LEU B 1 88 ? -10.18 -18.156 -1.195 1 93.81 88 LEU B CA 1
ATOM 2947 C C . LEU B 1 88 ? -8.789 -18.297 -0.579 1 93.81 88 LEU B C 1
ATOM 2949 O O . LEU B 1 88 ? -7.836 -17.672 -1.057 1 93.81 88 LEU B O 1
ATOM 2953 N N . VAL B 1 89 ? -8.758 -19.016 0.5 1 95.62 89 VAL B N 1
ATOM 2954 C CA . VAL B 1 89 ? -7.465 -19.281 1.131 1 95.62 89 VAL B CA 1
ATOM 2955 C C . VAL B 1 89 ? -6.574 -20.078 0.186 1 95.62 89 VAL B C 1
ATOM 2957 O O . VAL B 1 89 ? -5.387 -19.781 0.038 1 95.62 89 VAL B O 1
ATOM 2960 N N . PHE B 1 90 ? -7.191 -21.078 -0.493 1 97.31 90 PHE B N 1
ATOM 2961 C CA . PHE B 1 90 ? -6.465 -21.875 -1.479 1 97.31 90 PHE B CA 1
ATOM 2962 C C . PHE B 1 90 ? -5.945 -20.984 -2.607 1 97.31 90 PHE B C 1
ATOM 2964 O O . PHE B 1 90 ? -4.805 -21.125 -3.041 1 97.31 90 PHE B O 1
ATOM 2971 N N . LEU B 1 91 ? -6.754 -20.078 -3.006 1 96.62 91 LEU B N 1
ATOM 2972 C CA . LEU B 1 91 ? -6.371 -19.156 -4.078 1 96.62 91 LEU B CA 1
ATOM 2973 C C . LEU B 1 91 ? -5.184 -18.297 -3.662 1 96.62 91 LEU B C 1
ATOM 2975 O O . LEU B 1 91 ? -4.211 -18.172 -4.406 1 96.62 91 LEU B O 1
ATOM 2979 N N . VAL B 1 92 ? -5.238 -17.719 -2.535 1 94.81 92 VAL B N 1
ATOM 2980 C CA . VAL B 1 92 ? -4.195 -16.828 -2.041 1 94.81 92 VAL B CA 1
ATOM 2981 C C . VAL B 1 92 ? -2.879 -17.578 -1.907 1 94.81 92 VAL B C 1
ATOM 2983 O O . VAL B 1 92 ? -1.839 -17.125 -2.389 1 94.81 92 VAL B O 1
ATOM 2986 N N . ALA B 1 93 ? -2.965 -18.703 -1.301 1 97.44 93 ALA B N 1
ATOM 2987 C CA . ALA B 1 93 ? -1.765 -19.5 -1.069 1 97.44 93 ALA B CA 1
ATOM 2988 C C . ALA B 1 93 ? -1.182 -20.016 -2.385 1 97.44 93 ALA B C 1
ATOM 2990 O O . ALA B 1 93 ? 0.031 -19.938 -2.6 1 97.44 93 ALA B O 1
ATOM 2991 N N . SER B 1 94 ? -2.021 -20.484 -3.27 1 98.19 94 SER B N 1
ATOM 2992 C CA . SER B 1 94 ? -1.532 -20.984 -4.551 1 98.19 94 SER B CA 1
ATOM 2993 C C . SER B 1 94 ? -0.954 -19.859 -5.402 1 98.19 94 SER B C 1
ATOM 2995 O O . SER B 1 94 ? -0.005 -20.078 -6.16 1 98.19 94 SER B O 1
ATOM 2997 N N . SER B 1 95 ? -1.541 -18.688 -5.277 1 97.19 95 SER B N 1
ATOM 2998 C CA . SER B 1 95 ? -0.997 -17.531 -5.996 1 97.19 95 SER B CA 1
ATOM 2999 C C . SER B 1 95 ? 0.425 -17.219 -5.539 1 97.19 95 SER B C 1
ATOM 3001 O O . SER B 1 95 ? 1.305 -16.969 -6.363 1 97.19 95 SER B O 1
ATOM 3003 N N . ALA B 1 96 ? 0.623 -17.219 -4.258 1 96.5 96 ALA B N 1
ATOM 3004 C CA . ALA B 1 96 ? 1.96 -16.984 -3.717 1 96.5 96 ALA B CA 1
ATOM 3005 C C . ALA B 1 96 ? 2.938 -18.047 -4.195 1 96.5 96 ALA B C 1
ATOM 3007 O O . ALA B 1 96 ? 4.047 -17.734 -4.633 1 96.5 96 ALA B O 1
ATOM 3008 N N . VAL B 1 97 ? 2.539 -19.281 -4.145 1 98.38 97 VAL B N 1
ATOM 3009 C CA . VAL B 1 97 ? 3.389 -20.391 -4.57 1 98.38 97 VAL B CA 1
ATOM 3010 C C . VAL B 1 97 ? 3.709 -20.266 -6.055 1 98.38 97 VAL B C 1
ATOM 3012 O O . VAL B 1 97 ? 4.863 -20.406 -6.465 1 98.38 97 VAL B O 1
ATOM 3015 N N . ALA B 1 98 ? 2.664 -19.984 -6.824 1 97.81 98 ALA B N 1
ATOM 3016 C CA . ALA B 1 98 ? 2.869 -19.797 -8.258 1 97.81 98 ALA B CA 1
ATOM 3017 C C . ALA B 1 98 ? 3.928 -18.734 -8.539 1 97.81 98 ALA B C 1
ATOM 3019 O O . ALA B 1 98 ? 4.84 -18.953 -9.336 1 97.81 98 ALA B O 1
ATOM 3020 N N . ASN B 1 99 ? 3.85 -17.641 -7.852 1 95.25 99 ASN B N 1
ATOM 3021 C CA . ASN B 1 99 ? 4.812 -16.562 -8.023 1 95.25 99 ASN B CA 1
ATOM 3022 C C . ASN B 1 99 ? 6.219 -16.984 -7.629 1 95.25 99 ASN B C 1
ATOM 3024 O O . ASN B 1 99 ? 7.195 -16.656 -8.305 1 95.25 99 ASN B O 1
ATOM 3028 N N . ILE B 1 100 ? 6.34 -17.719 -6.586 1 96.56 100 ILE B N 1
ATOM 3029 C CA . ILE B 1 100 ? 7.629 -18.141 -6.043 1 96.56 100 ILE B CA 1
ATOM 3030 C C . ILE B 1 100 ? 8.289 -19.141 -6.988 1 96.56 100 ILE B C 1
ATOM 3032 O O . ILE B 1 100 ? 9.516 -19.219 -7.059 1 96.56 100 ILE B O 1
ATOM 3036 N N . THR B 1 101 ? 7.523 -19.859 -7.75 1 96.5 101 THR B N 1
ATOM 3037 C CA . THR B 1 101 ? 8.07 -20.875 -8.656 1 96.5 101 THR B CA 1
ATOM 3038 C C . THR B 1 101 ? 8.938 -20.219 -9.727 1 96.5 101 THR B C 1
ATOM 3040 O O . THR B 1 101 ? 9.719 -20.906 -10.391 1 96.5 101 THR B O 1
ATOM 3043 N N . PHE B 1 102 ? 8.875 -18.984 -9.891 1 93.69 102 PHE B N 1
ATOM 3044 C CA . PHE B 1 102 ? 9.672 -18.281 -10.891 1 93.69 102 PHE B CA 1
ATOM 3045 C C . PHE B 1 102 ? 11.008 -17.828 -10.305 1 93.69 102 PHE B C 1
ATOM 3047 O O . PHE B 1 102 ? 11.844 -17.281 -11.016 1 93.69 102 PHE B O 1
ATOM 3054 N N . MET B 1 103 ? 11.273 -18.109 -9.047 1 91.81 103 MET B N 1
ATOM 3055 C CA . MET B 1 103 ? 12.406 -17.5 -8.359 1 91.81 103 MET B CA 1
ATOM 3056 C C . MET B 1 103 ? 13.633 -18.406 -8.43 1 91.81 103 MET B C 1
ATOM 3058 O O . MET B 1 103 ? 14.688 -18.062 -7.891 1 91.81 103 MET B O 1
ATOM 3062 N N . GLY B 1 104 ? 13.484 -19.547 -9.039 1 89.31 104 GLY B N 1
ATOM 3063 C CA . GLY B 1 104 ? 14.664 -20.391 -9.227 1 89.31 104 GLY B CA 1
ATOM 3064 C C . GLY B 1 104 ? 14.352 -21.875 -9.125 1 89.31 104 GLY B C 1
ATOM 3065 O O . GLY B 1 104 ? 13.289 -22.266 -8.648 1 89.31 104 GLY B O 1
ATOM 3066 N N . SER B 1 105 ? 15.289 -22.672 -9.523 1 93.31 105 SER B N 1
ATOM 3067 C CA . SER B 1 105 ? 15.086 -24.109 -9.641 1 93.31 105 SER B CA 1
ATOM 3068 C C . SER B 1 105 ? 15.055 -24.781 -8.266 1 93.31 105 SER B C 1
ATOM 3070 O O . SER B 1 105 ? 14.5 -25.875 -8.117 1 93.31 105 SER B O 1
ATOM 3072 N N . ILE B 1 106 ? 15.672 -24.141 -7.273 1 94.19 106 ILE B N 1
ATOM 3073 C CA . ILE B 1 106 ? 15.711 -24.703 -5.934 1 94.19 106 ILE B CA 1
ATOM 3074 C C . ILE B 1 106 ? 14.297 -24.859 -5.391 1 94.19 106 ILE B C 1
ATOM 3076 O O . ILE B 1 106 ? 14.039 -25.734 -4.555 1 94.19 106 ILE B O 1
ATOM 3080 N N . VAL B 1 107 ? 13.375 -24.062 -5.859 1 96.81 107 VAL B N 1
ATOM 3081 C CA . VAL B 1 107 ? 11.984 -24.047 -5.418 1 96.81 107 VAL B CA 1
ATOM 3082 C C . VAL B 1 107 ? 11.336 -25.406 -5.699 1 96.81 107 VAL B C 1
ATOM 3084 O O . VAL B 1 107 ? 10.531 -25.891 -4.906 1 96.81 107 VAL B O 1
ATOM 3087 N N . PHE B 1 108 ? 11.695 -26.047 -6.766 1 97.5 108 PHE B N 1
ATOM 3088 C CA . PHE B 1 108 ? 11.078 -27.297 -7.184 1 97.5 108 PHE B CA 1
ATOM 3089 C C . PHE B 1 108 ? 11.422 -28.422 -6.219 1 97.5 108 PHE B C 1
ATOM 3091 O O . PHE B 1 108 ? 10.602 -29.312 -5.969 1 97.5 108 PHE B O 1
ATOM 3098 N N . GLU B 1 109 ? 12.602 -28.391 -5.691 1 95.88 109 GLU B N 1
ATOM 3099 C CA . GLU B 1 109 ? 12.984 -29.375 -4.68 1 95.88 109 GLU B CA 1
ATOM 3100 C C . GLU B 1 109 ? 12.109 -29.266 -3.439 1 95.88 109 GLU B C 1
ATOM 3102 O O . GLU B 1 109 ? 11.656 -30.266 -2.896 1 95.88 109 GLU B O 1
ATOM 3107 N N . PHE B 1 110 ? 11.906 -28.062 -3.041 1 97.38 110 PHE B N 1
ATOM 3108 C CA . PHE B 1 110 ? 11.078 -27.828 -1.864 1 97.38 110 PHE B CA 1
ATOM 3109 C C . PHE B 1 110 ? 9.641 -28.266 -2.117 1 97.38 110 PHE B C 1
ATOM 3111 O O . PHE B 1 110 ? 9.008 -28.859 -1.249 1 97.38 110 PHE B O 1
ATOM 3118 N N . LEU B 1 111 ? 9.078 -27.953 -3.277 1 98.19 111 LEU B N 1
ATOM 3119 C CA . LEU B 1 111 ? 7.703 -28.312 -3.615 1 98.19 111 LEU B CA 1
ATOM 3120 C C . LEU B 1 111 ? 7.531 -29.828 -3.662 1 98.19 111 LEU B C 1
ATOM 3122 O O . LEU B 1 111 ? 6.508 -30.359 -3.225 1 98.19 111 LEU B O 1
ATOM 3126 N N . ALA B 1 112 ? 8.539 -30.484 -4.195 1 96.94 112 ALA B N 1
ATOM 3127 C CA . ALA B 1 112 ? 8.5 -31.938 -4.215 1 96.94 112 ALA B CA 1
ATOM 3128 C C . ALA B 1 112 ? 8.5 -32.5 -2.801 1 96.94 112 ALA B C 1
ATOM 3130 O O . ALA B 1 112 ? 7.73 -33.406 -2.49 1 96.94 112 ALA B O 1
ATOM 3131 N N . GLN B 1 113 ? 9.375 -31.969 -2.006 1 96.06 113 GLN B N 1
ATOM 3132 C CA . GLN B 1 113 ? 9.5 -32.406 -0.62 1 96.06 113 GLN B CA 1
ATOM 3133 C C . GLN B 1 113 ? 8.195 -32.188 0.145 1 96.06 113 GLN B C 1
ATOM 3135 O O . GLN B 1 113 ? 7.828 -33 1 1 96.06 113 GLN B O 1
ATOM 3140 N N . ASP B 1 114 ? 7.496 -31.141 -0.191 1 97.31 114 ASP B N 1
ATOM 3141 C CA . ASP B 1 114 ? 6.281 -30.766 0.524 1 97.31 114 ASP B CA 1
ATOM 3142 C C . ASP B 1 114 ? 5.051 -31.406 -0.109 1 97.31 114 ASP B C 1
ATOM 3144 O O . ASP B 1 114 ? 3.916 -31.062 0.241 1 97.31 114 ASP B O 1
ATOM 3148 N N . ASN B 1 115 ? 5.199 -32.281 -1.082 1 97.5 115 ASN B N 1
ATOM 3149 C C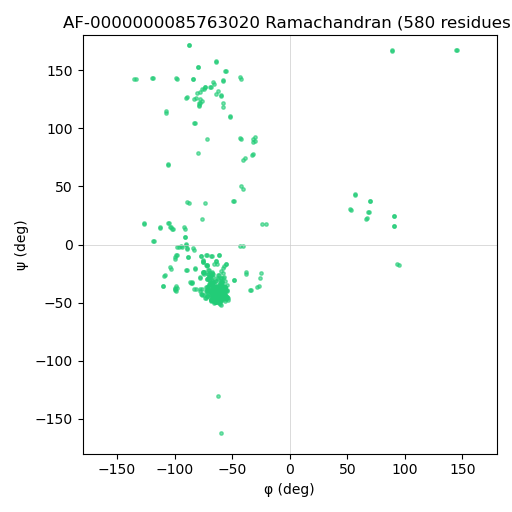A . ASN B 1 115 ? 4.121 -33 -1.768 1 97.5 115 ASN B CA 1
ATOM 3150 C C . ASN B 1 115 ? 3.117 -32 -2.379 1 97.5 115 ASN B C 1
ATOM 3152 O O . ASN B 1 115 ? 1.906 -32.188 -2.236 1 97.5 115 ASN B O 1
ATOM 3156 N N . ALA B 1 116 ? 3.66 -30.969 -2.992 1 98.44 116 ALA B N 1
ATOM 3157 C CA . ALA B 1 116 ? 2.816 -29.922 -3.574 1 98.44 116 ALA B CA 1
ATOM 3158 C C . ALA B 1 116 ? 1.884 -30.5 -4.633 1 98.44 116 ALA B C 1
ATOM 3160 O O . ALA B 1 116 ? 0.709 -30.141 -4.703 1 98.44 116 ALA B O 1
ATOM 3161 N N . ALA B 1 117 ? 2.352 -31.406 -5.469 1 98.5 117 ALA B N 1
ATOM 3162 C CA . ALA B 1 117 ? 1.534 -32.031 -6.516 1 98.5 117 ALA B CA 1
ATOM 3163 C C . ALA B 1 117 ? 0.309 -32.719 -5.922 1 98.5 117 ALA B C 1
ATOM 3165 O O . ALA B 1 117 ? -0.809 -32.531 -6.414 1 98.5 117 ALA B O 1
ATOM 3166 N N . LYS B 1 118 ? 0.507 -33.438 -4.875 1 98.5 118 LYS B N 1
ATOM 3167 C CA . LYS B 1 118 ? -0.584 -34.125 -4.191 1 98.5 118 LYS B CA 1
ATOM 3168 C C . LYS B 1 118 ? -1.624 -33.156 -3.678 1 98.5 118 LYS B C 1
ATOM 3170 O O . LYS B 1 118 ? -2.824 -33.344 -3.881 1 98.5 118 LYS B O 1
ATOM 3175 N N . ILE B 1 119 ? -1.146 -32.156 -3.066 1 98.44 119 ILE B N 1
ATOM 3176 C CA . ILE B 1 119 ? -2.008 -31.156 -2.439 1 98.44 119 ILE B CA 1
ATOM 3177 C C . ILE B 1 119 ? -2.85 -30.453 -3.506 1 98.44 119 ILE B C 1
ATOM 3179 O O . ILE B 1 119 ? -4.043 -30.219 -3.307 1 98.44 119 ILE B O 1
ATOM 3183 N N . LEU B 1 120 ? -2.254 -30.094 -4.602 1 98.44 120 LEU B N 1
ATOM 3184 C CA . LEU B 1 120 ? -2.959 -29.406 -5.684 1 98.44 120 LEU B CA 1
ATOM 3185 C C . LEU B 1 120 ? -4.035 -30.312 -6.281 1 98.44 120 LEU B C 1
ATOM 3187 O O . LEU B 1 120 ? -5.164 -29.875 -6.504 1 98.44 120 LEU B O 1
ATOM 3191 N N . VAL B 1 121 ? -3.738 -31.578 -6.516 1 98.44 121 VAL B N 1
ATOM 3192 C CA . VAL B 1 121 ? -4.68 -32.531 -7.102 1 98.44 121 VAL B CA 1
ATOM 3193 C C . VAL B 1 121 ? -5.82 -32.781 -6.125 1 98.44 121 VAL B C 1
ATOM 3195 O O . VAL B 1 121 ? -6.992 -32.75 -6.504 1 98.44 121 VAL B O 1
ATOM 3198 N N . GLU B 1 122 ? -5.457 -33.031 -4.898 1 97.75 122 GLU B N 1
ATOM 3199 C CA . GLU B 1 122 ? -6.48 -33.281 -3.887 1 97.75 122 GLU B CA 1
ATOM 3200 C C . GLU B 1 122 ? -7.375 -32.062 -3.701 1 97.75 122 GLU B C 1
ATOM 3202 O O . GLU B 1 122 ? -8.586 -32.188 -3.5 1 97.75 122 GLU B O 1
ATOM 3207 N N . GLY B 1 123 ? -6.727 -30.891 -3.713 1 96.81 123 GLY B N 1
ATOM 3208 C CA . GLY B 1 123 ? -7.523 -29.672 -3.664 1 96.81 123 GLY B CA 1
ATOM 3209 C C . GLY B 1 123 ? -8.547 -29.594 -4.781 1 96.81 123 GLY B C 1
ATOM 3210 O O . GLY B 1 123 ? -9.68 -29.156 -4.559 1 96.81 123 GLY B O 1
ATOM 3211 N N . SER B 1 124 ? -8.203 -29.938 -5.949 1 96.5 124 SER B N 1
ATOM 3212 C CA . SER B 1 124 ? -9.117 -29.953 -7.09 1 96.5 124 SER B CA 1
ATOM 3213 C C . SER B 1 124 ? -10.242 -30.953 -6.883 1 96.5 124 SER B C 1
ATOM 3215 O O . SER B 1 124 ? -11.414 -30.656 -7.133 1 96.5 124 SER B O 1
ATOM 3217 N N . LYS B 1 125 ? -9.938 -32.125 -6.395 1 95.94 125 LYS B N 1
ATOM 3218 C CA . LYS B 1 125 ? -10.914 -33.188 -6.152 1 95.94 125 LYS B CA 1
ATOM 3219 C C . LYS B 1 125 ? -11.906 -32.781 -5.07 1 95.94 125 LYS B C 1
ATOM 3221 O O . LYS B 1 125 ? -13.078 -33.156 -5.109 1 95.94 125 LYS B O 1
ATOM 3226 N N . GLU B 1 126 ? -11.398 -31.984 -4.172 1 95.56 126 GLU B N 1
ATOM 3227 C CA . GLU B 1 126 ? -12.219 -31.547 -3.043 1 95.56 126 GLU B CA 1
ATOM 3228 C C . GLU B 1 126 ? -13.086 -30.359 -3.416 1 95.56 126 GLU B C 1
ATOM 3230 O O . GLU B 1 126 ? -13.867 -29.859 -2.598 1 95.56 126 GLU B O 1
ATOM 3235 N N . GLY B 1 127 ? -12.93 -29.875 -4.539 1 94 127 GLY B N 1
ATOM 3236 C CA . GLY B 1 127 ? -13.773 -28.781 -5.004 1 94 127 GLY B CA 1
ATOM 3237 C C . GLY B 1 127 ? -13.211 -27.406 -4.68 1 94 127 GLY B C 1
ATOM 3238 O O . GLY B 1 127 ? -13.922 -26.406 -4.758 1 94 127 GLY B O 1
ATOM 3239 N N . LYS B 1 128 ? -11.922 -27.312 -4.336 1 93.19 128 LYS B N 1
ATOM 3240 C CA . LYS B 1 128 ? -11.305 -26.031 -4.008 1 93.19 128 LYS B CA 1
ATOM 3241 C C . LYS B 1 128 ? -10.883 -25.281 -5.266 1 93.19 128 LYS B C 1
ATOM 3243 O O . LYS B 1 128 ? -10.672 -24.078 -5.23 1 93.19 128 LYS B O 1
ATOM 3248 N N . VAL B 1 129 ? -10.727 -25.969 -6.348 1 92.06 129 VAL B N 1
ATOM 3249 C CA . VAL B 1 129 ? -10.203 -25.422 -7.594 1 92.06 129 VAL B CA 1
ATOM 3250 C C . VAL B 1 129 ? -11.336 -25.25 -8.602 1 92.06 129 VAL B C 1
ATOM 3252 O O . VAL B 1 129 ? -11.406 -25.969 -9.602 1 92.06 129 VAL B O 1
ATOM 3255 N N . GLU B 1 130 ? -12.203 -24.344 -8.344 1 90.88 130 GLU B N 1
ATOM 3256 C CA . GLU B 1 130 ? -13.383 -24.234 -9.195 1 90.88 130 GLU B CA 1
ATOM 3257 C C . GLU B 1 130 ? -13.328 -22.969 -10.047 1 90.88 130 GLU B C 1
ATOM 3259 O O . GLU B 1 130 ? -13.703 -22.984 -11.219 1 90.88 130 GLU B O 1
ATOM 3264 N N . SER B 1 131 ? -12.82 -21.969 -9.508 1 93.44 131 SER B N 1
ATOM 3265 C CA . SER B 1 131 ? -12.773 -20.719 -10.242 1 93.44 131 SER B CA 1
ATOM 3266 C C . SER B 1 131 ? -11.617 -20.703 -11.25 1 93.44 131 S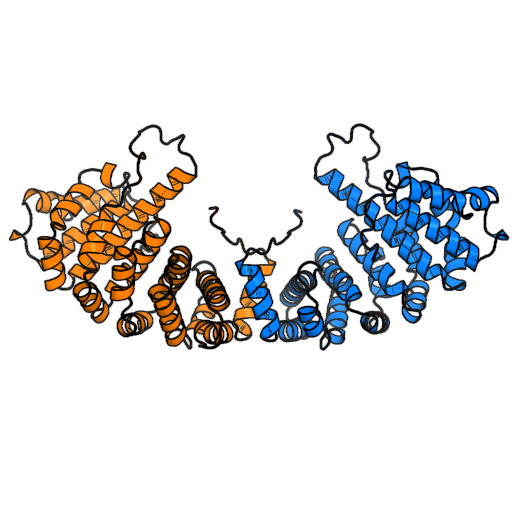ER B C 1
ATOM 3268 O O . SER B 1 131 ? -10.617 -21.406 -11.055 1 93.44 131 SER B O 1
ATOM 3270 N N . LEU B 1 132 ? -11.773 -19.938 -12.32 1 95.56 132 LEU B N 1
ATOM 3271 C CA . LEU B 1 132 ? -10.734 -19.828 -13.344 1 95.56 132 LEU B CA 1
ATOM 3272 C C . LEU B 1 132 ? -9.445 -19.297 -12.742 1 95.56 132 LEU B C 1
ATOM 3274 O O . LEU B 1 132 ? -8.352 -19.703 -13.141 1 95.56 132 LEU B O 1
ATOM 3278 N N . ASN B 1 133 ? -9.578 -18.422 -11.773 1 95.38 133 ASN B N 1
ATOM 3279 C CA . ASN B 1 133 ? -8.406 -17.828 -11.148 1 95.38 133 ASN B CA 1
ATOM 3280 C C . ASN B 1 133 ? -7.562 -18.875 -10.43 1 95.38 133 ASN B C 1
ATOM 3282 O O . ASN B 1 133 ? -6.332 -18.859 -10.516 1 95.38 133 ASN B O 1
ATOM 3286 N N . ILE B 1 134 ? -8.18 -19.766 -9.719 1 97 134 ILE B N 1
ATOM 3287 C CA . ILE B 1 134 ? -7.461 -20.797 -8.984 1 97 134 ILE B CA 1
ATOM 3288 C C . ILE B 1 134 ? -6.863 -21.797 -9.969 1 97 134 ILE B C 1
ATOM 3290 O O . ILE B 1 134 ? -5.734 -22.266 -9.773 1 97 134 ILE B O 1
ATOM 3294 N N . LYS B 1 135 ? -7.645 -22.125 -11 1 97.75 135 LYS B N 1
ATOM 3295 C CA . LYS B 1 135 ? -7.148 -23.031 -12.023 1 97.75 135 LYS B CA 1
ATOM 3296 C C . LYS B 1 135 ? -5.871 -22.5 -12.664 1 97.75 135 LYS B C 1
ATOM 3298 O O . LYS B 1 135 ? -4.938 -23.25 -12.93 1 97.75 135 LYS B O 1
ATOM 3303 N N . ASP B 1 136 ? -5.867 -21.219 -12.875 1 97.62 136 ASP B N 1
ATOM 3304 C CA . ASP B 1 136 ? -4.695 -20.594 -13.484 1 97.62 136 ASP B CA 1
ATOM 3305 C C . ASP B 1 136 ? -3.465 -20.734 -12.594 1 97.62 136 ASP B C 1
ATOM 3307 O O . ASP B 1 136 ? -2.361 -20.984 -13.086 1 97.62 136 ASP B O 1
ATOM 3311 N N . GLN B 1 137 ? -3.672 -20.562 -11.297 1 97.69 137 GLN B N 1
ATOM 3312 C CA . GLN B 1 137 ? -2.555 -20.719 -10.367 1 97.69 137 GLN B CA 1
ATOM 3313 C C . GLN B 1 137 ? -2.059 -22.172 -10.344 1 97.69 137 GLN B C 1
ATOM 3315 O O . GLN B 1 137 ? -0.851 -22.406 -10.359 1 97.69 137 GLN B O 1
ATOM 3320 N N . VAL B 1 138 ? -2.947 -23.078 -10.344 1 98.44 138 VAL B N 1
ATOM 3321 C CA . VAL B 1 138 ? -2.621 -24.5 -10.266 1 98.44 138 VAL B CA 1
ATOM 3322 C C . VAL B 1 138 ? -1.812 -24.922 -11.492 1 98.44 138 VAL B C 1
ATOM 3324 O O . VAL B 1 138 ? -0.748 -25.531 -11.367 1 98.44 138 VAL B O 1
ATOM 3327 N N . VAL B 1 139 ? -2.26 -24.516 -12.68 1 98.62 139 VAL B N 1
ATOM 3328 C CA . VAL B 1 139 ? -1.563 -24.922 -13.898 1 98.62 139 VAL B CA 1
ATOM 3329 C C . VAL B 1 139 ? -0.2 -24.234 -13.969 1 98.62 139 VAL B C 1
ATOM 3331 O O . VAL B 1 139 ? 0.763 -24.812 -14.484 1 98.62 139 VAL B O 1
ATOM 3334 N N . THR B 1 140 ? -0.109 -23.031 -13.469 1 98.38 140 THR B N 1
ATOM 3335 C CA . THR B 1 140 ? 1.175 -22.344 -13.43 1 98.38 140 THR B CA 1
ATOM 3336 C C . THR B 1 140 ? 2.182 -23.109 -12.586 1 98.38 140 THR B C 1
ATOM 3338 O O . THR B 1 140 ? 3.32 -23.328 -13.008 1 98.38 140 THR B O 1
ATOM 3341 N N . ILE B 1 141 ? 1.748 -23.516 -11.445 1 98.69 141 ILE B N 1
ATOM 3342 C CA . ILE B 1 141 ? 2.617 -24.266 -10.547 1 98.69 141 ILE B CA 1
ATOM 3343 C C . ILE B 1 141 ? 3.049 -25.578 -11.219 1 98.69 141 ILE B C 1
ATOM 3345 O O . ILE B 1 141 ? 4.238 -25.891 -11.266 1 98.69 141 ILE B O 1
ATOM 3349 N N . PHE B 1 142 ? 2.121 -26.281 -11.828 1 98.75 142 PHE B N 1
ATOM 3350 C CA . PHE B 1 142 ? 2.414 -27.562 -12.484 1 98.75 142 PHE B CA 1
ATOM 3351 C C . PHE B 1 142 ? 3.373 -27.359 -13.648 1 98.75 142 PHE B C 1
ATOM 3353 O O . PHE B 1 142 ? 4.324 -28.125 -13.82 1 98.75 142 PHE B O 1
ATOM 3360 N N . ALA B 1 143 ? 3.072 -26.344 -14.445 1 98.44 143 ALA B N 1
ATOM 3361 C CA . ALA B 1 143 ? 3.912 -26.094 -15.609 1 98.44 143 ALA B CA 1
ATOM 3362 C C . ALA B 1 143 ? 5.359 -25.828 -15.203 1 98.44 143 ALA B C 1
ATOM 3364 O O . ALA B 1 143 ? 6.289 -26.328 -15.836 1 98.44 143 ALA B O 1
ATOM 3365 N N . ASN B 1 144 ? 5.547 -25.125 -14.164 1 97.81 144 ASN B N 1
ATOM 3366 C CA . ASN B 1 144 ? 6.891 -24.797 -13.703 1 97.81 144 ASN B CA 1
ATOM 3367 C C . ASN B 1 144 ? 7.551 -25.984 -13.008 1 97.81 144 ASN B C 1
ATOM 3369 O O . ASN B 1 144 ? 8.727 -26.266 -13.242 1 97.81 144 ASN B O 1
ATOM 3373 N N . MET B 1 145 ? 6.824 -26.656 -12.195 1 97.94 145 MET B N 1
ATOM 3374 C CA . MET B 1 145 ? 7.332 -27.844 -11.516 1 97.94 145 MET B CA 1
ATOM 3375 C C . MET B 1 145 ? 7.789 -28.891 -12.531 1 97.94 145 MET B C 1
ATOM 3377 O O . MET B 1 145 ? 8.797 -29.578 -12.32 1 97.94 145 MET B O 1
ATOM 3381 N N . ALA B 1 146 ? 7.094 -29 -13.648 1 98 146 ALA B N 1
ATOM 3382 C CA . ALA B 1 146 ? 7.332 -30.047 -14.648 1 98 146 ALA B CA 1
ATOM 3383 C C . ALA B 1 146 ? 8.68 -29.859 -15.328 1 98 146 ALA B C 1
ATOM 3385 O O . ALA B 1 146 ? 9.156 -30.75 -16.031 1 98 146 ALA B O 1
ATOM 3386 N N . GLU B 1 147 ? 9.312 -28.734 -15.094 1 96.31 147 GLU B N 1
ATOM 3387 C CA . GLU B 1 147 ? 10.664 -28.531 -15.602 1 96.31 147 GLU B CA 1
ATOM 3388 C C . GLU B 1 147 ? 11.664 -29.438 -14.898 1 96.31 147 GLU B C 1
ATOM 3390 O O . GLU B 1 147 ? 12.719 -29.766 -15.445 1 96.31 147 GLU B O 1
ATOM 3395 N N . ASP B 1 148 ? 11.367 -29.781 -13.742 1 96.5 148 ASP B N 1
ATOM 3396 C CA . ASP B 1 148 ? 12.25 -30.578 -12.898 1 96.5 148 ASP B CA 1
ATOM 3397 C C . ASP B 1 148 ? 11.867 -32.062 -12.938 1 96.5 148 ASP B C 1
ATOM 3399 O O . ASP B 1 148 ? 10.688 -32.406 -12.914 1 96.5 148 ASP B O 1
ATOM 3403 N N . GLN B 1 149 ? 12.836 -32.938 -12.93 1 94.81 149 GLN B N 1
ATOM 3404 C CA . GLN B 1 149 ? 12.609 -34.375 -13.094 1 94.81 149 GLN B CA 1
ATOM 3405 C C . GLN B 1 149 ? 11.875 -34.969 -11.891 1 94.81 149 GLN B C 1
ATOM 3407 O O . GLN B 1 149 ? 10.922 -35.719 -12.047 1 94.81 149 GLN B O 1
ATOM 3412 N N . ALA B 1 150 ? 12.328 -34.625 -10.719 1 94.69 150 ALA B N 1
ATOM 3413 C CA . ALA B 1 150 ? 11.688 -35.125 -9.516 1 94.69 150 ALA B CA 1
ATOM 3414 C C . ALA B 1 150 ? 10.227 -34.688 -9.445 1 94.69 150 ALA B C 1
ATOM 3416 O O . ALA B 1 150 ? 9.359 -35.469 -9.016 1 94.69 150 ALA B O 1
ATOM 3417 N N . CYS B 1 151 ? 9.961 -33.5 -9.891 1 97.44 151 CYS B N 1
ATOM 3418 C CA . CYS B 1 151 ? 8.594 -32.969 -9.883 1 97.44 151 CYS B CA 1
ATOM 3419 C C . CYS B 1 151 ? 7.73 -33.688 -10.914 1 97.44 151 CYS B C 1
ATOM 3421 O O . CYS B 1 151 ? 6.547 -33.938 -10.672 1 97.44 151 CYS B O 1
ATOM 3423 N N . ARG B 1 152 ? 8.297 -34.062 -12.055 1 97.38 152 ARG B N 1
ATOM 3424 C CA . ARG B 1 152 ? 7.539 -34.812 -13.047 1 97.38 152 ARG B CA 1
ATOM 3425 C C . ARG B 1 152 ? 7.066 -36.156 -12.477 1 97.38 152 ARG B C 1
ATOM 3427 O O . ARG B 1 152 ? 5.914 -36.531 -12.672 1 97.38 152 ARG B O 1
ATOM 3434 N N . GLU B 1 153 ? 7.93 -36.75 -11.773 1 96.44 153 GLU B N 1
ATOM 3435 C CA . GLU B 1 153 ? 7.578 -38.031 -11.164 1 96.44 153 GLU B CA 1
ATOM 3436 C C . GLU B 1 153 ? 6.465 -37.875 -10.133 1 96.44 153 GLU B C 1
ATOM 3438 O O . GLU B 1 153 ? 5.535 -38.688 -10.078 1 96.44 153 GLU B O 1
ATOM 3443 N N . SER B 1 154 ? 6.605 -36.844 -9.352 1 97.31 154 SER B N 1
ATOM 3444 C CA . SER B 1 154 ? 5.602 -36.562 -8.328 1 97.31 154 SER B CA 1
ATOM 3445 C C . SER B 1 154 ? 4.25 -36.25 -8.953 1 97.31 154 SER B C 1
ATOM 3447 O O . SER B 1 154 ? 3.213 -36.719 -8.469 1 97.31 154 SER B O 1
ATOM 3449 N N . ILE B 1 155 ? 4.223 -35.438 -9.977 1 98.38 155 ILE B N 1
ATOM 3450 C CA . ILE B 1 155 ? 2.994 -35.062 -10.664 1 98.38 155 ILE B CA 1
ATOM 3451 C C . ILE B 1 155 ? 2.297 -36.281 -11.203 1 98.38 155 ILE B C 1
ATOM 3453 O O . ILE B 1 155 ? 1.082 -36.438 -11.062 1 98.38 155 ILE B O 1
ATOM 3457 N N . LYS B 1 156 ? 3.066 -37.188 -11.82 1 97.94 156 LYS B N 1
ATOM 3458 C CA . LYS B 1 156 ? 2.512 -38.438 -12.328 1 97.94 156 LYS B CA 1
ATOM 3459 C C . LYS B 1 156 ? 1.959 -39.281 -11.195 1 97.94 156 LYS B C 1
ATOM 3461 O O . LYS B 1 156 ? 0.839 -39.812 -11.289 1 97.94 156 LYS B O 1
ATOM 3466 N N . GLN B 1 157 ? 2.738 -39.438 -10.18 1 97.56 157 GLN B N 1
ATOM 3467 C CA . GLN B 1 157 ? 2.396 -40.312 -9.039 1 97.56 157 GLN B CA 1
ATOM 3468 C C . GLN B 1 157 ? 1.06 -39.906 -8.43 1 97.56 157 GLN B C 1
ATOM 3470 O O . GLN B 1 157 ? 0.261 -40.75 -8.039 1 97.56 157 GLN B O 1
ATOM 3475 N N . TYR B 1 158 ? 0.769 -38.656 -8.391 1 97.81 158 TYR B N 1
ATOM 3476 C CA . TYR B 1 158 ? -0.406 -38.156 -7.68 1 97.81 158 TYR B CA 1
ATOM 3477 C C . TYR B 1 158 ? -1.505 -37.75 -8.648 1 97.81 158 TYR B C 1
ATOM 3479 O O . TYR B 1 158 ? -2.322 -36.875 -8.344 1 97.81 158 TYR B O 1
ATOM 3487 N N . GLU B 1 159 ? -1.439 -38.219 -9.852 1 98.06 159 GLU B N 1
ATOM 3488 C CA . GLU B 1 159 ? -2.504 -38.094 -10.844 1 98.06 159 GLU B CA 1
ATOM 3489 C C . GLU B 1 159 ? -2.645 -36.656 -11.312 1 98.06 159 GLU B C 1
ATOM 3491 O O . GLU B 1 159 ? -3.76 -36.156 -11.5 1 98.06 159 GLU B O 1
ATOM 3496 N N . GLY B 1 160 ? -1.53 -36 -11.438 1 98.62 160 GLY B N 1
ATOM 3497 C CA . GLY B 1 160 ? -1.529 -34.656 -11.969 1 98.62 160 GLY B CA 1
ATOM 3498 C C . GLY B 1 160 ? -1.853 -34.594 -13.445 1 98.62 160 GLY B C 1
ATOM 3499 O O . GLY B 1 160 ? -2.412 -33.594 -13.93 1 98.62 160 GLY B O 1
ATOM 3500 N N . ILE B 1 161 ? -1.568 -35.625 -14.219 1 98.75 161 ILE B N 1
ATOM 3501 C CA . ILE B 1 161 ? -1.741 -35.656 -15.672 1 98.75 161 ILE B CA 1
ATOM 3502 C C . ILE B 1 161 ? -3.229 -35.625 -16.016 1 98.75 161 ILE B C 1
ATOM 3504 O O . ILE B 1 161 ? -3.672 -34.781 -16.812 1 98.75 161 ILE B O 1
ATOM 3508 N N . PRO B 1 162 ? -4.105 -36.469 -15.383 1 98.69 162 PRO B N 1
ATOM 3509 C CA . PRO B 1 162 ? -5.539 -36.375 -15.664 1 98.69 162 PRO B CA 1
ATOM 3510 C C . PRO B 1 162 ? -6.098 -34.969 -15.383 1 98.69 162 PRO B C 1
ATOM 3512 O O . PRO B 1 162 ? -6.926 -34.469 -16.156 1 98.69 162 PRO B O 1
ATOM 3515 N N . LEU B 1 163 ? -5.66 -34.438 -14.336 1 98.44 163 LEU B N 1
ATOM 3516 C CA . LEU B 1 163 ? -6.121 -33.094 -13.992 1 98.44 163 LEU B CA 1
ATOM 3517 C C . LEU B 1 163 ? -5.707 -32.094 -15.07 1 98.44 163 LEU B C 1
ATOM 3519 O O . LEU B 1 163 ? -6.508 -31.234 -15.469 1 98.44 163 LEU B O 1
ATOM 3523 N N . LEU B 1 164 ? -4.484 -32.094 -15.5 1 98.69 164 LEU B N 1
ATOM 3524 C CA . LEU B 1 164 ? -3.975 -31.156 -16.516 1 98.69 164 LEU B CA 1
ATOM 3525 C C . LEU B 1 164 ? -4.734 -31.328 -17.828 1 98.69 164 LEU B C 1
ATOM 3527 O O . LEU B 1 164 ? -4.996 -30.344 -18.516 1 98.69 164 LEU B O 1
ATOM 3531 N N . ILE B 1 165 ? -5.066 -32.594 -18.172 1 98.56 165 ILE B N 1
ATOM 3532 C CA . ILE B 1 165 ? -5.84 -32.844 -19.391 1 98.56 165 ILE B CA 1
ATOM 3533 C C . ILE B 1 165 ? -7.227 -32.219 -19.25 1 98.56 165 ILE B C 1
ATOM 3535 O O . ILE B 1 165 ? -7.746 -31.641 -20.219 1 98.56 165 ILE B O 1
ATOM 3539 N N . GLU B 1 166 ? -7.754 -32.406 -18.078 1 97.56 166 GLU B N 1
ATOM 3540 C CA . GLU B 1 166 ? -9.047 -31.766 -17.812 1 97.56 166 GLU B CA 1
ATOM 3541 C C . GLU B 1 166 ? -8.953 -30.25 -17.953 1 97.56 166 GLU B C 1
ATOM 3543 O O . GLU B 1 166 ? -9.812 -29.625 -18.578 1 97.56 166 GLU B O 1
ATOM 3548 N N . LEU B 1 167 ? -7.941 -29.641 -17.375 1 97.81 167 LEU B N 1
ATOM 3549 C CA . LEU B 1 167 ? -7.766 -28.188 -17.391 1 97.81 167 LEU B CA 1
ATOM 3550 C C . LEU B 1 167 ? -7.469 -27.703 -18.797 1 97.81 167 LEU B C 1
ATOM 3552 O O . LEU B 1 167 ? -7.844 -26.578 -19.172 1 97.81 167 LEU B O 1
ATOM 3556 N N . LEU B 1 168 ? -6.824 -28.453 -19.609 1 97.94 168 LEU B N 1
ATOM 3557 C CA . LEU B 1 168 ? -6.555 -28.156 -21.016 1 97.94 168 LEU B CA 1
ATOM 3558 C C . LEU B 1 168 ? -7.852 -27.938 -21.781 1 97.94 168 LEU B C 1
ATOM 3560 O O . LEU B 1 168 ? -7.875 -27.188 -22.766 1 97.94 168 LEU B O 1
ATOM 3564 N N . GLN B 1 169 ? -8.914 -28.484 -21.297 1 95.94 169 GLN B N 1
ATOM 3565 C CA . GLN B 1 169 ? -10.188 -28.438 -22 1 95.94 169 GLN B CA 1
ATOM 3566 C C . GLN B 1 169 ? -11.102 -27.375 -21.406 1 95.94 169 GLN B C 1
ATOM 3568 O O . GLN B 1 169 ? -12.312 -27.375 -21.656 1 95.94 169 GLN B O 1
ATOM 3573 N N . THR B 1 170 ? -10.508 -26.516 -20.578 1 94.62 170 THR B N 1
ATOM 3574 C CA . THR B 1 170 ? -11.289 -25.453 -19.953 1 94.62 170 THR B CA 1
ATOM 3575 C C . THR B 1 170 ? -11.859 -24.516 -21 1 94.62 170 THR B C 1
ATOM 3577 O O . THR B 1 170 ? -11.148 -24.094 -21.922 1 94.62 170 THR B O 1
ATOM 3580 N N . GLN B 1 171 ? -13.133 -24.188 -20.938 1 86.56 171 GLN B N 1
ATOM 3581 C CA . GLN B 1 171 ? -13.805 -23.281 -21.875 1 86.56 171 GLN B CA 1
ATOM 3582 C C . GLN B 1 171 ? -14.703 -22.297 -21.141 1 86.56 171 GLN B C 1
ATOM 3584 O O . GLN B 1 171 ? -15.117 -22.547 -20 1 86.56 171 GLN B O 1
ATOM 3589 N N . VAL B 1 172 ? -14.695 -21.031 -21.703 1 75 172 VAL B N 1
ATOM 3590 C CA . VAL B 1 172 ? -15.633 -20.062 -21.156 1 75 172 VAL B CA 1
ATOM 3591 C C . VAL B 1 172 ? -17.031 -20.312 -21.703 1 75 172 VAL B C 1
ATOM 3593 O O . VAL B 1 172 ? -17.203 -20.562 -22.906 1 75 172 VAL B O 1
ATOM 3596 N N . ALA B 1 173 ? -17.984 -20.547 -20.75 1 62.38 173 ALA B N 1
ATOM 3597 C CA . ALA B 1 173 ? -19.375 -20.703 -21.203 1 62.38 173 ALA B CA 1
ATOM 3598 C C . ALA B 1 173 ? -19.859 -19.453 -21.938 1 62.38 173 ALA B C 1
ATOM 3600 O O . ALA B 1 173 ? -19.625 -18.328 -21.484 1 62.38 173 ALA B O 1
ATOM 3601 N N . GLY B 1 174 ? -20.375 -19.578 -23.094 1 58.03 174 GLY B N 1
ATOM 3602 C CA . GLY B 1 174 ? -21.062 -18.516 -23.797 1 58.03 174 GLY B CA 1
ATOM 3603 C C . GLY B 1 174 ? -20.156 -17.766 -24.766 1 58.03 174 GLY B C 1
ATOM 3604 O O . GLY B 1 174 ? -20.562 -16.766 -25.344 1 58.03 174 GLY B O 1
ATOM 3605 N N . PHE B 1 175 ? -18.906 -17.875 -24.641 1 56.75 175 PHE B N 1
ATOM 3606 C CA . PHE B 1 175 ? -18.016 -17.094 -25.484 1 56.75 175 PHE B CA 1
ATOM 3607 C C . PHE B 1 175 ? -18.203 -17.438 -26.953 1 56.75 175 PHE B C 1
ATOM 3609 O O . PHE B 1 175 ? -17.609 -16.812 -27.828 1 56.75 175 PHE B O 1
ATOM 3616 N N . GLU B 1 176 ? -18.938 -18.438 -27.25 1 52.78 176 GLU B N 1
ATOM 3617 C CA . GLU B 1 176 ? -19 -18.844 -28.656 1 52.78 176 GLU B CA 1
ATOM 3618 C C . GLU B 1 176 ? -19.453 -17.672 -29.547 1 52.78 176 GLU B C 1
ATOM 3620 O O . GLU B 1 176 ? -19.422 -17.781 -30.766 1 52.78 176 GLU B O 1
ATOM 3625 N N . THR B 1 177 ? -20.312 -16.719 -29.078 1 49.47 177 THR B N 1
ATOM 3626 C CA . THR B 1 177 ? -21.078 -16 -30.078 1 49.47 177 THR B CA 1
ATOM 3627 C C . THR B 1 177 ? -20.266 -14.844 -30.672 1 49.47 177 THR B C 1
ATOM 3629 O O . THR B 1 177 ? -19.5 -14.203 -29.953 1 49.47 177 THR B O 1
ATOM 3632 N N . GLU B 1 178 ? -20.109 -14.789 -32 1 49.69 178 GLU B N 1
ATOM 3633 C CA . GLU B 1 178 ? -19.516 -13.859 -32.969 1 49.69 178 GLU B CA 1
ATOM 3634 C C . GLU B 1 178 ? -19.531 -12.43 -32.438 1 49.69 178 GLU B C 1
ATOM 3636 O O . GLU B 1 178 ? -18.812 -11.562 -32.938 1 49.69 178 GLU B O 1
ATOM 3641 N N . ASP B 1 179 ? -20.5 -11.945 -31.703 1 50.56 179 ASP B N 1
ATOM 3642 C CA . ASP B 1 179 ? -20.766 -10.539 -31.391 1 50.56 179 ASP B CA 1
ATOM 3643 C C . ASP B 1 179 ? -20.016 -10.109 -30.125 1 50.56 179 ASP B C 1
ATOM 3645 O O . ASP B 1 179 ? -20.625 -9.648 -29.172 1 50.56 179 ASP B O 1
ATOM 3649 N N . ASN B 1 180 ? -18.938 -10.555 -29.938 1 53.75 180 ASN B N 1
ATOM 3650 C CA . ASN B 1 180 ? -18.125 -10.383 -28.75 1 53.75 180 ASN B CA 1
ATOM 3651 C C . ASN B 1 180 ? -17.859 -8.906 -28.453 1 53.75 180 ASN B C 1
ATOM 3653 O O . ASN B 1 180 ? -17.141 -8.57 -27.516 1 53.75 180 ASN B O 1
ATOM 3657 N N . LYS B 1 181 ? -18.016 -8.125 -29.469 1 55.47 181 LYS B N 1
ATOM 3658 C CA . LYS B 1 181 ? -17.719 -6.707 -29.328 1 55.47 181 LYS B CA 1
ATOM 3659 C C . LYS B 1 181 ? -18.5 -6.086 -28.172 1 55.47 181 LYS B C 1
ATOM 3661 O O . LYS B 1 181 ? -18.203 -4.969 -27.75 1 55.47 181 LYS B O 1
ATOM 3666 N N . GLN B 1 182 ? -19.438 -6.859 -27.859 1 59.09 182 GLN B N 1
ATOM 3667 C CA . GLN B 1 182 ? -20.234 -6.227 -26.797 1 59.09 182 GLN B CA 1
ATOM 3668 C C . GLN B 1 182 ? -20.094 -6.98 -25.484 1 59.09 182 GLN B C 1
ATOM 3670 O O . GLN B 1 182 ? -20.891 -6.785 -24.562 1 59.09 182 GLN B O 1
ATOM 3675 N N . ALA B 1 183 ? -19.047 -7.898 -25.422 1 67.5 183 ALA B N 1
ATOM 3676 C CA . ALA B 1 183 ? -18.938 -8.68 -24.188 1 67.5 183 ALA B CA 1
ATOM 3677 C C . ALA B 1 183 ? -18.516 -7.805 -23.016 1 67.5 183 ALA B C 1
ATOM 3679 O O . ALA B 1 183 ? -17.766 -6.84 -23.188 1 67.5 183 ALA B O 1
ATOM 3680 N N . SER B 1 184 ? -19.156 -8.031 -22.031 1 81.19 184 SER B N 1
ATOM 3681 C CA . SER B 1 184 ? -18.828 -7.309 -20.812 1 81.19 184 SER B CA 1
ATOM 3682 C C . SER B 1 184 ? -17.359 -7.504 -20.438 1 81.19 184 SER B C 1
ATOM 3684 O O . SER B 1 184 ? -16.703 -8.445 -20.906 1 81.19 184 SER B O 1
ATOM 3686 N N . ASP B 1 185 ? -16.781 -6.609 -19.844 1 84.06 185 ASP B N 1
ATOM 3687 C CA . ASP B 1 185 ? -15.391 -6.648 -19.375 1 84.06 185 ASP B CA 1
ATOM 3688 C C . ASP B 1 185 ? -15.109 -7.945 -18.625 1 84.06 185 ASP B C 1
ATOM 3690 O O . ASP B 1 185 ? -14.008 -8.492 -18.703 1 84.06 185 ASP B O 1
ATOM 3694 N N . GLU B 1 186 ? -16.047 -8.453 -18.016 1 84.81 186 GLU B N 1
ATOM 3695 C CA . GLU B 1 186 ? -15.898 -9.68 -17.234 1 84.81 186 GLU B CA 1
ATOM 3696 C C . GLU B 1 186 ? -15.734 -10.898 -18.141 1 84.81 186 GLU B C 1
ATOM 3698 O O . GLU B 1 186 ? -14.906 -11.766 -17.875 1 84.81 186 GLU B O 1
ATOM 3703 N N . VAL B 1 187 ? -16.469 -10.938 -19.188 1 83.88 187 VAL B N 1
ATOM 3704 C CA . VAL B 1 187 ? -16.406 -12.062 -20.125 1 83.88 187 VAL B CA 1
ATOM 3705 C C . VAL B 1 187 ? -15.055 -12.062 -20.844 1 83.88 187 VAL B C 1
ATOM 3707 O O . VAL B 1 187 ? -14.461 -13.125 -21.047 1 83.88 187 VAL B O 1
ATOM 3710 N N . VAL B 1 188 ? -14.625 -10.945 -21.188 1 86.75 188 VAL B N 1
ATOM 3711 C CA . VAL B 1 188 ? -13.328 -10.812 -21.844 1 86.75 188 VAL B CA 1
ATOM 3712 C C . VAL B 1 188 ? -12.219 -11.289 -20.906 1 86.75 188 VAL B C 1
ATOM 3714 O O . VAL B 1 188 ? -11.297 -11.992 -21.328 1 86.75 188 VAL B O 1
ATOM 3717 N N . HIS B 1 189 ? -12.289 -10.922 -19.688 1 90.19 189 HIS B N 1
ATOM 3718 C CA . HIS B 1 189 ? -11.328 -11.359 -18.688 1 90.19 189 HIS B CA 1
ATOM 3719 C C . HIS B 1 189 ? -11.328 -12.875 -18.531 1 90.19 189 HIS B C 1
ATOM 3721 O O . HIS B 1 189 ? -10.266 -13.5 -18.516 1 90.19 189 HIS B O 1
ATOM 3727 N N . ASP B 1 190 ? -12.477 -13.406 -18.469 1 91 190 ASP B N 1
ATOM 3728 C CA . ASP B 1 190 ? -12.602 -14.852 -18.312 1 91 190 ASP B CA 1
ATOM 3729 C C . ASP B 1 190 ? -12.055 -15.586 -19.531 1 91 190 ASP B C 1
ATOM 3731 O O . ASP B 1 190 ? -11.438 -16.641 -19.391 1 91 190 ASP B O 1
ATOM 3735 N N . ALA B 1 191 ? -12.281 -15.062 -20.656 1 90.94 191 ALA B N 1
ATOM 3736 C CA . ALA B 1 191 ? -11.766 -15.664 -21.891 1 90.94 191 ALA B CA 1
ATOM 3737 C C . ALA B 1 191 ? -10.234 -15.688 -21.891 1 90.94 191 ALA B C 1
ATOM 3739 O O . ALA B 1 191 ? -9.625 -16.688 -22.266 1 90.94 191 ALA B O 1
ATOM 3740 N N . LYS B 1 192 ? -9.719 -14.625 -21.516 1 93.06 192 LYS B N 1
ATOM 3741 C CA . LYS B 1 192 ? -8.258 -14.539 -21.469 1 93.06 192 LYS B CA 1
ATOM 3742 C C . LYS B 1 192 ? -7.691 -15.531 -20.453 1 93.06 192 LYS B C 1
ATOM 3744 O O . LYS B 1 192 ? -6.652 -16.141 -20.703 1 93.06 192 LYS B O 1
ATOM 3749 N N . LEU B 1 193 ? -8.297 -15.602 -19.344 1 94.81 193 LEU B N 1
ATOM 3750 C CA . LEU B 1 193 ? -7.863 -16.547 -18.328 1 94.81 193 LEU B CA 1
ATOM 3751 C C . LEU B 1 193 ? -7.945 -17.984 -18.844 1 94.81 193 LEU B C 1
ATOM 3753 O O . LEU B 1 193 ? -7.062 -18.797 -18.562 1 94.81 193 LEU B O 1
ATOM 3757 N N . CYS B 1 194 ? -8.969 -18.281 -19.531 1 95.38 194 CYS B N 1
ATOM 3758 C CA . CYS B 1 194 ? -9.148 -19.609 -20.094 1 95.38 194 CYS B CA 1
ATOM 3759 C C . CYS B 1 194 ? -8.023 -19.938 -21.078 1 95.38 194 CYS B C 1
ATOM 3761 O O . CYS B 1 194 ? -7.484 -21.047 -21.062 1 95.38 194 CYS B O 1
ATOM 3763 N N . GLU B 1 195 ? -7.754 -18.969 -21.875 1 96.06 195 GLU B N 1
ATOM 3764 C CA . GLU B 1 195 ? -6.652 -19.156 -22.812 1 96.06 195 GLU B CA 1
ATOM 3765 C C . GLU B 1 195 ? -5.344 -19.438 -22.078 1 96.06 195 GLU B C 1
ATOM 3767 O O . GLU B 1 195 ? -4.566 -20.297 -22.5 1 96.06 195 GLU B O 1
ATOM 3772 N N . GLN B 1 196 ? -5.094 -18.703 -21.031 1 97.06 196 GLN B N 1
ATOM 3773 C CA . GLN B 1 196 ? -3.883 -18.891 -20.25 1 97.06 196 GLN B CA 1
ATOM 3774 C C . GLN B 1 196 ? -3.844 -20.281 -19.625 1 97.06 196 GLN B C 1
ATOM 3776 O O . GLN B 1 196 ? -2.797 -20.922 -19.609 1 97.06 196 GLN B O 1
ATOM 3781 N N . ILE B 1 197 ? -4.941 -20.703 -19.125 1 98.06 197 ILE B N 1
ATOM 3782 C CA . ILE B 1 197 ? -5.047 -22.016 -18.5 1 98.06 197 ILE B CA 1
ATOM 3783 C C . ILE B 1 197 ? -4.75 -23.109 -19.531 1 98.06 197 ILE B C 1
ATOM 3785 O O . ILE B 1 197 ? -3.973 -24.031 -19.266 1 98.06 197 ILE B O 1
ATOM 3789 N N . GLN B 1 198 ? -5.348 -22.938 -20.688 1 97.88 198 GLN B N 1
ATOM 3790 C CA . GLN B 1 198 ? -5.109 -23.906 -21.75 1 97.88 198 GLN B CA 1
ATOM 3791 C C . GLN B 1 198 ? -3.639 -23.922 -22.156 1 97.88 198 GLN B C 1
ATOM 3793 O O . GLN B 1 198 ? -3.039 -25 -22.297 1 97.88 198 GLN B O 1
ATOM 3798 N N . GLN B 1 199 ? -3.135 -22.766 -22.328 1 97.5 199 GLN B N 1
ATOM 3799 C CA . GLN B 1 199 ? -1.742 -22.656 -22.75 1 97.5 199 GLN B CA 1
ATOM 3800 C C . GLN B 1 199 ? -0.808 -23.281 -21.719 1 97.5 199 GLN B C 1
ATOM 3802 O O . GLN B 1 199 ? 0.057 -24.094 -22.062 1 97.5 199 GLN B O 1
ATOM 3807 N N . LYS B 1 200 ? -0.949 -22.922 -20.5 1 98.44 200 LYS B N 1
ATOM 3808 C CA . LYS B 1 200 ? -0.07 -23.422 -19.453 1 98.44 200 LYS B CA 1
ATOM 3809 C C . LYS B 1 200 ? -0.271 -24.922 -19.219 1 98.44 200 LYS B C 1
ATOM 3811 O O . LYS B 1 200 ? 0.678 -25.625 -18.891 1 98.44 200 LYS B O 1
ATOM 3816 N N . SER B 1 201 ? -1.475 -25.375 -19.391 1 98.69 201 SER B N 1
ATOM 3817 C CA . SER B 1 201 ? -1.712 -26.812 -19.328 1 98.69 201 SER B CA 1
ATOM 3818 C C . SER B 1 201 ? -0.957 -27.547 -20.422 1 98.69 201 SER B C 1
ATOM 3820 O O . SER B 1 201 ? -0.331 -28.578 -20.172 1 98.69 201 SER B O 1
ATOM 3822 N N . ALA B 1 202 ? -1.026 -27 -21.625 1 98.25 202 ALA B N 1
ATOM 3823 C CA . ALA B 1 202 ? -0.311 -27.594 -22.75 1 98.25 202 ALA B CA 1
ATOM 3824 C C . ALA B 1 202 ? 1.193 -27.609 -22.5 1 98.25 202 ALA B C 1
ATOM 3826 O O . ALA B 1 202 ? 1.866 -28.609 -22.781 1 98.25 202 ALA B O 1
ATOM 3827 N N . ILE B 1 203 ? 1.656 -26.562 -21.953 1 98.25 203 ILE B N 1
ATOM 3828 C CA . ILE B 1 203 ? 3.078 -26.469 -21.641 1 98.25 203 ILE B CA 1
ATOM 3829 C C . ILE B 1 203 ? 3.457 -27.516 -20.609 1 98.25 203 ILE B C 1
ATOM 3831 O O . ILE B 1 203 ? 4.473 -28.203 -20.734 1 98.25 203 ILE B O 1
ATOM 3835 N N . ALA B 1 204 ? 2.697 -27.562 -19.578 1 98.75 204 ALA B N 1
ATOM 3836 C CA . ALA B 1 204 ? 2.953 -28.547 -18.516 1 98.75 204 ALA B CA 1
ATOM 3837 C C . ALA B 1 204 ? 2.986 -29.969 -19.094 1 98.75 204 ALA B C 1
ATOM 3839 O O . ALA B 1 204 ? 3.902 -30.734 -18.797 1 98.75 204 ALA B O 1
ATOM 3840 N N . LEU B 1 205 ? 2.035 -30.297 -19.922 1 98.69 205 LEU B N 1
ATOM 3841 C CA . LEU B 1 205 ? 1.936 -31.625 -20.5 1 98.69 205 LEU B CA 1
ATOM 3842 C C . LEU B 1 205 ? 3.096 -31.891 -21.453 1 98.69 205 LEU B C 1
ATOM 3844 O O . LEU B 1 205 ? 3.611 -33 -21.516 1 98.69 205 LEU B O 1
ATOM 3848 N N . ALA B 1 206 ? 3.48 -30.891 -22.172 1 97.56 206 ALA B N 1
ATOM 3849 C CA . ALA B 1 206 ? 4.652 -31.016 -23.031 1 97.56 206 ALA B CA 1
ATOM 3850 C C . ALA B 1 206 ? 5.902 -31.328 -22.203 1 97.56 206 ALA B C 1
ATOM 3852 O O . ALA B 1 206 ? 6.695 -32.188 -22.578 1 97.56 206 ALA B O 1
ATOM 3853 N N . ARG B 1 207 ? 6.078 -30.672 -21.141 1 97.62 207 ARG B N 1
ATOM 3854 C CA . ARG B 1 207 ? 7.23 -30.875 -20.281 1 97.62 207 ARG B CA 1
ATOM 3855 C C . ARG B 1 207 ? 7.184 -32.25 -19.625 1 97.62 207 ARG B C 1
ATOM 3857 O O . ARG B 1 207 ? 8.211 -32.938 -19.5 1 97.62 207 ARG B O 1
ATOM 3864 N N . LEU B 1 208 ? 6.012 -32.656 -19.234 1 98.25 208 LEU B N 1
ATOM 3865 C CA . LEU B 1 208 ? 5.84 -34 -18.656 1 98.25 208 LEU B CA 1
ATOM 3866 C C . LEU B 1 208 ? 6.18 -35.062 -19.672 1 98.25 208 LEU B C 1
ATOM 3868 O O . LEU B 1 208 ? 6.664 -36.156 -19.297 1 98.25 208 LEU B O 1
ATOM 3872 N N . SER B 1 209 ? 5.996 -34.781 -20.922 1 97 209 SER B N 1
ATOM 3873 C CA . SER B 1 209 ? 6.195 -35.75 -22 1 97 209 SER B CA 1
ATOM 3874 C C . SER B 1 209 ? 7.68 -36.031 -22.234 1 97 209 SER B C 1
ATOM 3876 O O . SER B 1 209 ? 8.039 -36.906 -23 1 97 209 SER B O 1
ATOM 3878 N N . LYS B 1 210 ? 8.492 -35.25 -21.578 1 95.31 210 LYS B N 1
ATOM 3879 C CA . LYS B 1 210 ? 9.914 -35.562 -21.594 1 95.31 210 LYS B CA 1
ATOM 3880 C C . LYS B 1 210 ? 10.172 -36.938 -21.016 1 95.31 210 LYS B C 1
ATOM 3882 O O . LYS B 1 210 ? 11.141 -37.625 -21.375 1 95.31 210 LYS B O 1
ATOM 3887 N N . ASP B 1 211 ? 9.383 -37.312 -20.125 1 95.44 211 ASP B N 1
ATOM 3888 C CA . ASP B 1 211 ? 9.398 -38.656 -19.547 1 95.44 211 ASP B CA 1
ATOM 3889 C C . ASP B 1 211 ? 8.484 -39.594 -20.328 1 95.44 211 ASP B C 1
ATOM 3891 O O . ASP B 1 211 ? 7.281 -39.344 -20.438 1 95.44 211 ASP B O 1
ATOM 3895 N N . LYS B 1 212 ? 8.977 -40.688 -20.766 1 95.06 212 LYS B N 1
ATOM 3896 C CA . LYS B 1 212 ? 8.242 -41.625 -21.609 1 95.06 212 LYS B CA 1
ATOM 3897 C C . LYS B 1 212 ? 7.02 -42.156 -20.891 1 95.06 212 LYS B C 1
ATOM 3899 O O . LYS B 1 212 ? 5.988 -42.438 -21.516 1 95.06 212 LYS B O 1
ATOM 3904 N N . THR B 1 213 ? 7.152 -42.438 -19.656 1 96.62 213 THR B N 1
ATOM 3905 C CA . THR B 1 213 ? 6.035 -42.969 -18.891 1 96.62 213 THR B CA 1
ATOM 3906 C C . THR B 1 213 ? 4.898 -41.969 -18.797 1 96.62 213 THR B C 1
ATOM 3908 O O . THR B 1 213 ? 3.723 -42.344 -18.828 1 96.62 213 THR B O 1
ATOM 3911 N N . CYS B 1 214 ? 5.23 -40.688 -18.625 1 97.81 214 CYS B N 1
ATOM 3912 C CA . CYS B 1 214 ? 4.223 -39.625 -18.625 1 97.81 214 CYS B CA 1
ATOM 3913 C C . CYS B 1 214 ? 3.551 -39.531 -19.984 1 97.81 214 CYS B C 1
ATOM 3915 O O . CYS B 1 214 ? 2.328 -39.406 -20.078 1 97.81 214 CYS B O 1
ATOM 3917 N N . ALA B 1 215 ? 4.379 -39.562 -21.031 1 97.31 215 ALA B N 1
ATOM 3918 C CA . ALA B 1 215 ? 3.852 -39.5 -22.391 1 97.31 215 ALA B CA 1
ATOM 3919 C C . ALA B 1 215 ? 2.867 -40.625 -22.656 1 97.31 215 ALA B C 1
ATOM 3921 O O . ALA B 1 215 ? 1.819 -40.406 -23.281 1 97.31 215 ALA B O 1
ATOM 3922 N N . ALA B 1 216 ? 3.213 -41.75 -22.219 1 97.31 216 ALA B N 1
ATOM 3923 C CA . ALA B 1 216 ? 2.348 -42.906 -22.391 1 97.31 216 ALA B CA 1
ATOM 3924 C C . ALA B 1 216 ? 1.012 -42.719 -21.688 1 97.31 216 ALA B C 1
ATOM 3926 O O . ALA B 1 216 ? -0.037 -43.125 -22.203 1 97.31 216 ALA B O 1
ATOM 3927 N N . GLU B 1 217 ? 1.105 -42.219 -20.531 1 97.88 217 GLU B N 1
ATOM 3928 C CA . GLU B 1 217 ? -0.122 -41.938 -19.781 1 97.88 217 GLU B CA 1
ATOM 3929 C C . GLU B 1 217 ? -0.992 -40.906 -20.484 1 97.88 217 GLU B C 1
ATOM 3931 O O . GLU B 1 217 ? -2.217 -41.031 -20.516 1 97.88 217 GLU B O 1
ATOM 3936 N N . ILE B 1 218 ? -0.404 -39.844 -20.984 1 98.19 218 ILE B N 1
ATOM 3937 C CA . ILE B 1 218 ? -1.13 -38.812 -21.719 1 98.19 218 ILE B CA 1
ATOM 3938 C C . ILE B 1 218 ? -1.852 -39.469 -22.906 1 98.19 218 ILE B C 1
ATOM 3940 O O . ILE B 1 218 ? -3.012 -39.156 -23.188 1 98.19 218 ILE B O 1
ATOM 3944 N N . LYS B 1 219 ? -1.147 -40.344 -23.594 1 96.88 219 LYS B N 1
ATOM 3945 C CA . LYS B 1 219 ? -1.747 -41.062 -24.719 1 96.88 219 LYS B CA 1
ATOM 3946 C C . LYS B 1 219 ? -2.939 -41.906 -24.25 1 96.88 219 LYS B C 1
ATOM 3948 O O . LYS B 1 219 ? -3.998 -41.875 -24.891 1 96.88 219 LYS B O 1
ATOM 3953 N N . GLN B 1 220 ? -2.773 -42.625 -23.172 1 97 220 GLN B N 1
ATOM 3954 C CA . GLN B 1 220 ? -3.818 -43.469 -22.641 1 97 220 GLN B CA 1
ATOM 3955 C C . GLN B 1 220 ? -5.066 -42.656 -22.281 1 97 220 GLN B C 1
ATOM 3957 O O . GLN B 1 220 ? -6.188 -43.188 -22.391 1 97 220 GLN B O 1
ATOM 3962 N N . LEU B 1 221 ? -4.883 -41.438 -21.875 1 97.25 221 LEU B N 1
ATOM 3963 C CA . LEU B 1 221 ? -5.984 -40.594 -21.469 1 97.25 221 LEU B CA 1
ATOM 3964 C C . LEU B 1 221 ? -6.512 -39.781 -22.656 1 97.25 221 LEU B C 1
ATOM 3966 O O . LEU B 1 221 ? -7.191 -38.781 -22.484 1 97.25 221 LEU B O 1
ATOM 3970 N N . GLU B 1 222 ? -6.148 -40.094 -23.859 1 96 222 GLU B N 1
ATOM 3971 C CA . GLU B 1 222 ? -6.605 -39.5 -25.109 1 96 222 GLU B CA 1
ATOM 3972 C C . GLU B 1 222 ? -6.109 -38.062 -25.266 1 96 222 GLU B C 1
ATOM 3974 O O . GLU B 1 222 ? -6.797 -37.219 -25.844 1 96 222 GLU B O 1
ATOM 3979 N N . GLY B 1 223 ? -4.977 -37.875 -24.625 1 96.81 223 GLY B N 1
ATOM 3980 C CA . GLY B 1 223 ? -4.406 -36.531 -24.703 1 96.81 223 GLY B CA 1
ATOM 3981 C C . GLY B 1 223 ? -4.082 -36.094 -26.125 1 96.81 223 GLY B C 1
ATOM 3982 O O . GLY B 1 223 ? -4.297 -34.938 -26.484 1 96.81 223 GLY B O 1
ATOM 3983 N N . ILE B 1 224 ? -3.607 -36.969 -26.938 1 95 224 ILE B N 1
ATOM 3984 C CA . ILE B 1 224 ? -3.211 -36.688 -28.312 1 95 224 ILE B CA 1
ATOM 3985 C C . ILE B 1 224 ? -4.43 -36.219 -29.109 1 95 224 ILE B C 1
ATOM 3987 O O . ILE B 1 224 ? -4.367 -35.219 -29.812 1 95 224 ILE B O 1
ATOM 3991 N N . SER B 1 225 ? -5.559 -36.906 -28.984 1 94.38 225 SER B N 1
ATOM 3992 C CA . SER B 1 225 ? -6.785 -36.562 -29.688 1 94.38 225 SER B CA 1
ATOM 3993 C C . SER B 1 225 ? -7.289 -35.188 -29.25 1 94.38 225 SER B C 1
ATOM 3995 O O . SER B 1 225 ? -7.801 -34.406 -30.062 1 94.38 225 SER B O 1
ATOM 3997 N N . ILE B 1 226 ? -7.172 -34.969 -28.031 1 96.19 226 ILE B N 1
ATOM 3998 C CA . ILE B 1 226 ? -7.641 -33.719 -27.469 1 96.19 226 ILE B CA 1
ATOM 3999 C C . ILE B 1 226 ? -6.793 -32.562 -28.016 1 96.19 226 ILE B C 1
ATOM 4001 O O . ILE B 1 226 ? -7.324 -31.547 -28.469 1 96.19 226 ILE B O 1
ATOM 4005 N N . PHE B 1 227 ? -5.465 -32.688 -27.953 1 95.56 227 PHE B N 1
ATOM 4006 C CA . PHE B 1 227 ? -4.57 -31.688 -28.531 1 95.56 227 PHE B CA 1
ATOM 4007 C C . PHE B 1 227 ? -4.918 -31.438 -30 1 95.56 227 PHE B C 1
ATOM 4009 O O . PHE B 1 227 ? -4.988 -30.281 -30.422 1 95.56 227 PHE B O 1
ATOM 4016 N N . SER B 1 228 ? -5.102 -32.469 -30.688 1 92.12 228 SER B N 1
ATOM 4017 C CA . SER B 1 228 ? -5.406 -32.375 -32.125 1 92.12 228 SER B CA 1
ATOM 4018 C C . SER B 1 228 ? -6.699 -31.594 -32.344 1 92.12 228 SER B C 1
ATOM 4020 O O . SER B 1 228 ? -6.773 -30.766 -33.25 1 92.12 228 SER B O 1
ATOM 4022 N N . ARG B 1 229 ? -7.707 -31.891 -31.578 1 92.06 229 ARG B N 1
ATOM 4023 C CA . ARG B 1 229 ? -8.992 -31.188 -31.688 1 92.06 229 ARG B CA 1
ATOM 4024 C C . ARG B 1 229 ? -8.828 -29.703 -31.438 1 92.06 229 ARG B C 1
ATOM 4026 O O . ARG B 1 229 ? -9.383 -28.875 -32.188 1 92.06 229 ARG B O 1
ATOM 4033 N N . ILE B 1 230 ? -8.102 -29.375 -30.391 1 92.94 230 ILE B N 1
ATOM 4034 C CA . ILE B 1 230 ? -7.879 -27.969 -30.031 1 92.94 230 ILE B CA 1
ATOM 4035 C C . ILE B 1 230 ? -7.125 -27.266 -31.156 1 92.94 230 ILE B C 1
ATOM 4037 O O . ILE B 1 230 ? -7.387 -26.094 -31.453 1 92.94 230 ILE B O 1
ATOM 4041 N N . CYS B 1 231 ? -6.227 -27.906 -31.797 1 90 231 CYS B N 1
ATOM 4042 C CA . CYS B 1 231 ? -5.441 -27.344 -32.875 1 90 231 CYS B CA 1
ATOM 4043 C C . CYS B 1 231 ? -6.289 -27.156 -34.156 1 90 231 CYS B C 1
ATOM 4045 O O . CYS B 1 231 ? -6.141 -26.172 -34.844 1 90 231 CYS B O 1
ATOM 4047 N N . ARG B 1 232 ? -7.145 -28.031 -34.375 1 87.69 232 ARG B N 1
ATOM 4048 C CA . ARG B 1 232 ? -7.918 -28.031 -35.625 1 87.69 232 ARG B CA 1
ATOM 4049 C C . ARG B 1 232 ? -9.102 -27.078 -35.531 1 87.69 232 ARG B C 1
ATOM 4051 O O . ARG B 1 232 ? -9.477 -26.438 -36.5 1 87.69 232 ARG B O 1
ATOM 4058 N N . THR B 1 233 ? -9.695 -27.047 -34.375 1 87 233 THR B N 1
ATOM 4059 C CA . THR B 1 233 ? -10.898 -26.234 -34.219 1 87 233 THR B CA 1
ATOM 4060 C C . THR B 1 233 ? -10.586 -25 -33.375 1 87 233 THR B C 1
ATOM 4062 O O . THR B 1 233 ? -10.445 -25.094 -32.156 1 87 233 THR B O 1
ATOM 4065 N N . SER B 1 234 ? -10.695 -23.922 -34 1 86.44 234 SER B N 1
ATOM 4066 C CA . SER B 1 234 ? -10.266 -22.688 -33.375 1 86.44 234 SER B CA 1
ATOM 4067 C C . SER B 1 234 ? -11.203 -22.281 -32.25 1 86.44 234 SER B C 1
ATOM 4069 O O . SER B 1 234 ? -10.789 -21.594 -31.297 1 86.44 234 SER B O 1
ATOM 4071 N N . SER B 1 235 ? -12.406 -22.656 -32.25 1 86 235 SER B N 1
ATOM 4072 C CA . SER B 1 235 ? -13.375 -22.281 -31.219 1 86 235 SER B CA 1
ATOM 4073 C C . SER B 1 235 ? -13.023 -22.906 -29.875 1 86 235 SER B C 1
ATOM 4075 O O . SER B 1 235 ? -13.391 -22.375 -28.828 1 86 235 SER B O 1
ATOM 4077 N N . TYR B 1 236 ? -12.289 -24 -29.922 1 89.31 236 TYR B N 1
ATOM 4078 C CA . TYR B 1 236 ? -11.922 -24.703 -28.703 1 89.31 236 TYR B CA 1
ATOM 4079 C C . TYR B 1 236 ? -10.82 -23.953 -27.953 1 89.31 236 TYR B C 1
ATOM 4081 O O . TYR B 1 236 ? -10.57 -24.234 -26.781 1 89.31 236 TYR B O 1
ATOM 4089 N N . ARG B 1 237 ? -10.172 -22.984 -28.641 1 89.62 237 ARG B N 1
ATOM 4090 C CA . ARG B 1 237 ? -9.086 -22.234 -28.016 1 89.62 237 ARG B CA 1
ATOM 4091 C C . ARG B 1 237 ? -9.344 -20.734 -28.125 1 89.62 237 ARG B C 1
ATOM 4093 O O . ARG B 1 237 ? -8.406 -19.938 -28.094 1 89.62 237 ARG B O 1
ATOM 4100 N N . ASN B 1 238 ? -10.586 -20.375 -28.375 1 86.38 238 ASN B N 1
ATOM 4101 C CA . ASN B 1 238 ? -10.969 -18.969 -28.5 1 86.38 238 ASN B CA 1
ATOM 4102 C C . ASN B 1 238 ? -10.094 -18.234 -29.516 1 86.38 238 ASN B C 1
ATOM 4104 O O . ASN B 1 238 ? -9.727 -17.078 -29.297 1 86.38 238 ASN B O 1
ATOM 4108 N N . LYS B 1 239 ? -9.633 -18.969 -30.469 1 85.19 239 LYS B N 1
ATOM 4109 C CA . LYS B 1 239 ? -8.844 -18.453 -31.578 1 85.19 239 LYS B CA 1
ATOM 4110 C C . LYS B 1 239 ? -7.484 -17.938 -31.094 1 85.19 239 LYS B C 1
ATOM 4112 O O . LYS B 1 239 ? -6.863 -17.094 -31.75 1 85.19 239 LYS B O 1
ATOM 4117 N N . SER B 1 240 ? -7.066 -18.406 -30 1 90.56 240 SER B N 1
ATOM 4118 C CA . SER B 1 240 ? -5.809 -17.953 -29.406 1 90.56 240 SER B CA 1
ATOM 4119 C C . SER B 1 240 ? -4.613 -18.594 -30.094 1 90.56 240 SER B C 1
ATOM 4121 O O . SER B 1 240 ? -4.492 -19.828 -30.141 1 90.56 240 SER B O 1
ATOM 4123 N N . VAL B 1 241 ? -3.73 -17.828 -30.562 1 89.81 241 VAL B N 1
ATOM 4124 C CA . VAL B 1 241 ? -2.533 -18.297 -31.25 1 89.81 241 VAL B CA 1
ATOM 4125 C C . VAL B 1 241 ? -1.552 -18.891 -30.25 1 89.81 241 VAL B C 1
ATOM 4127 O O . VAL B 1 241 ? -1.005 -19.969 -30.484 1 89.81 241 VAL B O 1
ATOM 4130 N N . PRO B 1 242 ? -1.305 -18.234 -29.125 1 93.31 242 PRO B N 1
ATOM 4131 C CA . PRO B 1 242 ? -0.401 -18.828 -28.125 1 93.31 242 PRO B CA 1
ATOM 4132 C C . PRO B 1 242 ? -0.824 -20.234 -27.703 1 93.31 242 PRO B C 1
ATOM 4134 O O . PRO B 1 242 ? 0.026 -21.109 -27.531 1 93.31 242 PRO B O 1
ATOM 4137 N N . VAL B 1 243 ? -2.092 -20.438 -27.547 1 95.62 243 VAL B N 1
ATOM 4138 C CA . VAL B 1 243 ? -2.586 -21.766 -27.203 1 95.62 243 VAL B CA 1
ATOM 4139 C C . VAL B 1 243 ? -2.27 -22.75 -28.328 1 95.62 243 VAL B C 1
ATOM 4141 O O . VAL B 1 243 ? -1.822 -23.875 -28.062 1 95.62 243 VAL B O 1
ATOM 4144 N N . LEU B 1 244 ? -2.504 -22.328 -29.5 1 92.5 244 LEU B N 1
ATOM 4145 C CA . LEU B 1 244 ? -2.203 -23.172 -30.656 1 92.5 244 LEU B CA 1
ATOM 4146 C C . LEU B 1 244 ? -0.734 -23.578 -30.672 1 92.5 244 LEU B C 1
ATOM 4148 O O . LEU B 1 244 ? -0.416 -24.766 -30.828 1 92.5 244 LEU B O 1
ATOM 4152 N N . ILE B 1 245 ? 0.111 -22.688 -30.469 1 92.88 245 ILE B N 1
ATOM 4153 C CA . ILE B 1 245 ? 1.549 -22.938 -30.516 1 92.88 245 ILE B CA 1
ATOM 4154 C C . ILE B 1 245 ? 1.93 -23.938 -29.406 1 92.88 245 ILE B C 1
ATOM 4156 O O . ILE B 1 245 ? 2.684 -24.875 -29.656 1 92.88 245 ILE B O 1
ATOM 4160 N N . ALA B 1 246 ? 1.441 -23.703 -28.219 1 95.5 246 ALA B N 1
ATOM 4161 C CA . ALA B 1 246 ? 1.738 -24.578 -27.094 1 95.5 246 ALA B CA 1
ATOM 4162 C C . ALA B 1 246 ? 1.239 -26 -27.359 1 95.5 246 ALA B C 1
ATOM 4164 O O . ALA B 1 246 ? 1.914 -26.984 -27.031 1 95.5 246 ALA B O 1
ATOM 4165 N N . CYS B 1 247 ? 0.051 -26.109 -27.938 1 95.44 247 CYS B N 1
ATOM 4166 C CA . CYS B 1 247 ? -0.521 -27.422 -28.234 1 95.44 247 CYS B CA 1
ATOM 4167 C C . CYS B 1 247 ? 0.278 -28.141 -29.312 1 95.44 247 CYS B C 1
ATOM 4169 O O . CYS B 1 247 ? 0.515 -29.344 -29.234 1 95.44 247 CYS B O 1
ATOM 4171 N N . LEU B 1 248 ? 0.681 -27.422 -30.297 1 91.94 248 LEU B N 1
ATOM 4172 C CA . LEU B 1 248 ? 1.504 -28 -31.344 1 91.94 248 LEU B CA 1
ATOM 4173 C C . LEU B 1 248 ? 2.83 -28.5 -30.781 1 91.94 248 LEU B C 1
ATOM 4175 O O . LEU B 1 248 ? 3.289 -29.594 -31.125 1 91.94 248 LEU B O 1
ATOM 4179 N N . ALA B 1 249 ? 3.434 -27.703 -29.984 1 92.94 249 ALA B N 1
ATOM 4180 C CA . ALA B 1 249 ? 4.68 -28.109 -29.328 1 92.94 249 ALA B CA 1
ATOM 4181 C C . ALA B 1 249 ? 4.484 -29.375 -28.516 1 92.94 249 ALA B C 1
ATOM 4183 O O . ALA B 1 249 ? 5.352 -30.266 -28.5 1 92.94 249 ALA B O 1
ATOM 4184 N N . ALA B 1 250 ? 3.398 -29.422 -27.812 1 96.06 250 ALA B N 1
ATOM 4185 C CA . ALA B 1 250 ? 3.098 -30.609 -27.016 1 96.06 250 ALA B CA 1
ATOM 4186 C C . ALA B 1 250 ? 2.951 -31.844 -27.906 1 96.06 250 ALA B C 1
ATOM 4188 O O . ALA B 1 250 ? 3.471 -32.906 -27.578 1 96.06 250 ALA B O 1
ATOM 4189 N N . LEU B 1 251 ? 2.268 -31.719 -29.016 1 93.38 251 LEU B N 1
ATOM 4190 C CA . LEU B 1 251 ? 2.082 -32.812 -29.938 1 93.38 251 LEU B CA 1
ATOM 4191 C C . LEU B 1 251 ? 3.424 -33.281 -30.5 1 93.38 251 LEU B C 1
ATOM 4193 O O . LEU B 1 251 ? 3.66 -34.5 -30.609 1 93.38 251 LEU B O 1
ATOM 4197 N N . ARG B 1 252 ? 4.223 -32.406 -30.781 1 90.81 252 ARG B N 1
ATOM 4198 C CA . ARG B 1 252 ? 5.543 -32.75 -31.297 1 90.81 252 ARG B CA 1
ATOM 4199 C C . ARG B 1 252 ? 6.352 -33.5 -30.266 1 90.81 252 ARG B C 1
ATOM 4201 O O . ARG B 1 252 ? 7.039 -34.469 -30.594 1 90.81 252 ARG B O 1
ATOM 4208 N N . ARG B 1 253 ? 6.312 -33.062 -29.078 1 92.94 253 ARG B N 1
ATOM 4209 C CA . ARG B 1 253 ? 7.027 -33.75 -28 1 92.94 253 ARG B CA 1
ATOM 4210 C C . ARG B 1 253 ? 6.48 -35.156 -27.781 1 92.94 253 ARG B C 1
ATOM 4212 O O . ARG B 1 253 ? 7.246 -36.094 -27.547 1 92.94 253 ARG B O 1
ATOM 4219 N N . LEU B 1 254 ? 5.207 -35.25 -27.812 1 94.62 254 LEU B N 1
ATOM 4220 C CA . LEU B 1 254 ? 4.574 -36.562 -27.656 1 94.62 254 LEU B CA 1
ATOM 4221 C C . LEU B 1 254 ? 4.965 -37.469 -28.797 1 94.62 254 LEU B C 1
ATOM 4223 O O . LEU B 1 254 ? 5.23 -38.656 -28.578 1 94.62 254 LEU B O 1
ATOM 4227 N N . HIS B 1 255 ? 5.008 -36.875 -29.953 1 91.44 255 HIS B N 1
ATOM 4228 C CA . HIS B 1 255 ? 5.426 -37.656 -31.109 1 91.44 255 HIS B CA 1
ATOM 4229 C C . HIS B 1 255 ? 6.859 -38.156 -30.953 1 91.44 255 HIS B C 1
ATOM 4231 O O . HIS B 1 255 ? 7.168 -39.281 -31.297 1 91.44 255 HIS B O 1
ATOM 4237 N N . HIS B 1 256 ? 7.656 -37.312 -30.5 1 89.69 256 HIS B N 1
ATOM 4238 C CA . HIS B 1 256 ? 9.055 -37.656 -30.281 1 89.69 256 HIS B CA 1
ATOM 4239 C C . HIS B 1 256 ? 9.188 -38.75 -29.219 1 89.69 256 HIS B C 1
ATOM 4241 O O . HIS B 1 256 ? 10 -39.656 -29.359 1 89.69 256 HIS B O 1
ATOM 4247 N N . ALA B 1 257 ? 8.43 -38.688 -28.188 1 92.19 257 ALA B N 1
ATOM 4248 C CA . ALA B 1 257 ? 8.531 -39.594 -27.062 1 92.19 257 ALA B CA 1
ATOM 4249 C C . ALA B 1 257 ? 7.898 -40.938 -27.391 1 92.19 257 ALA B C 1
ATOM 4251 O O . ALA B 1 257 ? 8.391 -42 -26.969 1 92.19 257 ALA B O 1
ATOM 4252 N N . LEU B 1 258 ? 6.805 -41 -28.109 1 92.75 258 LEU B N 1
ATOM 4253 C CA . LEU B 1 258 ? 6.004 -42.219 -28.281 1 92.75 258 LEU B CA 1
ATOM 4254 C C . LEU B 1 258 ? 6.242 -42.844 -29.656 1 92.75 258 LEU B C 1
ATOM 4256 O O . LEU B 1 258 ? 5.953 -44 -29.859 1 92.75 258 LEU B O 1
ATOM 4260 N N . GLY B 1 259 ? 6.727 -42.062 -30.578 1 86.81 259 GLY B N 1
ATOM 4261 C CA . GLY B 1 259 ? 6.914 -42.562 -31.938 1 86.81 259 GLY B CA 1
ATOM 4262 C C . GLY B 1 259 ? 5.699 -42.375 -32.812 1 86.81 259 GLY B C 1
ATOM 4263 O O . GLY B 1 259 ? 4.621 -42.031 -32.344 1 86.81 259 GLY B O 1
ATOM 4264 N N . PRO B 1 260 ? 5.805 -42.531 -34.125 1 81.94 260 PRO B N 1
ATOM 4265 C CA . PRO B 1 260 ? 4.77 -42.25 -35.094 1 81.94 260 PRO B CA 1
ATOM 4266 C C . PRO B 1 260 ? 3.557 -43.156 -35 1 81.94 260 PRO B C 1
ATOM 4268 O O . PRO B 1 260 ? 2.453 -42.781 -35.406 1 81.94 260 PRO B O 1
ATOM 4271 N N . SER B 1 261 ? 3.709 -44.312 -34.5 1 81.75 261 SER B N 1
ATOM 4272 C CA . SER B 1 261 ? 2.625 -45.281 -34.469 1 81.75 261 SER B CA 1
ATOM 4273 C C . SER B 1 261 ? 1.494 -44.812 -33.562 1 81.75 261 SER B C 1
ATOM 4275 O O . SER B 1 261 ? 0.366 -45.281 -33.656 1 81.75 261 SER B O 1
ATOM 4277 N N . SER B 1 262 ? 1.783 -43.875 -32.75 1 82.19 262 SER B N 1
ATOM 4278 C CA . SER B 1 262 ? 0.799 -43.406 -31.797 1 82.19 262 SER B CA 1
ATOM 4279 C C . SER B 1 262 ? -0.059 -42.281 -32.375 1 82.19 262 SER B C 1
ATOM 4281 O O . SER B 1 262 ? -1.013 -41.844 -31.734 1 82.19 262 SER B O 1
ATOM 4283 N N . PHE B 1 263 ? 0.213 -41.844 -33.562 1 84.38 263 PHE B N 1
ATOM 4284 C CA . PHE B 1 263 ? -0.456 -40.719 -34.156 1 84.38 263 PHE B CA 1
ATOM 4285 C C . PHE B 1 263 ? -1.194 -41.125 -35.438 1 84.38 263 PHE B C 1
ATOM 4287 O O . PHE B 1 263 ? -0.776 -42.062 -36.125 1 84.38 263 PHE B O 1
ATOM 4294 N N . HIS B 1 264 ? -2.357 -40.469 -35.594 1 78.5 264 HIS B N 1
ATOM 4295 C CA . HIS B 1 264 ? -2.938 -40.562 -36.938 1 78.5 264 HIS B CA 1
ATOM 4296 C C . HIS B 1 264 ? -2.064 -39.875 -37.969 1 78.5 264 HIS B C 1
ATOM 4298 O O . HIS B 1 264 ? -1.523 -38.781 -37.688 1 78.5 264 HIS B O 1
ATOM 4304 N N . GLN B 1 265 ? -1.945 -40.5 -39.062 1 72.81 265 GLN B N 1
ATOM 4305 C CA . GLN B 1 265 ? -1.048 -40 -40.125 1 72.81 265 GLN B CA 1
ATOM 4306 C C . GLN B 1 265 ? -1.389 -38.562 -40.469 1 72.81 265 GLN B C 1
ATOM 4308 O O . GLN B 1 265 ? -0.493 -37.719 -40.688 1 72.81 265 GLN B O 1
ATOM 4313 N N . ASP B 1 266 ? -2.621 -38.25 -40.5 1 69.75 266 ASP B N 1
ATOM 4314 C CA . ASP B 1 266 ? -3.041 -36.906 -40.875 1 69.75 266 ASP B CA 1
ATOM 4315 C C . ASP B 1 266 ? -2.537 -35.875 -39.844 1 69.75 266 ASP B C 1
ATOM 4317 O O . ASP B 1 266 ? -2.148 -34.781 -40.188 1 69.75 266 ASP B O 1
ATOM 4321 N N . ASP B 1 267 ? -2.559 -36.312 -38.688 1 70.75 267 ASP B N 1
ATOM 4322 C CA . ASP B 1 267 ? -2.131 -35.438 -37.625 1 70.75 267 ASP B CA 1
ATOM 4323 C C . ASP B 1 267 ? -0.623 -35.188 -37.656 1 70.75 267 ASP B C 1
ATOM 4325 O O . ASP B 1 267 ? -0.155 -34.094 -37.438 1 70.75 267 ASP B O 1
ATOM 4329 N N . ILE B 1 268 ? 0.044 -36.188 -37.969 1 70.5 268 ILE B N 1
ATOM 4330 C CA . ILE B 1 268 ? 1.495 -36.094 -38.094 1 70.5 268 ILE B CA 1
ATOM 4331 C C . ILE B 1 268 ? 1.862 -35.094 -39.188 1 70.5 268 ILE B C 1
ATOM 4333 O O . ILE B 1 268 ? 2.67 -34.188 -38.969 1 70.5 268 ILE B O 1
ATOM 4337 N N . ASP B 1 269 ? 1.28 -35.219 -40.25 1 67.38 269 ASP B N 1
ATOM 4338 C CA . ASP B 1 269 ? 1.644 -34.438 -41.438 1 67.38 269 ASP B CA 1
ATOM 4339 C C . ASP B 1 269 ? 1.271 -32.969 -41.25 1 67.38 269 ASP B C 1
ATOM 4341 O O . ASP B 1 269 ? 1.996 -32.094 -41.719 1 67.38 269 ASP B O 1
ATOM 4345 N N . ILE B 1 270 ? 0.278 -32.781 -40.531 1 66.44 270 ILE B N 1
ATOM 4346 C CA . ILE B 1 270 ? -0.256 -31.438 -40.469 1 66.44 270 ILE B CA 1
ATOM 4347 C C . ILE B 1 270 ? 0.255 -30.734 -39.219 1 66.44 270 ILE B C 1
ATOM 4349 O O . ILE B 1 270 ? 0.619 -29.547 -39.25 1 66.44 270 ILE B O 1
ATOM 4353 N N . LEU B 1 271 ? 0.336 -31.484 -38.219 1 70.75 271 LEU B N 1
ATOM 4354 C CA . LEU B 1 271 ? 0.495 -30.812 -36.938 1 70.75 271 LEU B CA 1
ATOM 4355 C C . LEU B 1 271 ? 1.913 -31 -36.406 1 70.75 271 LEU B C 1
ATOM 4357 O O . LEU B 1 271 ? 2.41 -30.156 -35.656 1 70.75 271 LEU B O 1
ATOM 4361 N N . VAL B 1 272 ? 2.586 -31.969 -36.719 1 69.88 272 VAL B N 1
ATOM 4362 C CA . VAL B 1 272 ? 3.879 -32.312 -36.156 1 69.88 272 VAL B CA 1
ATOM 4363 C C . VAL B 1 272 ? 5.004 -31.859 -37.094 1 69.88 272 VAL B C 1
ATOM 4365 O O . VAL B 1 272 ? 6.016 -31.328 -36.625 1 69.88 272 VAL B O 1
ATOM 4368 N N . ARG B 1 273 ? 4.867 -31.984 -38.375 1 62.34 273 ARG B N 1
ATOM 4369 C CA . ARG B 1 273 ? 5.918 -31.625 -39.312 1 62.34 273 ARG B CA 1
ATOM 4370 C C . ARG B 1 273 ? 5.934 -30.109 -39.562 1 62.34 273 ARG B C 1
ATOM 4372 O O . ARG B 1 273 ? 4.895 -29.453 -39.469 1 62.34 273 ARG B O 1
ATOM 4379 N N . PRO B 1 274 ? 7.137 -29.375 -39.469 1 57.06 274 PRO B N 1
ATOM 4380 C CA . PRO B 1 274 ? 7.527 -27.969 -39.438 1 57.06 274 PRO B CA 1
ATOM 4381 C C . PRO B 1 274 ? 6.68 -27.109 -40.375 1 57.06 274 PRO B C 1
ATOM 4383 O O . PRO B 1 274 ? 6.621 -25.875 -40.219 1 57.06 274 PRO B O 1
ATOM 4386 N N . LYS B 1 275 ? 6.125 -27.469 -41.281 1 52.34 275 LYS B N 1
ATOM 4387 C CA . LYS B 1 275 ? 5.602 -26.531 -42.281 1 52.34 275 LYS B CA 1
ATOM 4388 C C . LYS B 1 275 ? 4.578 -25.578 -41.656 1 52.34 275 LYS B C 1
ATOM 4390 O O . LYS B 1 275 ? 4.531 -24.406 -42 1 52.34 275 LYS B O 1
ATOM 4395 N N . MET B 1 276 ? 3.848 -25.984 -40.844 1 50.81 276 MET B N 1
ATOM 4396 C CA . MET B 1 276 ? 2.758 -25.172 -40.312 1 50.81 276 MET B CA 1
ATOM 4397 C C . MET B 1 276 ? 3.279 -24.141 -39.312 1 50.81 276 MET B C 1
ATOM 4399 O O . MET B 1 276 ? 2.812 -23 -39.281 1 50.81 276 MET B O 1
ATOM 4403 N N . ILE B 1 277 ? 4.207 -24.547 -38.438 1 53.53 277 ILE B N 1
ATOM 4404 C CA . ILE B 1 277 ? 4.785 -23.625 -37.469 1 53.53 277 ILE B CA 1
ATOM 4405 C C . ILE B 1 277 ? 5.395 -22.438 -38.188 1 53.53 277 ILE B C 1
ATOM 4407 O O . ILE B 1 277 ? 5.258 -21.297 -37.75 1 53.53 277 ILE B O 1
ATOM 4411 N N . GLU B 1 278 ? 6.02 -22.781 -39.281 1 51.09 278 GLU B N 1
ATOM 4412 C CA . GLU B 1 278 ? 6.586 -21.703 -40.094 1 51.09 278 GLU B CA 1
ATOM 4413 C C . GLU B 1 278 ? 5.5 -20.734 -40.562 1 51.09 278 GLU B C 1
ATOM 4415 O O . GLU B 1 278 ? 5.703 -19.516 -40.562 1 51.09 278 GLU B O 1
ATOM 4420 N N . SER B 1 279 ? 4.473 -21.266 -40.969 1 48.28 279 SER B N 1
ATOM 4421 C CA . SER B 1 279 ? 3.398 -20.406 -41.469 1 48.28 279 SER B CA 1
ATOM 4422 C C . SER B 1 279 ? 2.781 -19.594 -40.344 1 48.28 279 SER B C 1
ATOM 4424 O O . SER B 1 279 ? 2.414 -18.438 -40.531 1 48.28 279 SER B O 1
ATOM 4426 N N . ILE B 1 280 ? 2.561 -20.266 -39.25 1 52.53 280 ILE B N 1
ATOM 4427 C CA . ILE B 1 280 ? 1.981 -19.547 -38.094 1 52.53 280 ILE B CA 1
ATOM 4428 C C . ILE B 1 280 ? 2.938 -18.453 -37.625 1 52.53 280 ILE B C 1
ATOM 4430 O O . ILE B 1 280 ? 2.512 -17.344 -37.344 1 52.53 280 ILE B O 1
ATOM 4434 N N . PHE B 1 281 ? 4.27 -18.844 -37.5 1 48.22 281 PHE B N 1
ATOM 4435 C CA . PHE B 1 281 ? 5.246 -17.828 -37.125 1 48.22 281 PHE B CA 1
ATOM 4436 C C . PHE B 1 281 ? 5.324 -16.734 -38.188 1 48.22 281 PHE B C 1
ATOM 4438 O O . PHE B 1 281 ? 5.625 -15.586 -37.875 1 48.22 281 PHE B O 1
ATOM 4445 N N . SER B 1 282 ? 5.273 -17.188 -39.375 1 45.97 282 SER B N 1
ATOM 4446 C CA . SER B 1 282 ? 5.25 -16.156 -40.438 1 45.97 282 SER B CA 1
ATOM 4447 C C . SER B 1 282 ? 4.055 -15.219 -40.25 1 45.97 282 SER B C 1
ATOM 4449 O O . SER B 1 282 ? 4.133 -14.039 -40.562 1 45.97 282 SER B O 1
ATOM 4451 N N . CYS B 1 283 ? 2.922 -15.664 -40 1 40.81 283 CYS B N 1
ATOM 4452 C CA . CYS B 1 283 ? 1.775 -14.812 -39.719 1 40.81 283 CYS B CA 1
ATOM 4453 C C . CYS B 1 283 ? 1.903 -14.156 -38.344 1 40.81 283 CYS B C 1
ATOM 4455 O O . CYS B 1 283 ? 1.283 -13.117 -38.094 1 40.81 283 CYS B O 1
ATOM 4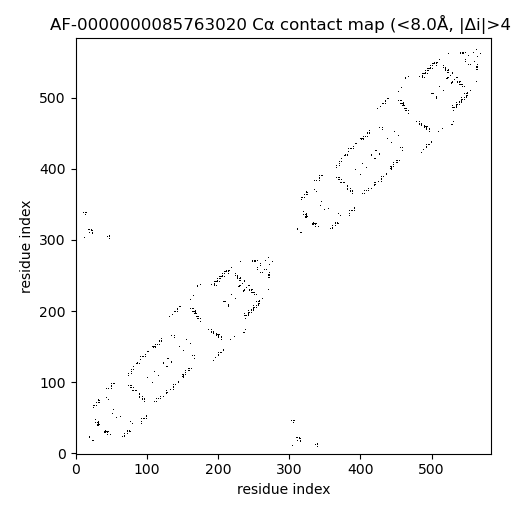457 N N . SER B 1 284 ? 2.318 -14.914 -37.281 1 39.94 284 SER B N 1
ATOM 4458 C CA . SER B 1 284 ? 2.52 -14.305 -35.969 1 39.94 284 SER B CA 1
ATOM 4459 C C . SER B 1 284 ? 3.791 -13.469 -35.969 1 39.94 284 SER B C 1
ATOM 4461 O O . SER B 1 284 ? 4.875 -13.984 -35.688 1 39.94 284 SER B O 1
ATOM 4463 N N . SER B 1 285 ? 4.297 -12.789 -36.812 1 36.72 285 SER B N 1
ATOM 4464 C CA . SER B 1 285 ? 5.305 -11.758 -36.625 1 36.72 285 SER B CA 1
ATOM 4465 C C . SER B 1 285 ? 5.23 -11.188 -35.188 1 36.72 285 SER B C 1
ATOM 4467 O O . SER B 1 285 ? 5.898 -10.203 -34.875 1 36.72 285 SER B O 1
ATOM 4469 N N . MET B 1 286 ? 4.062 -11.273 -34.5 1 33.66 286 MET B N 1
ATOM 4470 C CA . MET B 1 286 ? 3.938 -10.461 -33.281 1 33.66 286 MET B CA 1
ATOM 4471 C C . MET B 1 286 ? 5.008 -10.836 -32.281 1 33.66 286 MET B C 1
ATOM 4473 O O . MET B 1 286 ? 5.664 -11.867 -32.406 1 33.66 286 MET B O 1
ATOM 4477 N N . SER B 1 287 ? 4.82 -10.398 -30.734 1 30.98 287 SER B N 1
ATOM 4478 C CA . SER B 1 287 ? 5.668 -10.062 -29.594 1 30.98 287 SER B CA 1
ATOM 4479 C C . SER B 1 287 ? 6.363 -11.305 -29.047 1 30.98 287 SER B C 1
ATOM 4481 O O . SER B 1 287 ? 5.719 -12.328 -28.781 1 30.98 287 SER B O 1
ATOM 4483 N N . GLU B 1 288 ? 7.531 -11.766 -29.406 1 30.81 288 GLU B N 1
ATOM 4484 C CA . GLU B 1 288 ? 8.539 -12.555 -28.703 1 30.81 288 GLU B CA 1
ATOM 4485 C C . GLU B 1 288 ? 8.375 -12.461 -27.188 1 30.81 288 GLU B C 1
ATOM 4487 O O . GLU B 1 288 ? 9.242 -11.922 -26.5 1 30.81 288 GLU B O 1
ATOM 4492 N N . GLU B 1 289 ? 7.188 -12.016 -26.609 1 30.78 289 GLU B N 1
ATOM 4493 C CA . GLU B 1 289 ? 7.27 -12 -25.156 1 30.78 289 GLU B CA 1
ATOM 4494 C C . GLU B 1 289 ? 7.602 -13.383 -24.609 1 30.78 289 GLU B C 1
ATOM 4496 O O . GLU B 1 289 ? 7.168 -14.398 -25.156 1 30.78 289 GLU B O 1
ATOM 4501 N N . SER B 1 290 ? 8.719 -13.555 -23.922 1 28.86 290 SER B N 1
ATOM 4502 C CA . SER B 1 290 ? 9.25 -14.688 -23.172 1 28.86 290 SER B CA 1
ATOM 4503 C C . SER B 1 290 ? 8.125 -15.531 -22.578 1 28.86 290 SER B C 1
ATOM 4505 O O . SER B 1 290 ? 7.277 -15.016 -21.844 1 28.86 290 SER B O 1
ATOM 4507 N N . PHE B 1 291 ? 7.668 -16.547 -23.266 1 27.58 291 PHE B N 1
ATOM 4508 C CA . PHE B 1 291 ? 6.73 -17.625 -22.938 1 27.58 291 PHE B CA 1
ATOM 4509 C C . PHE B 1 291 ? 6.961 -18.125 -21.531 1 27.58 291 PHE B C 1
ATOM 4511 O O . PHE B 1 291 ? 6.375 -19.141 -21.125 1 27.58 291 PHE B O 1
ATOM 4518 N N . VAL B 1 292 ? 7.957 -17.672 -20.625 1 27.03 292 VAL B N 1
ATOM 4519 C CA . VAL B 1 292 ? 7.902 -18.234 -19.281 1 27.03 292 VAL B CA 1
ATOM 4520 C C . VAL B 1 292 ? 6.707 -17.656 -18.531 1 27.03 292 VAL B C 1
ATOM 4522 O O . VAL B 1 292 ? 6.414 -16.469 -18.625 1 27.03 292 VAL B O 1
#

Foldseek 3Di:
DPPCPCPPDPVRLVVLVVCLVVLVLVVLLCQLQPPPHDLVSNLVSLLVLLVCLPPVRQDPVSLVSCVVRLLSLLLSLLVQLQPDPALVSVLSSLSSLLSNLVSDDVNLVSCLVSLVLLSLVVCVVSVSQDDLSSLLSSLSNLLSSLLDDSSLVSNVVNVVLVVLLVLLQDDQPPPQDPVCVVPDPVSVVSLVSSLSSNLSSLSSLLSSLVDLVSLVVCLVVVVLVSLLCCLVDCNSNVVDLSSNVSSLSSNQSSCVSPHDVSDDPVCCVARRDPPVVVVSCVVPVDDPPDPD/DPPCPCPVDPVRLVVLVVCLVVLVLVVLLCQLQPPPHDLVSNLVSLLVLLVCLPPVRQDPVSLVSCVVRLLSLLLSLLVQLQPDPALVSVLSSLSSLLSNLVSDDVNLVSCLVSLVLLSLVVCVVSPSQDDLSSLLSSLSNLLSSLLDPSSLVSNVVNVVLVVLLVLLQDDDPPLLDPVCVVPDPVSVVSLVSSLSSNLSSLSSLLSSLVDLVSLVVCLVSVVLVSLLCCLVDCSSNVVDLSSNVSSLSSNQSSCVSVHDVSDDPVCCVARRDPPVVVVSCVVCVDDPPPPD

Sequence (584 aa):
MKRVNCHLCCGCFFMCICFFQIGGIGYLSQIISSPTSSESLRIEAAALISQLTAPEIVSDFRQSRFHQHLEVLLRALTDLMEQSRDPLVFLVASSAVANITFMGSIVFEFLAQDNAAKILVEGSKEGKVESLNIKDQVVTIFANMAEDQACRESIKQYEGIPLLIELLQTQVAGFETEDNKQASDEVVHDAKLCEQIQQKSAIALARLSKDKTCAAEIKQLEGISIFSRICRTSSYRNKSVPVLIACLAALRRLHHALGPSSFHQDDIDILVRPKMIESIFSCSSMSEESFVMKRVNCHLCCGCFFMCICFFQIGGIGYLSQIISSPTSSESLRIEAAALISQLTAPEIVSDFRQSRFHQHLEVLLRALTDLMEQSRDPLVFLVASSAVANITFMGSIVFEFLAQDNAAKILVEGSKEGKVESLNIKDQVVTIFANMAEDQACRESIKQYEGIPLLIELLQTQVAGFETEDNKQASDEVVHDAKLCEQIQQKSAIALARLSKDKTCAAEIKQLEGISIFSRICRTSSYRNKSVPVLIACLAALRRLHHALGPSSFHQDDIDILVRPKMIESIFSCSSMSEESFV